Protein AF-A0A7R9Y590-F1 (afdb_monomer)

Organism: NCBI:txid156133

Secondary structure (DSSP, 8-state):
------------------------S---SS---------SSSSSS---------------------------------------------------------SSTTHHHHHHHHHHHSS---------------------------------------PPP----PPPPPPP-HHHHHHHHHHHHHHHHHHHHHHHHHHHHHHHHHHHHHHHHHHHHHHHHHHHHHHHHHHHHHHHHHHHHHHHHHHHHHHHHHHHHHHSS-SSHHHHHHHHHHHHHHHHHS---HHHHHHHHHHHHHHHHHHHHHHHHHHHHHHHHHHHTTHHHHHHHHHHHHHHHHHHHHHHHHHHHHHHHHHHHHHHHHHHHHHHHHHHHHHHHHHHHHHHHHHHHHHHHHHHHHHHHHHHHHHHHHHHHHHTT-HHHHHHHHHHHHHHHHHHHHH-HHHHHHHHHHHHHHHHHHHHHHHGGGSHHHHHHHHSGGG---------------------SSHHHHHHHHHHHHHHHHHHHHHHHHHHHHHHHHHHHHHHHHHHHHHHHHHHHHHHHHHHHHHHHHHHHHHHHHHHHHHHHHHHHHHHHHHHHHHHHHHHHHHHHHHHHHHHHHHHHHHGGGSSSS---

Radius of gyration: 59.56 Å; Cα contacts (8 Å, |Δi|>4): 165; chains: 1; bounding box: 168×122×194 Å

pLDDT: mean 74.75, std 24.8, range [26.98, 98.56]

Structure (mmCIF, N/CA/C/O backbone):
data_AF-A0A7R9Y590-F1
#
_entry.id   AF-A0A7R9Y590-F1
#
loop_
_atom_site.group_PDB
_atom_site.id
_atom_site.type_symbol
_atom_site.label_atom_id
_atom_site.label_alt_id
_atom_site.label_comp_id
_atom_site.label_asym_id
_atom_site.label_entity_id
_atom_site.label_seq_id
_atom_site.pdbx_PDB_ins_code
_atom_site.Cartn_x
_atom_site.Cartn_y
_atom_site.Cartn_z
_atom_site.occupancy
_atom_site.B_iso_or_equiv
_atom_site.auth_seq_id
_atom_site.auth_comp_id
_atom_site.auth_asym_id
_atom_site.auth_atom_id
_atom_site.pdbx_PDB_model_num
ATOM 1 N N . ALA A 1 1 ? 10.092 67.087 5.628 1.00 35.97 1 ALA A N 1
ATOM 2 C CA . ALA A 1 1 ? 11.105 67.427 6.642 1.00 35.97 1 ALA A CA 1
ATOM 3 C C . ALA A 1 1 ? 12.071 66.251 6.761 1.00 35.97 1 ALA A C 1
ATOM 5 O O . ALA A 1 1 ? 11.589 65.166 7.042 1.00 35.97 1 ALA A O 1
ATOM 6 N N . ALA A 1 2 ? 13.351 66.506 6.438 1.00 35.81 2 ALA A N 1
ATOM 7 C CA . ALA A 1 2 ? 14.594 65.743 6.692 1.00 35.81 2 ALA A CA 1
ATOM 8 C C . ALA A 1 2 ? 14.596 64.218 6.399 1.00 35.81 2 ALA A C 1
ATOM 10 O O . ALA A 1 2 ? 13.899 63.465 7.061 1.00 35.81 2 ALA A O 1
ATOM 11 N N . SER A 1 3 ? 15.234 63.722 5.322 1.00 36.94 3 SER A N 1
ATOM 12 C CA . SER A 1 3 ? 16.697 63.485 5.135 1.00 36.94 3 SER A CA 1
ATOM 13 C C . SER A 1 3 ? 17.234 62.417 6.114 1.00 36.94 3 SER A C 1
ATOM 15 O O . SER A 1 3 ? 16.885 62.441 7.282 1.00 36.94 3 SER A O 1
ATOM 17 N N . THR A 1 4 ? 18.072 61.427 5.784 1.00 42.88 4 THR A N 1
ATOM 18 C CA . THR A 1 4 ? 19.247 61.355 4.886 1.00 42.88 4 THR A CA 1
ATOM 19 C C . THR A 1 4 ? 19.694 59.871 4.912 1.00 42.88 4 THR A C 1
ATOM 21 O O . THR A 1 4 ? 19.682 59.265 5.976 1.00 42.88 4 THR A O 1
ATOM 24 N N . SER A 1 5 ? 19.870 59.176 3.781 1.00 41.78 5 SER A N 1
ATOM 25 C CA . SER A 1 5 ? 21.172 58.833 3.163 1.00 41.78 5 SER A CA 1
ATOM 26 C C . SER A 1 5 ? 22.268 58.331 4.126 1.00 41.78 5 SER A C 1
ATOM 28 O O . SER A 1 5 ? 22.753 59.129 4.922 1.00 41.78 5 SER A O 1
ATOM 30 N N . ALA A 1 6 ? 22.747 57.090 3.939 1.00 37.56 6 ALA A N 1
ATOM 31 C CA . ALA A 1 6 ? 24.173 56.776 3.721 1.00 37.56 6 ALA A CA 1
ATOM 32 C C . ALA A 1 6 ? 24.422 55.253 3.630 1.00 37.56 6 ALA A C 1
ATOM 34 O O . ALA A 1 6 ? 24.143 54.504 4.562 1.00 37.56 6 ALA A O 1
ATOM 35 N N . ALA A 1 7 ? 25.007 54.819 2.512 1.00 39.75 7 ALA A N 1
ATOM 36 C CA . ALA A 1 7 ? 25.819 53.605 2.436 1.00 39.75 7 ALA A CA 1
ATOM 37 C C . ALA A 1 7 ? 27.176 53.837 3.134 1.00 39.75 7 ALA A C 1
ATOM 39 O O . ALA A 1 7 ? 27.579 54.990 3.316 1.00 39.75 7 ALA A O 1
ATOM 40 N N . PRO A 1 8 ? 27.940 52.768 3.414 1.00 55.78 8 PRO A N 1
ATOM 41 C CA . PRO A 1 8 ? 29.300 52.790 2.888 1.00 55.78 8 PRO A CA 1
ATOM 42 C C . PRO A 1 8 ? 29.790 51.458 2.313 1.00 55.78 8 PRO A C 1
ATOM 44 O O . PRO A 1 8 ? 29.304 50.365 2.590 1.00 55.78 8 PRO A O 1
ATOM 47 N N . HIS A 1 9 ? 30.809 51.641 1.486 1.00 40.59 9 HIS A N 1
ATOM 48 C CA . HIS A 1 9 ? 31.605 50.687 0.740 1.00 40.59 9 HIS A CA 1
ATOM 49 C C . HIS A 1 9 ? 32.889 50.348 1.538 1.00 40.59 9 HIS A C 1
ATOM 51 O O . HIS A 1 9 ? 33.346 51.160 2.339 1.00 40.59 9 HIS A O 1
ATOM 57 N N . VAL A 1 10 ? 33.528 49.226 1.177 1.00 37.12 10 VAL A N 1
ATOM 58 C CA . VAL A 1 10 ? 34.944 48.837 1.412 1.00 37.12 10 VAL A CA 1
ATOM 59 C C . VAL A 1 10 ? 35.288 48.144 2.739 1.00 37.12 10 VAL A C 1
ATOM 61 O O . VAL A 1 10 ? 35.099 48.678 3.824 1.00 37.12 10 VAL A O 1
ATOM 64 N N . GLY A 1 11 ? 35.929 46.973 2.625 1.00 31.86 11 GLY A N 1
ATOM 65 C CA . GLY A 1 11 ? 36.670 46.361 3.730 1.00 31.86 11 GLY A CA 1
ATOM 66 C C . GLY A 1 11 ? 37.102 44.918 3.480 1.00 31.86 11 GLY A C 1
ATOM 67 O O . GLY A 1 11 ? 36.632 44.012 4.158 1.00 31.86 11 GLY A O 1
ATOM 68 N N . GLY A 1 12 ? 37.994 44.687 2.512 1.00 36.75 12 GLY A N 1
ATOM 69 C CA . GLY A 1 12 ? 38.719 43.421 2.419 1.00 36.75 12 GLY A CA 1
ATOM 70 C C . GLY A 1 12 ? 39.711 43.287 3.577 1.00 36.75 12 GLY A C 1
ATOM 71 O O . GLY A 1 12 ? 40.537 44.171 3.785 1.00 36.75 12 GLY A O 1
ATOM 72 N N . ALA A 1 13 ? 39.653 42.174 4.307 1.00 36.69 13 ALA A N 1
ATOM 73 C CA . ALA A 1 13 ? 40.696 41.774 5.245 1.00 36.69 13 ALA A CA 1
ATOM 74 C C . ALA A 1 13 ? 40.830 40.246 5.263 1.00 36.69 13 ALA A C 1
ATOM 76 O O . ALA A 1 13 ? 40.031 39.512 5.841 1.00 36.69 13 ALA A O 1
ATOM 77 N N . SER A 1 14 ? 41.889 39.788 4.602 1.00 36.12 14 SER A N 1
ATOM 78 C CA . SER A 1 14 ? 42.470 38.458 4.738 1.00 36.12 14 SER A CA 1
ATOM 79 C C . SER A 1 14 ? 42.918 38.230 6.184 1.00 36.12 14 SER A C 1
ATOM 81 O O . SER A 1 14 ? 43.762 38.967 6.690 1.00 36.12 14 SER A O 1
ATOM 83 N N . THR A 1 15 ? 42.443 37.155 6.813 1.00 40.59 15 THR A N 1
ATOM 84 C CA . THR A 1 15 ? 43.104 36.548 7.975 1.00 40.59 15 THR A CA 1
ATOM 85 C C . THR A 1 15 ? 43.272 35.046 7.748 1.00 40.59 15 THR A C 1
ATOM 87 O O . THR A 1 15 ? 42.422 34.219 8.063 1.00 40.59 15 THR A O 1
ATOM 90 N N . ARG A 1 16 ? 44.430 34.684 7.181 1.00 38.12 16 ARG A N 1
ATOM 91 C CA . ARG A 1 16 ? 45.062 33.385 7.435 1.00 38.12 16 ARG A CA 1
ATOM 92 C C . ARG A 1 16 ? 45.521 33.365 8.891 1.00 38.12 16 ARG A C 1
ATOM 94 O O . ARG A 1 16 ? 46.248 34.261 9.308 1.00 38.12 16 ARG A O 1
ATOM 101 N N . GLY A 1 17 ? 45.201 32.296 9.613 1.00 35.00 17 GLY A N 1
ATOM 102 C CA . GLY A 1 17 ? 46.006 31.872 10.757 1.00 35.00 17 GLY A CA 1
ATOM 103 C C . GLY A 1 17 ? 45.215 31.391 11.967 1.00 35.00 17 GLY A C 1
ATOM 104 O O . GLY A 1 17 ? 44.448 32.136 12.559 1.00 35.00 17 GLY A O 1
ATOM 105 N N . ARG A 1 18 ? 45.555 30.169 12.395 1.00 39.91 18 ARG A N 1
ATOM 106 C CA . ARG A 1 18 ? 45.221 29.506 13.670 1.00 39.91 18 ARG A CA 1
ATOM 107 C C . ARG A 1 18 ? 43.836 28.864 13.772 1.00 39.91 18 ARG A C 1
ATOM 109 O O . ARG A 1 18 ? 42.891 29.444 14.295 1.00 39.91 18 ARG A O 1
ATOM 116 N N . ARG A 1 19 ? 43.807 27.562 13.468 1.00 36.28 19 ARG A N 1
ATOM 117 C CA . ARG A 1 19 ? 43.338 26.537 14.420 1.00 36.28 19 ARG A CA 1
ATOM 118 C C . ARG A 1 19 ? 43.808 25.144 13.988 1.00 36.28 19 ARG A C 1
ATOM 120 O O . ARG A 1 19 ? 43.102 24.399 13.324 1.00 36.28 19 ARG A O 1
ATOM 127 N N . GLY A 1 20 ? 45.039 24.821 14.379 1.00 36.34 20 GLY A N 1
ATOM 128 C CA . GLY A 1 20 ? 45.450 23.443 14.622 1.00 36.34 20 GLY A CA 1
ATOM 129 C C . GLY A 1 20 ? 45.054 23.033 16.044 1.00 36.34 20 GLY A C 1
ATOM 130 O O . GLY A 1 20 ? 44.949 23.885 16.925 1.00 36.34 20 GLY A O 1
ATOM 131 N N . ALA A 1 21 ? 44.869 21.726 16.230 1.00 40.12 21 ALA A N 1
ATOM 132 C CA . ALA A 1 21 ? 44.641 21.018 17.490 1.00 40.12 21 ALA A CA 1
ATOM 133 C C . ALA A 1 21 ? 43.265 21.209 18.157 1.00 40.12 21 ALA A C 1
ATOM 135 O O . ALA A 1 21 ? 43.083 22.075 19.009 1.00 40.12 21 ALA A O 1
ATOM 136 N N . ARG A 1 22 ? 42.321 20.314 17.822 1.00 39.38 22 ARG A N 1
ATOM 137 C CA . ARG A 1 22 ? 41.319 19.726 18.743 1.00 39.38 22 ARG A CA 1
ATOM 138 C C . ARG A 1 22 ? 40.586 18.561 18.057 1.00 39.38 22 ARG A C 1
ATOM 140 O O . ARG A 1 22 ? 39.390 18.595 17.810 1.00 39.38 22 ARG A O 1
ATOM 147 N N . THR A 1 23 ? 41.333 17.503 17.771 1.00 43.38 23 THR A N 1
ATOM 148 C CA . THR A 1 23 ? 40.812 16.166 17.445 1.00 43.38 23 THR A CA 1
ATOM 149 C C . THR A 1 23 ? 41.547 15.176 18.331 1.00 43.38 23 THR A C 1
ATOM 151 O O . THR A 1 23 ? 42.614 14.698 17.962 1.00 43.38 23 THR A O 1
ATOM 154 N N . ARG A 1 24 ? 41.026 14.975 19.546 1.00 44.00 24 ARG A N 1
ATOM 155 C CA . ARG A 1 24 ? 41.275 13.853 20.474 1.00 44.00 24 ARG A CA 1
ATOM 156 C C . ARG A 1 24 ? 40.574 14.192 21.791 1.00 44.00 24 ARG A C 1
ATOM 158 O O . ARG A 1 24 ? 41.128 14.926 22.596 1.00 44.00 24 ARG A O 1
ATOM 165 N N . ALA A 1 25 ? 39.331 13.730 21.924 1.00 42.31 25 ALA A N 1
ATOM 166 C CA . ALA A 1 25 ? 38.598 13.447 23.170 1.00 42.31 25 ALA A CA 1
ATOM 167 C C . ALA A 1 25 ? 37.088 13.561 22.908 1.00 42.31 25 ALA A C 1
ATOM 169 O O . ALA A 1 25 ? 36.491 14.598 23.184 1.00 42.31 25 ALA A O 1
ATOM 170 N N . ARG A 1 26 ? 36.498 12.508 22.322 1.00 37.84 26 ARG A N 1
ATOM 171 C CA . ARG A 1 26 ? 35.088 12.078 22.466 1.00 37.84 26 ARG A CA 1
ATOM 172 C C . ARG A 1 26 ? 34.804 10.930 21.487 1.00 37.84 26 ARG A C 1
ATOM 174 O O . ARG A 1 26 ? 34.158 11.113 20.469 1.00 37.84 26 ARG A O 1
ATOM 181 N N . CYS A 1 27 ? 35.357 9.759 21.794 1.00 32.72 27 CYS A N 1
ATOM 182 C CA . CYS A 1 27 ? 34.932 8.444 21.284 1.00 32.72 27 CYS A CA 1
ATOM 183 C C . CYS A 1 27 ? 35.320 7.368 22.315 1.00 32.72 27 CYS A C 1
ATOM 185 O O . CYS A 1 27 ? 35.990 6.391 22.013 1.00 32.72 27 CYS A O 1
ATOM 187 N N . ALA A 1 28 ? 34.947 7.605 23.572 1.00 40.28 28 ALA A N 1
ATOM 188 C CA . ALA A 1 28 ? 35.091 6.648 24.664 1.00 40.28 28 ALA A CA 1
ATOM 189 C C . ALA A 1 28 ? 33.890 6.812 25.604 1.00 40.28 28 ALA A C 1
ATOM 191 O O . ALA A 1 28 ? 34.004 7.446 26.645 1.00 40.28 28 ALA A O 1
ATOM 192 N N . ALA A 1 29 ? 32.721 6.354 25.147 1.00 37.78 29 ALA A N 1
ATOM 193 C CA . ALA A 1 29 ? 31.547 6.009 25.960 1.00 37.78 29 ALA A CA 1
ATOM 194 C C . ALA A 1 29 ? 30.404 5.573 25.025 1.00 37.78 29 ALA A C 1
ATOM 196 O O . ALA A 1 29 ? 29.548 6.392 24.714 1.00 37.78 29 ALA A O 1
ATOM 197 N N . LEU A 1 30 ? 30.454 4.330 24.522 1.00 33.78 30 LEU A N 1
ATOM 198 C CA . LEU A 1 30 ? 29.307 3.483 24.113 1.00 33.78 30 LEU A CA 1
ATOM 199 C C . LEU A 1 30 ? 29.791 2.245 23.330 1.00 33.78 30 LEU A C 1
ATOM 201 O O . LEU A 1 30 ? 29.395 2.003 22.198 1.00 33.78 30 LEU A O 1
ATOM 205 N N . VAL A 1 31 ? 30.666 1.445 23.945 1.00 35.91 31 VAL A N 1
ATOM 206 C CA . VAL A 1 31 ? 30.865 0.030 23.580 1.00 35.91 31 VAL A CA 1
ATOM 207 C C . VAL A 1 31 ? 31.016 -0.737 24.889 1.00 35.91 31 VAL A C 1
ATOM 209 O O . VAL A 1 31 ? 32.122 -0.962 25.363 1.00 35.91 31 VAL A O 1
ATOM 212 N N . LEU A 1 32 ? 29.887 -1.020 25.538 1.00 37.78 32 LEU A N 1
ATOM 213 C CA . LEU A 1 32 ? 29.776 -1.937 26.678 1.00 37.78 32 LEU A CA 1
ATOM 214 C C . LEU A 1 32 ? 28.287 -2.192 26.950 1.00 37.78 32 LEU A C 1
ATOM 216 O O . LEU A 1 32 ? 27.698 -1.560 27.817 1.00 37.78 32 LEU A O 1
ATOM 220 N N . ALA A 1 33 ? 27.675 -3.058 26.136 1.00 36.66 33 ALA A N 1
ATOM 221 C CA . ALA A 1 33 ? 26.481 -3.849 26.469 1.00 36.66 33 ALA A CA 1
ATOM 222 C C . ALA A 1 33 ? 26.056 -4.691 25.251 1.00 36.66 33 ALA A C 1
ATOM 224 O O . ALA A 1 33 ? 25.060 -4.392 24.603 1.00 36.66 33 ALA A O 1
ATOM 225 N N . ALA A 1 34 ? 26.826 -5.727 24.910 1.00 35.19 34 ALA A N 1
ATOM 226 C CA . ALA A 1 34 ? 26.353 -6.811 24.041 1.00 35.19 34 ALA A CA 1
ATOM 227 C C . ALA A 1 34 ? 27.278 -8.032 24.163 1.00 35.19 34 ALA A C 1
ATOM 229 O O . ALA A 1 34 ? 28.024 -8.369 23.249 1.00 35.19 34 ALA A O 1
ATOM 230 N N . THR A 1 35 ? 27.235 -8.701 25.313 1.00 34.38 35 THR A N 1
ATOM 231 C CA . THR A 1 35 ? 27.754 -10.066 25.469 1.00 34.38 35 THR A CA 1
ATOM 232 C C . THR A 1 35 ? 26.671 -10.911 26.132 1.00 34.38 35 THR A C 1
ATOM 234 O O . THR A 1 35 ? 26.455 -10.771 27.327 1.00 34.38 35 THR A O 1
ATOM 237 N N . ALA A 1 36 ? 25.980 -11.691 25.289 1.00 36.44 36 ALA A N 1
ATOM 238 C CA . ALA A 1 36 ? 25.330 -13.005 25.460 1.00 36.44 36 ALA A CA 1
ATOM 239 C C . ALA A 1 36 ? 24.637 -13.380 26.805 1.00 36.44 36 ALA A C 1
ATOM 241 O O . ALA A 1 36 ? 25.134 -13.092 27.888 1.00 36.44 36 ALA A O 1
ATOM 242 N N . PRO A 1 37 ? 23.545 -14.173 26.742 1.00 41.94 37 PRO A N 1
ATOM 243 C CA . PRO A 1 37 ? 23.782 -15.605 26.566 1.00 41.94 37 PRO A CA 1
ATOM 244 C C . PRO A 1 37 ? 22.882 -16.270 25.516 1.00 41.94 37 PRO A C 1
ATOM 246 O O . PRO A 1 37 ? 21.682 -16.456 25.701 1.00 41.94 37 PRO A O 1
ATOM 249 N N . ALA A 1 38 ? 23.526 -16.758 24.456 1.00 38.47 38 ALA A N 1
ATOM 250 C CA . ALA A 1 38 ? 23.124 -17.974 23.766 1.00 38.47 38 ALA A CA 1
ATOM 251 C C . ALA A 1 38 ? 23.668 -19.164 24.577 1.00 38.47 38 ALA A C 1
ATOM 253 O O . ALA A 1 38 ? 24.787 -19.617 24.358 1.00 38.47 38 ALA A O 1
ATOM 254 N N . ALA A 1 39 ? 22.908 -19.620 25.574 1.00 36.72 39 ALA A N 1
ATOM 255 C CA . ALA A 1 39 ? 23.257 -20.783 26.396 1.00 36.72 39 ALA A CA 1
ATOM 256 C C . ALA A 1 39 ? 22.000 -21.499 26.928 1.00 36.72 39 ALA A C 1
ATOM 258 O O . ALA A 1 39 ? 21.878 -21.754 28.120 1.00 36.72 39 ALA A O 1
ATOM 259 N N . ALA A 1 40 ? 21.042 -21.809 26.045 1.00 35.47 40 ALA A N 1
ATOM 260 C CA . ALA A 1 40 ? 19.835 -22.570 26.407 1.00 35.47 40 ALA A CA 1
ATOM 261 C C . ALA A 1 40 ? 19.439 -23.674 25.402 1.00 35.47 40 ALA A C 1
ATOM 263 O O . ALA A 1 40 ? 18.412 -24.318 25.578 1.00 35.47 40 ALA A O 1
ATOM 264 N N . ALA A 1 41 ? 20.252 -23.957 24.376 1.00 34.50 41 ALA A N 1
ATOM 265 C CA . ALA A 1 41 ? 19.927 -24.964 23.352 1.00 34.50 41 ALA A CA 1
ATOM 266 C C . ALA A 1 41 ? 20.746 -26.272 23.444 1.00 34.50 41 ALA A C 1
ATOM 268 O O . ALA A 1 41 ? 20.578 -27.162 22.615 1.00 34.50 41 ALA A O 1
ATOM 269 N N . ALA A 1 42 ? 21.611 -26.430 24.453 1.00 35.22 42 ALA A N 1
ATOM 270 C CA . ALA A 1 42 ? 22.506 -27.590 24.578 1.00 35.22 42 ALA A CA 1
ATOM 271 C C . ALA A 1 42 ? 22.125 -28.594 25.692 1.00 35.22 42 ALA A C 1
ATOM 273 O O . ALA A 1 42 ? 22.852 -29.559 25.910 1.00 35.22 42 ALA A O 1
ATOM 274 N N . ALA A 1 43 ? 20.985 -28.417 26.375 1.00 35.66 43 ALA A N 1
ATOM 275 C CA . ALA A 1 43 ? 20.609 -29.226 27.546 1.00 35.66 43 ALA A CA 1
ATOM 276 C C . ALA A 1 43 ? 19.493 -30.274 27.318 1.00 35.66 43 ALA A C 1
ATOM 278 O O . ALA A 1 43 ? 19.106 -30.948 28.264 1.00 35.66 43 ALA A O 1
ATOM 279 N N . MET A 1 44 ? 19.001 -30.482 26.087 1.00 36.59 44 MET A N 1
ATOM 280 C CA . MET A 1 44 ? 17.972 -31.505 25.783 1.00 36.59 44 MET A CA 1
ATOM 281 C C . MET A 1 44 ? 18.459 -32.656 24.879 1.00 36.59 44 MET A C 1
ATOM 283 O O . MET A 1 44 ? 17.673 -33.286 24.178 1.00 36.59 44 MET A O 1
ATOM 287 N N . ARG A 1 45 ? 19.760 -32.981 24.891 1.00 39.91 45 ARG A N 1
ATOM 288 C CA . ARG A 1 45 ? 20.303 -34.180 24.209 1.00 39.91 45 ARG A CA 1
ATOM 289 C C . ARG A 1 45 ? 21.118 -35.092 25.128 1.00 39.91 45 ARG A C 1
ATOM 291 O O . ARG A 1 45 ? 22.175 -35.581 24.741 1.00 39.91 45 ARG A O 1
ATOM 298 N N . ARG A 1 46 ? 20.627 -35.334 26.345 1.00 39.88 46 ARG A N 1
ATOM 299 C CA . ARG A 1 46 ? 21.067 -36.450 27.201 1.00 39.88 46 ARG A CA 1
ATOM 300 C C . ARG A 1 46 ? 19.897 -36.990 28.022 1.00 39.88 46 ARG A C 1
ATOM 302 O O . ARG A 1 46 ? 19.781 -36.720 29.207 1.00 39.88 46 ARG A O 1
ATOM 309 N N . ALA A 1 47 ? 19.053 -37.772 27.368 1.00 35.09 47 ALA A N 1
ATOM 310 C CA . ALA A 1 47 ? 18.324 -38.860 28.002 1.00 35.09 47 ALA A CA 1
ATOM 311 C C . ALA A 1 47 ? 18.198 -39.948 26.937 1.00 35.09 47 ALA A C 1
ATOM 313 O O . ALA A 1 47 ? 17.375 -39.861 26.030 1.00 35.09 47 ALA A O 1
ATOM 314 N N . GLY A 1 48 ? 19.128 -40.899 26.977 1.00 33.88 48 GLY A N 1
ATOM 315 C CA . GLY A 1 48 ? 18.983 -42.137 26.236 1.00 33.88 48 GLY A CA 1
ATOM 316 C C . GLY A 1 48 ? 17.910 -42.989 26.902 1.00 33.88 48 GLY A C 1
ATOM 317 O O . GLY A 1 48 ? 17.901 -43.128 28.123 1.00 33.88 48 GLY A O 1
ATOM 318 N N . ALA A 1 49 ? 17.040 -43.564 26.087 1.00 32.94 49 ALA A N 1
ATOM 319 C CA . ALA A 1 49 ? 16.428 -44.848 26.361 1.00 32.94 49 ALA A CA 1
ATOM 320 C C . ALA A 1 49 ? 16.301 -45.561 25.012 1.00 32.94 49 ALA A C 1
ATOM 322 O O . ALA A 1 49 ? 15.564 -45.127 24.127 1.00 32.94 49 ALA A O 1
ATOM 323 N N . ASP A 1 50 ? 17.109 -46.607 24.859 1.00 38.41 50 ASP A N 1
ATOM 324 C CA . ASP A 1 50 ? 16.904 -47.686 23.902 1.00 38.41 50 ASP A CA 1
ATOM 325 C C . ASP A 1 50 ? 15.460 -48.201 23.969 1.00 38.41 50 ASP A C 1
ATOM 327 O O . ASP A 1 50 ? 14.879 -48.229 25.052 1.00 38.41 50 ASP A O 1
ATOM 331 N N . VAL A 1 51 ? 14.918 -48.669 22.836 1.00 35.34 51 VAL A N 1
ATOM 332 C CA . VAL A 1 51 ? 14.292 -50.001 22.695 1.00 35.34 51 VAL A CA 1
ATOM 333 C C . VAL A 1 51 ? 13.808 -50.217 21.247 1.00 35.34 51 VAL A C 1
ATOM 335 O O . VAL A 1 51 ? 12.997 -49.484 20.696 1.00 35.34 51 VAL A O 1
ATOM 338 N N . SER A 1 52 ? 14.373 -51.281 20.673 1.00 32.91 52 SER A N 1
ATOM 339 C CA . SER A 1 52 ? 13.886 -52.212 19.644 1.00 32.91 52 SER A CA 1
ATOM 340 C C . SER A 1 52 ? 13.378 -51.743 18.271 1.00 32.91 52 SER A C 1
ATOM 342 O O . SER A 1 52 ? 12.298 -51.187 18.098 1.00 32.91 52 SER A O 1
ATOM 344 N N . LYS A 1 53 ? 14.112 -52.244 17.270 1.00 40.38 53 LYS A N 1
ATOM 345 C CA . LYS A 1 53 ? 13.626 -52.743 15.977 1.00 40.38 53 LYS A CA 1
ATOM 346 C C . LYS A 1 53 ? 12.375 -53.625 16.120 1.00 40.38 53 LYS A C 1
ATOM 348 O O . LYS A 1 53 ? 12.362 -54.532 16.945 1.00 40.38 53 LYS A O 1
ATOM 353 N N . GLY A 1 54 ? 11.431 -53.469 15.199 1.00 31.16 54 GLY A N 1
ATOM 354 C CA . GLY A 1 54 ? 10.369 -54.442 14.937 1.00 31.16 54 GLY A CA 1
ATOM 355 C C . GLY A 1 54 ? 9.251 -53.792 14.138 1.00 31.16 54 GLY A C 1
ATOM 356 O O . GLY A 1 54 ? 8.624 -52.863 14.626 1.00 31.16 54 GLY A O 1
ATOM 357 N N . GLY A 1 55 ? 9.069 -54.212 12.884 1.00 33.12 55 GLY A N 1
ATOM 358 C CA . GLY A 1 55 ? 8.056 -53.649 11.992 1.00 33.12 55 GLY A CA 1
ATOM 359 C C . GLY A 1 55 ? 6.624 -53.968 12.412 1.00 33.12 55 GLY A C 1
ATOM 360 O O . GLY A 1 55 ? 6.410 -54.674 13.388 1.00 33.12 55 GLY A O 1
ATOM 361 N N . TRP A 1 56 ? 5.665 -53.507 11.610 1.00 26.98 56 TRP A N 1
ATOM 362 C CA . TRP A 1 56 ? 4.565 -54.322 11.091 1.00 26.98 56 TRP A CA 1
ATOM 363 C C . TRP A 1 56 ? 3.716 -53.530 10.096 1.00 26.98 56 TRP A C 1
ATOM 365 O O . TRP A 1 56 ? 3.616 -52.306 10.141 1.00 26.98 56 TRP A O 1
ATOM 375 N N . CYS A 1 57 ? 3.152 -54.295 9.168 1.00 32.12 57 CYS A N 1
ATOM 376 C CA . CYS A 1 57 ? 2.091 -53.906 8.262 1.00 32.12 57 CYS A CA 1
ATOM 377 C C . CYS A 1 57 ? 0.753 -53.719 9.000 1.00 32.12 57 CYS A C 1
ATOM 379 O O . CYS A 1 57 ? 0.516 -54.363 10.018 1.00 32.12 57 CYS A O 1
ATOM 381 N N . ALA A 1 58 ? -0.138 -53.008 8.302 1.00 32.34 58 ALA A N 1
ATOM 382 C CA . ALA A 1 58 ? -1.580 -53.250 8.193 1.00 32.34 58 ALA A CA 1
ATOM 383 C C . ALA A 1 58 ? -2.545 -52.606 9.217 1.00 32.34 58 ALA A C 1
ATOM 385 O O . ALA A 1 58 ? -2.356 -52.717 10.421 1.00 32.34 58 ALA A O 1
ATOM 386 N N . VAL A 1 59 ? -3.658 -52.098 8.635 1.00 30.89 59 VAL A N 1
ATOM 387 C CA . VAL A 1 59 ? -5.048 -52.028 9.165 1.00 30.89 59 VAL A CA 1
ATOM 388 C C . VAL A 1 59 ? -5.298 -50.892 10.180 1.00 30.89 59 VAL A C 1
ATOM 390 O O . VAL A 1 59 ? -4.490 -50.687 11.068 1.00 30.89 59 VAL A O 1
ATOM 393 N N . VAL A 1 60 ? -6.364 -50.080 10.171 1.00 29.67 60 VAL A N 1
ATOM 394 C CA . VAL A 1 60 ? -7.617 -49.905 9.405 1.00 29.67 60 VAL A CA 1
ATOM 395 C C . VAL A 1 60 ? -8.217 -48.556 9.858 1.00 29.67 60 VAL A C 1
ATOM 397 O O . VAL A 1 60 ? -7.854 -48.060 10.919 1.00 29.67 60 VAL A O 1
ATOM 400 N N . ASP A 1 61 ? -9.091 -48.003 9.018 1.00 29.81 61 ASP A N 1
ATOM 401 C CA . ASP A 1 61 ? -10.205 -47.057 9.217 1.00 29.81 61 ASP A CA 1
ATOM 402 C C . ASP A 1 61 ? -10.418 -46.232 10.506 1.00 29.81 61 ASP A C 1
ATOM 404 O O . ASP A 1 61 ? -10.175 -46.642 11.636 1.00 29.81 61 ASP A O 1
ATOM 408 N N . ALA A 1 62 ? -11.128 -45.123 10.243 1.00 29.92 62 ALA A N 1
ATOM 409 C CA . ALA A 1 62 ? -12.010 -44.343 11.114 1.00 29.92 62 ALA A CA 1
ATOM 410 C C . ALA A 1 62 ? -11.411 -43.079 11.750 1.00 29.92 62 ALA A C 1
ATOM 412 O O . ALA A 1 62 ? -10.787 -43.125 12.801 1.00 29.92 62 ALA A O 1
ATOM 413 N N . PHE A 1 63 ? -11.715 -41.923 11.146 1.00 27.30 63 PHE A N 1
ATOM 414 C CA . PHE A 1 63 ? -12.518 -40.890 11.818 1.00 27.30 63 PHE A CA 1
ATOM 415 C C . PHE A 1 63 ? -12.977 -39.831 10.800 1.00 27.30 63 PHE A C 1
ATOM 417 O O . PHE A 1 63 ? -12.297 -38.848 10.512 1.00 27.30 63 PHE A O 1
ATOM 424 N N . THR A 1 64 ? -14.144 -40.064 10.211 1.00 38.94 64 THR A N 1
ATOM 425 C CA . THR A 1 64 ? -15.050 -38.996 9.782 1.00 38.94 64 THR A CA 1
ATOM 426 C C . THR A 1 64 ? -15.793 -38.513 11.018 1.00 38.94 64 THR A C 1
ATOM 428 O O . THR A 1 64 ? -16.355 -39.355 11.712 1.00 38.94 64 THR A O 1
ATOM 431 N N . ASP A 1 65 ? -15.864 -37.202 11.250 1.00 32.25 65 ASP A N 1
ATOM 432 C CA . ASP A 1 65 ? -17.010 -36.643 11.967 1.00 32.25 65 ASP A CA 1
ATOM 433 C C . ASP A 1 65 ? -17.424 -35.265 11.398 1.00 32.25 65 ASP A C 1
ATOM 435 O O . ASP A 1 65 ? -16.557 -34.490 10.972 1.00 32.25 65 ASP A O 1
ATOM 439 N N . PRO A 1 66 ? -18.740 -34.988 11.320 1.00 41.91 66 PRO A N 1
ATOM 440 C CA . PRO A 1 66 ? -19.374 -33.943 10.529 1.00 41.91 66 PRO A CA 1
ATOM 441 C C . PRO A 1 66 ? -19.898 -32.792 11.400 1.00 41.91 66 PRO A C 1
ATOM 443 O O . PRO A 1 66 ? -20.368 -32.997 12.511 1.00 41.91 66 PRO A O 1
ATOM 446 N N . GLN A 1 67 ? -19.931 -31.577 10.860 1.00 32.91 67 GLN A N 1
ATOM 447 C CA . GLN A 1 67 ? -20.725 -30.467 11.408 1.00 32.91 67 GLN A CA 1
ATOM 448 C C . GLN A 1 67 ? -21.008 -29.481 10.265 1.00 32.91 67 GLN A C 1
ATOM 450 O O . GLN A 1 67 ? -20.221 -28.559 10.038 1.00 32.91 67 GLN A O 1
ATOM 455 N N . ARG A 1 68 ? -22.091 -29.687 9.496 1.00 33.09 68 ARG A N 1
ATOM 456 C CA . ARG A 1 68 ? -22.659 -28.620 8.650 1.00 33.09 68 ARG A CA 1
ATOM 457 C C . ARG A 1 68 ? -24.116 -28.861 8.232 1.00 33.09 68 ARG A C 1
ATOM 459 O O . ARG A 1 68 ? -24.386 -29.071 7.059 1.00 33.09 68 ARG A O 1
ATOM 466 N N . GLU A 1 69 ? -25.024 -28.746 9.191 1.00 32.97 69 GLU A N 1
ATOM 467 C CA . GLU A 1 69 ? -26.444 -28.372 9.036 1.00 32.97 69 GLU A CA 1
ATOM 468 C C . GLU A 1 69 ? -26.717 -27.469 10.269 1.00 32.97 69 GLU A C 1
ATOM 470 O O . GLU A 1 69 ? -26.122 -27.705 11.318 1.00 32.97 69 GLU A O 1
ATOM 475 N N . ASP A 1 70 ? -27.340 -26.293 10.218 1.00 33.34 70 ASP A N 1
ATOM 476 C CA . ASP A 1 70 ? -28.639 -25.938 9.659 1.00 33.34 70 ASP A CA 1
ATOM 477 C C . ASP A 1 70 ? -28.682 -24.446 9.278 1.00 33.34 70 ASP A C 1
ATOM 479 O O . ASP A 1 70 ? -28.178 -23.608 10.017 1.00 33.34 70 ASP A O 1
ATOM 483 N N . GLU A 1 71 ? -29.348 -24.105 8.174 1.00 36.56 71 GLU A N 1
ATOM 484 C CA . GLU A 1 71 ? -30.246 -22.940 8.113 1.00 36.56 71 GLU A CA 1
ATOM 485 C C . GLU A 1 71 ? -31.176 -23.113 6.904 1.00 36.56 71 GLU A C 1
ATOM 487 O O . GLU A 1 71 ? -30.848 -22.844 5.747 1.00 36.56 71 GLU A O 1
ATOM 492 N N . ARG A 1 72 ? -32.345 -23.670 7.218 1.00 33.09 72 ARG A N 1
ATOM 493 C CA . ARG A 1 72 ? -33.482 -23.952 6.347 1.00 33.09 72 ARG A CA 1
ATOM 494 C C . ARG A 1 72 ? -34.402 -22.731 6.371 1.00 33.09 72 ARG A C 1
ATOM 496 O O . ARG A 1 72 ? -34.951 -22.414 7.420 1.00 33.09 72 ARG A O 1
ATOM 503 N N . TRP A 1 73 ? -34.581 -22.068 5.232 1.00 42.12 73 TRP A N 1
ATOM 504 C CA . TRP A 1 73 ? -35.680 -21.123 5.026 1.00 42.12 73 TRP A CA 1
ATOM 505 C C . TRP A 1 73 ? -36.745 -21.791 4.159 1.00 42.12 73 TRP A C 1
ATOM 507 O O . TRP A 1 73 ? -36.508 -22.099 2.991 1.00 42.12 73 TRP A O 1
ATOM 517 N N . ASP A 1 74 ? -37.902 -22.031 4.771 1.00 35.31 74 ASP A N 1
ATOM 518 C CA . ASP A 1 74 ? -39.147 -22.398 4.108 1.00 35.31 74 ASP A CA 1
ATOM 519 C C . ASP A 1 74 ? -39.705 -21.188 3.343 1.00 35.31 74 ASP A C 1
ATOM 521 O O . ASP A 1 74 ? -39.966 -20.140 3.932 1.00 35.31 74 ASP A O 1
ATOM 525 N N . LEU A 1 75 ? -39.965 -21.359 2.046 1.00 40.44 75 LEU A N 1
ATOM 526 C CA . LEU A 1 75 ? -41.013 -20.631 1.333 1.00 40.44 75 LEU A CA 1
ATOM 527 C C . LEU A 1 75 ? -4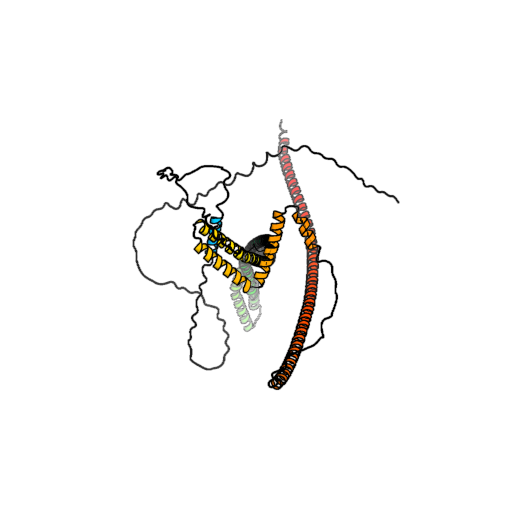1.751 -21.621 0.427 1.00 40.44 75 LEU A C 1
ATOM 529 O O . LEU A 1 75 ? -41.194 -22.151 -0.532 1.00 40.44 75 LEU A O 1
ATOM 533 N N . HIS A 1 76 ? -43.005 -21.887 0.789 1.00 37.34 76 HIS A N 1
ATOM 534 C CA . HIS A 1 76 ? -44.013 -22.493 -0.073 1.00 37.34 76 HIS A CA 1
ATOM 535 C C . HIS A 1 76 ? -44.410 -21.529 -1.194 1.00 37.34 76 HIS A C 1
ATOM 537 O O . HIS A 1 76 ? -44.493 -20.318 -0.985 1.00 37.34 76 HIS A O 1
ATOM 543 N N . GLY A 1 77 ? -44.707 -22.101 -2.355 1.00 33.28 77 GLY A N 1
ATOM 544 C CA . GLY A 1 77 ? -45.279 -21.420 -3.507 1.00 33.28 77 GLY A CA 1
ATOM 545 C C . GLY A 1 77 ? -45.376 -22.394 -4.672 1.00 33.28 77 GLY A C 1
ATOM 546 O O . GLY A 1 77 ? -44.412 -22.561 -5.413 1.00 33.28 77 GLY A O 1
ATOM 547 N N . ASP A 1 78 ? -46.519 -23.069 -4.742 1.00 37.62 78 ASP A N 1
ATOM 548 C CA . ASP A 1 78 ? -46.974 -23.967 -5.802 1.00 37.62 78 ASP A CA 1
ATOM 549 C C . ASP A 1 78 ? -46.877 -23.325 -7.202 1.00 37.62 78 ASP A C 1
ATOM 551 O O . ASP A 1 78 ? -47.114 -22.128 -7.347 1.00 37.62 78 ASP A O 1
ATOM 555 N N . ASP A 1 79 ? -46.488 -24.087 -8.232 1.00 33.22 79 ASP A N 1
ATOM 556 C CA . ASP A 1 79 ? -47.427 -24.642 -9.226 1.00 33.22 79 ASP A CA 1
ATOM 557 C C . ASP A 1 79 ? -46.730 -25.208 -10.490 1.00 33.22 79 ASP A C 1
ATOM 559 O O . ASP A 1 79 ? -45.742 -24.681 -10.997 1.00 33.22 79 ASP A O 1
ATOM 563 N N . GLU A 1 80 ? -47.337 -26.287 -10.992 1.00 39.88 80 GLU A N 1
ATOM 564 C CA . GLU A 1 80 ? -47.421 -26.727 -12.398 1.00 39.88 80 GLU A CA 1
ATOM 565 C C . GLU A 1 80 ? -46.214 -27.347 -13.164 1.00 39.88 80 GLU A C 1
ATOM 567 O O . GLU A 1 80 ? -45.453 -26.721 -13.892 1.00 39.88 80 GLU A O 1
ATOM 572 N N . SER A 1 81 ? -46.194 -28.689 -13.119 1.00 38.25 81 SER A N 1
ATOM 573 C CA . SER A 1 81 ? -46.365 -29.622 -14.262 1.00 38.25 81 SER A CA 1
ATOM 574 C C . SER A 1 81 ? -45.456 -29.607 -15.524 1.00 38.25 81 SER A C 1
ATOM 576 O O . SER A 1 81 ? -45.663 -28.835 -16.453 1.00 38.25 81 SER A O 1
ATOM 578 N N . LEU A 1 82 ? -44.695 -30.722 -15.638 1.00 39.22 82 LEU A N 1
ATOM 579 C CA . LEU A 1 82 ? -44.373 -31.559 -16.832 1.00 39.22 82 LEU A CA 1
ATOM 580 C C . LEU A 1 82 ? -43.267 -31.101 -17.833 1.00 39.22 82 LEU A C 1
ATOM 582 O O . LEU A 1 82 ? -42.992 -29.918 -17.969 1.00 39.22 82 LEU A O 1
ATOM 586 N N . PRO A 1 83 ? -42.699 -32.015 -18.664 1.00 54.91 83 PRO A N 1
ATOM 587 C CA . PRO A 1 83 ? -42.066 -33.288 -18.302 1.00 54.91 83 PRO A CA 1
ATOM 588 C C . PRO A 1 83 ? -40.702 -33.543 -19.006 1.00 54.91 83 PRO A C 1
ATOM 590 O O . PRO A 1 83 ? -40.394 -33.013 -20.069 1.00 54.91 83 PRO A O 1
ATOM 593 N N . VAL A 1 84 ? -39.927 -34.445 -18.393 1.00 40.94 84 VAL A N 1
ATOM 594 C CA . VAL A 1 84 ? -39.029 -35.476 -18.963 1.00 40.94 84 VAL A CA 1
ATOM 595 C C . VAL A 1 84 ? -38.528 -35.286 -20.407 1.00 40.94 84 VAL A C 1
ATOM 597 O O . VAL A 1 84 ? -39.261 -35.506 -21.373 1.00 40.94 84 VAL A O 1
ATOM 600 N N . ARG A 1 85 ? -37.209 -35.091 -20.551 1.00 36.97 85 ARG A N 1
ATOM 601 C CA . ARG A 1 85 ? -36.458 -35.612 -21.703 1.00 36.97 85 ARG A CA 1
ATOM 602 C C . ARG A 1 85 ? -35.008 -35.946 -21.348 1.00 36.97 85 ARG A C 1
ATOM 604 O O . ARG A 1 85 ? -34.214 -35.076 -21.003 1.00 36.97 85 ARG A O 1
ATOM 611 N N . ASP A 1 86 ? -34.710 -37.235 -21.464 1.00 37.66 86 ASP A N 1
ATOM 612 C CA . ASP A 1 86 ? -33.379 -37.828 -21.523 1.00 37.66 86 ASP A CA 1
ATOM 613 C C . ASP A 1 86 ? -32.546 -37.263 -22.679 1.00 37.66 86 ASP A C 1
ATOM 615 O O . ASP A 1 86 ? -33.051 -37.128 -23.794 1.00 37.66 86 ASP A O 1
ATOM 619 N N . ALA A 1 87 ? -31.259 -37.013 -22.412 1.00 34.69 87 ALA A N 1
ATOM 620 C CA . ALA A 1 87 ? -30.098 -37.457 -23.201 1.00 34.69 87 ALA A CA 1
ATOM 621 C C . ALA A 1 87 ? -28.886 -36.538 -22.965 1.00 34.69 87 ALA A C 1
ATOM 623 O O . ALA A 1 87 ? -28.983 -35.320 -23.070 1.00 34.69 87 ALA A O 1
ATOM 624 N N . GLY A 1 88 ? -27.710 -37.140 -22.749 1.00 33.72 88 GLY A N 1
ATOM 625 C CA . GLY A 1 88 ? -26.432 -36.484 -23.054 1.00 33.72 88 GLY A CA 1
ATOM 626 C C . GLY A 1 88 ? -25.501 -36.203 -21.876 1.00 33.72 88 GLY A C 1
ATOM 627 O O . GLY A 1 88 ? -25.133 -35.059 -21.633 1.00 33.72 88 GLY A O 1
ATOM 628 N N . ARG A 1 89 ? -25.022 -37.254 -21.195 1.00 34.28 89 ARG A N 1
ATOM 629 C CA . ARG A 1 89 ? -23.750 -37.184 -20.454 1.00 34.28 89 ARG A CA 1
ATOM 630 C C . ARG A 1 89 ? -22.604 -36.971 -21.448 1.00 34.28 89 ARG A C 1
ATOM 632 O O . ARG A 1 89 ? -22.177 -37.916 -22.101 1.00 34.28 89 ARG A O 1
ATOM 639 N N . ALA A 1 90 ? -22.067 -35.760 -21.489 1.00 34.97 90 ALA A N 1
ATOM 640 C CA . ALA A 1 90 ? -20.703 -35.486 -21.921 1.00 34.97 90 ALA A CA 1
ATOM 641 C C . ALA A 1 90 ? -19.993 -34.792 -20.752 1.00 34.97 90 ALA A C 1
ATOM 643 O O . ALA A 1 90 ? -20.346 -33.678 -20.373 1.00 34.97 90 ALA A O 1
ATOM 644 N N . GLN A 1 91 ? -19.048 -35.491 -20.122 1.00 35.53 91 GLN A N 1
ATOM 645 C CA . GLN A 1 91 ? -18.196 -34.922 -19.081 1.00 35.53 91 GLN A CA 1
ATOM 646 C C . GLN A 1 91 ? -17.144 -34.010 -19.730 1.00 35.53 91 GLN A C 1
ATOM 648 O O . GLN A 1 91 ? -16.416 -34.485 -20.603 1.00 35.53 91 GLN A O 1
ATOM 653 N N . PRO A 1 92 ? -16.984 -32.747 -19.304 1.00 37.44 92 PRO A N 1
ATOM 654 C CA . PRO A 1 92 ? -15.753 -32.021 -19.553 1.00 37.44 92 PRO A CA 1
ATOM 655 C C . PRO A 1 92 ? -14.703 -32.418 -18.508 1.00 37.44 92 PRO A C 1
ATOM 657 O O . PRO A 1 92 ? -14.918 -32.328 -17.299 1.00 37.44 92 PRO A O 1
ATOM 660 N N . VAL A 1 93 ? -13.548 -32.854 -19.006 1.00 34.50 93 VAL A N 1
ATOM 661 C CA . VAL A 1 93 ? -12.311 -33.048 -18.247 1.00 34.50 93 VAL A CA 1
ATOM 662 C C . VAL A 1 93 ? -11.897 -31.698 -17.658 1.00 34.50 93 VAL A C 1
ATOM 664 O O . VAL A 1 93 ? -11.382 -30.831 -18.360 1.00 34.50 93 VAL A O 1
ATOM 667 N N . VAL A 1 94 ? -12.139 -31.505 -16.361 1.00 32.44 94 VAL A N 1
ATOM 668 C CA . VAL A 1 94 ? -11.616 -30.359 -15.613 1.00 32.44 94 VAL A CA 1
ATOM 669 C C . VAL A 1 94 ? -10.169 -30.671 -15.243 1.00 32.44 94 VAL A C 1
ATOM 671 O O . VAL A 1 94 ? -9.896 -31.443 -14.324 1.00 32.44 94 VAL A O 1
ATOM 674 N N . PHE A 1 95 ? -9.234 -30.069 -15.976 1.00 27.70 95 PHE A N 1
ATOM 675 C CA . PHE A 1 95 ? -7.832 -29.983 -15.578 1.00 27.70 95 PHE A CA 1
ATOM 676 C C . PHE A 1 95 ? -7.741 -29.169 -14.278 1.00 27.70 95 PHE A C 1
ATOM 678 O O . PHE A 1 95 ? -7.892 -27.946 -14.270 1.00 27.70 95 PHE A O 1
ATOM 685 N N . ARG A 1 96 ? -7.509 -29.860 -13.159 1.00 30.80 96 ARG A N 1
ATOM 686 C CA . ARG A 1 96 ? -7.086 -29.257 -11.892 1.00 30.80 96 ARG A CA 1
ATOM 687 C C . ARG A 1 96 ? -5.652 -28.749 -12.069 1.00 30.80 96 ARG A C 1
ATOM 689 O O . ARG A 1 96 ? -4.707 -29.530 -12.038 1.00 30.80 96 ARG A O 1
ATOM 696 N N . ASN A 1 97 ? -5.498 -27.445 -12.282 1.00 30.88 97 ASN A N 1
ATOM 697 C CA . ASN A 1 97 ? -4.216 -26.764 -12.127 1.00 30.88 97 ASN A CA 1
ATOM 698 C C . ASN A 1 97 ? -3.990 -26.515 -10.630 1.00 30.88 97 ASN A C 1
ATOM 700 O O . ASN A 1 97 ? -4.494 -25.542 -10.067 1.00 30.88 97 ASN A O 1
ATOM 704 N N . ASP A 1 98 ? -3.247 -27.414 -9.989 1.00 30.02 98 ASP A N 1
ATOM 705 C CA . ASP A 1 98 ? -2.712 -27.208 -8.647 1.00 30.02 98 ASP A CA 1
ATOM 706 C C . ASP A 1 98 ? -1.629 -26.120 -8.689 1.00 30.02 98 ASP A C 1
ATOM 708 O O . ASP A 1 98 ? -0.450 -26.371 -8.928 1.00 30.02 98 ASP A O 1
ATOM 712 N N . VAL A 1 99 ? -2.034 -24.876 -8.429 1.00 39.62 99 VAL A N 1
ATOM 713 C CA . VAL A 1 99 ? -1.121 -23.802 -8.030 1.00 39.62 99 VAL A CA 1
ATOM 714 C C . VAL A 1 99 ? -0.891 -23.935 -6.526 1.00 39.62 99 VAL A C 1
ATOM 716 O O . VAL A 1 99 ? -1.577 -23.329 -5.704 1.00 39.62 99 VAL A O 1
ATOM 719 N N . ARG A 1 100 ? 0.095 -24.751 -6.153 1.00 38.47 100 ARG A N 1
ATOM 720 C CA . ARG A 1 100 ? 0.727 -24.710 -4.831 1.00 38.47 100 ARG A CA 1
ATOM 721 C C . ARG A 1 100 ? 2.242 -24.687 -4.998 1.00 38.47 100 ARG A C 1
ATOM 723 O O . ARG A 1 100 ? 2.800 -25.402 -5.817 1.00 38.47 100 ARG A O 1
ATOM 730 N N . CYS A 1 101 ? 2.877 -23.890 -4.141 1.00 36.91 101 CYS A N 1
ATOM 731 C CA . CYS A 1 101 ? 4.322 -23.710 -3.976 1.00 36.91 101 CYS A CA 1
ATOM 732 C C . CYS A 1 101 ? 5.008 -22.648 -4.866 1.00 36.91 101 CYS A C 1
ATOM 734 O O . CYS A 1 101 ? 5.927 -22.926 -5.627 1.00 36.91 101 CYS A O 1
ATOM 736 N N . GLY A 1 102 ? 4.610 -21.383 -4.685 1.00 36.09 102 GLY A N 1
ATOM 737 C CA . GLY A 1 102 ? 5.326 -20.197 -5.180 1.00 36.09 102 GLY A CA 1
ATOM 738 C C . GLY A 1 102 ? 6.208 -19.494 -4.134 1.00 36.09 102 GLY A C 1
ATOM 739 O O . GLY A 1 102 ? 6.445 -18.301 -4.272 1.00 36.09 102 GLY A O 1
ATOM 740 N N . CYS A 1 103 ? 6.673 -20.186 -3.084 1.00 41.69 103 CYS A N 1
ATOM 741 C CA . CYS A 1 103 ? 7.482 -19.572 -2.012 1.00 41.69 103 CYS A CA 1
ATOM 742 C C . CYS A 1 103 ? 8.959 -20.002 -1.971 1.00 41.69 103 CYS A C 1
ATOM 744 O O . CYS A 1 103 ? 9.721 -19.410 -1.219 1.00 41.69 103 CYS A O 1
ATOM 746 N N . VAL A 1 104 ? 9.397 -20.982 -2.771 1.00 44.47 104 VAL A N 1
ATOM 747 C CA . VAL A 1 104 ? 10.777 -21.516 -2.675 1.00 44.47 104 VAL A CA 1
ATOM 748 C C . VAL A 1 104 ? 11.720 -20.942 -3.750 1.00 44.47 104 VAL A C 1
ATOM 750 O O . VAL A 1 104 ? 12.938 -20.968 -3.601 1.00 44.47 104 VAL A O 1
ATOM 753 N N . LEU A 1 105 ? 11.183 -20.340 -4.817 1.00 44.59 105 LEU A N 1
ATOM 754 C CA . LEU A 1 105 ? 11.977 -19.830 -5.949 1.00 44.59 105 LEU A CA 1
ATOM 755 C C . LEU A 1 105 ? 12.491 -18.390 -5.779 1.00 44.59 105 LEU A C 1
ATOM 757 O O . LEU A 1 105 ? 13.427 -17.996 -6.471 1.00 44.59 105 LEU A O 1
ATOM 761 N N . THR A 1 106 ? 11.936 -17.609 -4.851 1.00 49.19 106 THR A N 1
ATOM 762 C CA . THR A 1 106 ? 12.434 -16.257 -4.543 1.00 49.19 106 THR A CA 1
ATOM 763 C C . THR A 1 106 ? 13.625 -16.286 -3.585 1.00 49.19 106 THR A C 1
ATOM 765 O O . THR A 1 106 ? 14.582 -15.550 -3.804 1.00 49.19 106 THR A O 1
ATOM 768 N N . GLN A 1 107 ? 13.651 -17.213 -2.623 1.00 47.22 107 GLN A N 1
ATOM 769 C CA . GLN A 1 107 ? 14.780 -17.377 -1.694 1.00 47.22 107 GLN A CA 1
ATOM 770 C C . GLN A 1 107 ? 16.042 -17.946 -2.361 1.00 47.22 107 GLN A C 1
ATOM 772 O O . GLN A 1 107 ? 17.153 -17.533 -2.040 1.00 47.22 107 GLN A O 1
ATOM 777 N N . LEU A 1 108 ? 15.896 -18.816 -3.366 1.00 47.91 108 LEU A N 1
ATOM 778 C CA . LEU A 1 108 ? 17.036 -19.333 -4.136 1.00 47.91 108 LEU A CA 1
ATOM 779 C C . LEU A 1 108 ? 17.682 -18.275 -5.046 1.00 47.91 108 LEU A C 1
ATOM 781 O O . LEU A 1 108 ? 18.858 -18.392 -5.384 1.00 47.91 108 LEU A O 1
ATOM 785 N N . ARG A 1 109 ? 16.949 -17.218 -5.418 1.00 50.53 109 ARG A N 1
ATOM 786 C CA . ARG A 1 109 ? 17.470 -16.139 -6.270 1.00 50.53 109 ARG A CA 1
ATOM 787 C C . ARG A 1 109 ? 18.255 -15.087 -5.478 1.00 50.53 109 ARG A C 1
ATOM 789 O O . ARG A 1 109 ? 19.194 -14.519 -6.027 1.00 50.53 109 ARG A O 1
ATOM 796 N N . GLU A 1 110 ? 17.920 -14.876 -4.206 1.00 51.00 110 GLU A N 1
ATOM 797 C CA . GLU A 1 110 ? 18.683 -14.000 -3.303 1.00 51.00 110 GLU A CA 1
ATOM 798 C C . GLU A 1 110 ? 19.988 -14.671 -2.835 1.00 51.00 110 GLU A C 1
ATOM 800 O O . GLU A 1 110 ? 21.043 -14.044 -2.893 1.00 51.00 110 GLU A O 1
ATOM 805 N N . CYS A 1 111 ? 19.988 -15.980 -2.545 1.00 50.56 111 CYS A N 1
ATOM 806 C CA . CYS A 1 111 ? 21.220 -16.689 -2.163 1.00 50.56 111 CYS A CA 1
ATOM 807 C C . CYS A 1 111 ? 22.271 -16.795 -3.289 1.00 50.56 111 CYS A C 1
ATOM 809 O O . CYS A 1 111 ? 23.467 -16.853 -3.006 1.00 50.56 111 CYS A O 1
ATOM 811 N N . ILE A 1 112 ? 21.861 -16.815 -4.564 1.00 57.75 112 ILE A N 1
ATOM 812 C CA . ILE A 1 112 ? 22.800 -16.886 -5.701 1.00 57.75 112 ILE A CA 1
ATOM 813 C C . ILE A 1 112 ? 23.446 -15.519 -5.990 1.00 57.75 112 ILE A C 1
ATOM 815 O O . ILE A 1 112 ? 24.585 -15.468 -6.455 1.00 57.75 112 ILE A O 1
ATOM 819 N N . LEU A 1 113 ? 22.766 -14.409 -5.681 1.00 50.75 113 LEU A N 1
ATOM 820 C CA . LEU A 1 113 ? 23.323 -13.065 -5.869 1.00 50.75 113 LEU A CA 1
ATOM 821 C C . LEU A 1 113 ? 24.283 -12.666 -4.737 1.00 50.75 113 LEU A C 1
ATOM 823 O O . LEU A 1 113 ? 25.304 -12.041 -5.022 1.00 50.75 113 LEU A O 1
ATOM 827 N N . ASP A 1 114 ? 24.054 -13.128 -3.506 1.00 48.12 114 ASP A N 1
ATOM 828 C CA . ASP A 1 114 ? 25.000 -12.918 -2.399 1.00 48.12 114 ASP A CA 1
ATOM 829 C C . ASP A 1 114 ? 26.280 -13.766 -2.539 1.00 48.12 114 ASP A C 1
ATOM 831 O O . ASP A 1 114 ? 27.371 -13.321 -2.177 1.00 48.12 114 ASP A O 1
ATOM 835 N N . ALA A 1 115 ? 26.198 -14.952 -3.157 1.00 45.31 115 ALA A N 1
ATOM 836 C CA . ALA A 1 115 ? 27.369 -15.796 -3.421 1.00 45.31 115 ALA A CA 1
ATOM 837 C C . ALA A 1 115 ? 28.291 -15.250 -4.533 1.00 45.31 115 ALA A C 1
ATOM 839 O O . ALA A 1 115 ? 29.473 -15.596 -4.578 1.00 45.31 115 ALA A O 1
ATOM 840 N N . LEU A 1 116 ? 27.781 -14.381 -5.414 1.00 48.66 116 LEU A N 1
ATOM 841 C CA . LEU A 1 116 ? 28.556 -13.762 -6.498 1.00 48.66 116 LEU A CA 1
ATOM 842 C C . LEU A 1 116 ? 29.069 -12.351 -6.151 1.00 48.66 116 LEU A C 1
ATOM 844 O O . LEU A 1 116 ? 29.953 -11.848 -6.841 1.00 48.66 116 LEU A O 1
ATOM 848 N N . GLY A 1 117 ? 28.579 -11.737 -5.068 1.00 40.75 117 GLY A N 1
ATOM 849 C CA . GLY A 1 117 ? 29.020 -10.420 -4.586 1.00 40.75 117 GLY A CA 1
ATOM 850 C C . GLY A 1 117 ? 30.229 -10.433 -3.638 1.00 40.75 117 GLY A C 1
ATOM 851 O O . GLY A 1 117 ? 30.801 -9.382 -3.367 1.00 40.75 117 GLY A O 1
ATOM 852 N N . ALA A 1 118 ? 30.657 -11.603 -3.150 1.00 41.34 118 ALA A N 1
ATOM 853 C CA . ALA A 1 118 ? 31.709 -11.738 -2.133 1.00 41.34 118 ALA A CA 1
ATOM 854 C C . ALA A 1 118 ? 33.101 -12.121 -2.686 1.00 41.34 118 ALA A C 1
ATOM 856 O O . ALA A 1 118 ? 33.908 -12.741 -1.991 1.00 41.34 118 ALA A O 1
ATOM 857 N N . ARG A 1 119 ? 33.418 -11.758 -3.935 1.00 45.62 119 ARG A N 1
ATOM 858 C CA . ARG A 1 119 ? 34.788 -11.832 -4.475 1.00 45.62 119 ARG A CA 1
ATOM 859 C C . ARG A 1 119 ? 35.141 -10.551 -5.215 1.00 45.62 119 ARG A C 1
ATOM 861 O O . ARG A 1 119 ? 34.952 -10.457 -6.421 1.00 45.62 119 ARG A O 1
ATOM 868 N N . GLY A 1 120 ? 35.706 -9.586 -4.496 1.00 40.12 120 GLY A N 1
ATOM 869 C CA . GLY A 1 120 ? 36.395 -8.481 -5.154 1.00 40.12 120 GLY A CA 1
ATOM 870 C C . GLY A 1 120 ? 36.574 -7.232 -4.310 1.00 40.12 120 GLY A C 1
ATOM 871 O O . GLY A 1 120 ? 35.993 -6.215 -4.647 1.00 40.12 120 GLY A O 1
ATOM 872 N N . SER A 1 121 ? 37.400 -7.288 -3.262 1.00 42.47 121 SER A N 1
ATOM 873 C CA . SER A 1 121 ? 38.278 -6.161 -2.900 1.00 42.47 121 SER A CA 1
ATOM 874 C C . SER A 1 121 ? 39.204 -6.547 -1.744 1.00 42.47 121 SER A C 1
ATOM 876 O O . SER A 1 121 ? 38.862 -6.384 -0.573 1.00 42.47 121 SER A O 1
ATOM 878 N N . ALA A 1 122 ? 40.391 -7.048 -2.066 1.00 34.94 122 ALA A N 1
ATOM 879 C CA . ALA A 1 122 ? 41.545 -6.971 -1.179 1.00 34.94 122 ALA A CA 1
ATOM 880 C C . ALA A 1 122 ? 42.820 -7.124 -2.014 1.00 34.94 122 ALA A C 1
ATOM 882 O O . ALA A 1 122 ? 42.966 -8.125 -2.709 1.00 34.94 122 ALA A O 1
ATOM 883 N N . GLY A 1 123 ? 43.736 -6.164 -1.892 1.00 31.95 123 GLY A N 1
ATOM 884 C CA . GLY A 1 123 ? 45.162 -6.420 -2.094 1.00 31.95 123 GLY A CA 1
ATOM 885 C C . GLY A 1 123 ? 45.826 -5.652 -3.226 1.00 31.95 123 GLY A C 1
ATOM 886 O O . GLY A 1 123 ? 45.740 -6.044 -4.380 1.00 31.95 123 GLY A O 1
ATOM 887 N N . ALA A 1 124 ? 46.506 -4.582 -2.827 1.00 36.78 124 ALA A N 1
ATOM 888 C CA . ALA A 1 124 ? 47.495 -3.803 -3.554 1.00 36.78 124 ALA A CA 1
ATOM 889 C C . ALA A 1 124 ? 48.762 -4.595 -3.959 1.00 36.78 124 ALA A C 1
ATOM 891 O O . ALA A 1 124 ? 49.081 -5.607 -3.341 1.00 36.78 124 ALA A O 1
ATOM 892 N N . ASP A 1 125 ? 49.459 -4.040 -4.957 1.00 37.22 125 ASP A N 1
ATOM 893 C CA . ASP A 1 125 ? 50.914 -3.962 -5.170 1.00 37.22 125 ASP A CA 1
ATOM 894 C C . ASP A 1 125 ? 51.799 -5.200 -4.920 1.00 37.22 125 ASP A C 1
ATOM 896 O O . ASP A 1 125 ? 52.099 -5.550 -3.780 1.00 37.22 125 ASP A O 1
ATOM 900 N N . ALA A 1 126 ? 52.350 -5.755 -6.008 1.00 34.72 126 ALA A N 1
ATOM 901 C CA . ALA A 1 126 ? 53.708 -6.309 -6.050 1.00 34.72 126 ALA A CA 1
ATOM 902 C C . ALA A 1 126 ? 54.175 -6.486 -7.508 1.00 34.72 126 ALA A C 1
ATOM 904 O O . ALA A 1 126 ? 53.737 -7.401 -8.207 1.00 34.72 126 ALA A O 1
ATOM 905 N N . ASP A 1 127 ? 55.090 -5.618 -7.943 1.00 41.53 127 ASP A N 1
ATOM 906 C CA . ASP A 1 127 ? 56.029 -5.902 -9.026 1.00 41.53 127 ASP A CA 1
ATOM 907 C C . ASP A 1 127 ? 56.872 -7.131 -8.646 1.00 41.53 127 ASP A C 1
ATOM 909 O O . ASP A 1 127 ? 57.582 -7.122 -7.638 1.00 41.53 127 ASP A O 1
ATOM 913 N N . ALA A 1 128 ? 56.791 -8.195 -9.445 1.00 37.19 128 ALA A N 1
ATOM 914 C CA . ALA A 1 128 ? 57.693 -9.338 -9.372 1.00 37.19 128 ALA A CA 1
ATOM 915 C C . ALA A 1 128 ? 57.942 -9.885 -10.783 1.00 37.19 128 ALA A C 1
ATOM 917 O O . ALA A 1 128 ? 57.131 -10.600 -11.369 1.00 37.19 128 ALA A O 1
ATOM 918 N N . ASP A 1 129 ? 59.095 -9.476 -11.295 1.00 40.72 129 ASP A N 1
ATOM 919 C CA . ASP A 1 129 ? 59.830 -10.003 -12.435 1.00 40.72 129 ASP A CA 1
ATOM 920 C C . ASP A 1 129 ? 60.456 -11.368 -12.068 1.00 40.72 129 ASP A C 1
ATOM 922 O O . ASP A 1 129 ? 61.232 -11.451 -11.116 1.00 40.72 129 ASP A O 1
ATOM 926 N N . ALA A 1 130 ? 60.042 -12.433 -12.767 1.00 37.88 130 ALA A N 1
ATOM 927 C CA . ALA A 1 130 ? 60.661 -13.766 -12.921 1.00 37.88 130 ALA A CA 1
ATOM 928 C C . ALA A 1 130 ? 59.645 -14.642 -13.699 1.00 37.88 130 ALA A C 1
ATOM 930 O O . ALA A 1 130 ? 58.480 -14.702 -13.323 1.00 37.88 130 ALA A O 1
ATOM 931 N N . GLY A 1 131 ? 59.926 -15.330 -14.807 1.00 35.25 131 GLY A N 1
ATOM 932 C CA . GLY A 1 131 ? 61.159 -15.993 -15.216 1.00 35.25 131 GLY A CA 1
ATOM 933 C C . GLY A 1 131 ? 60.982 -17.515 -15.100 1.00 35.25 131 GLY A C 1
ATOM 934 O O . GLY A 1 131 ? 61.237 -18.066 -14.036 1.00 35.25 131 GLY A O 1
ATOM 935 N N . ALA A 1 132 ? 60.518 -18.172 -16.171 1.00 35.53 132 ALA A N 1
ATOM 936 C CA . ALA A 1 132 ? 60.690 -19.607 -16.463 1.00 35.53 132 ALA A CA 1
ATOM 937 C C . ALA A 1 132 ? 60.328 -19.819 -17.953 1.00 35.53 132 ALA A C 1
ATOM 939 O O . ALA A 1 132 ? 59.164 -19.691 -18.324 1.00 35.53 132 ALA A O 1
ATOM 940 N N . ASP A 1 133 ? 61.277 -19.823 -18.891 1.00 36.38 133 ASP A N 1
ATOM 941 C CA . ASP A 1 133 ? 62.171 -20.941 -19.247 1.00 36.38 133 ASP A CA 1
ATOM 942 C C . ASP A 1 133 ? 61.422 -22.261 -19.482 1.00 36.38 133 ASP A C 1
ATOM 944 O O . ASP A 1 133 ? 61.122 -22.995 -18.545 1.00 36.38 133 ASP A O 1
ATOM 948 N N . GLU A 1 134 ? 61.222 -22.603 -20.758 1.00 40.72 134 GLU A N 1
ATOM 949 C CA . GLU A 1 134 ? 61.387 -23.989 -21.187 1.00 40.72 134 GLU A CA 1
ATOM 950 C C . GLU A 1 134 ? 62.247 -24.037 -22.457 1.00 40.72 134 GLU A C 1
ATOM 952 O O . GLU A 1 134 ? 61.904 -23.534 -23.529 1.00 40.72 134 GLU A O 1
ATOM 957 N N . LYS A 1 135 ? 63.435 -24.596 -22.234 1.00 39.00 135 LYS A N 1
ATOM 958 C CA . LYS A 1 135 ? 64.535 -24.900 -23.143 1.00 39.00 135 LYS A CA 1
ATOM 959 C C . LYS A 1 135 ? 64.256 -26.206 -23.890 1.00 39.00 135 LYS A C 1
ATOM 961 O O . LYS A 1 135 ? 63.856 -27.190 -23.279 1.00 39.00 135 LYS A O 1
ATOM 966 N N . GLY A 1 136 ? 64.649 -26.243 -25.157 1.00 34.09 136 GLY A N 1
ATOM 967 C CA . GLY A 1 136 ? 64.976 -27.451 -25.924 1.00 34.09 136 GLY A CA 1
ATOM 968 C C . GLY A 1 136 ? 65.679 -26.996 -27.206 1.00 34.09 136 GLY A C 1
ATOM 969 O O . GLY A 1 136 ? 65.013 -26.482 -28.096 1.00 34.09 136 GLY A O 1
ATOM 970 N N . ALA A 1 137 ? 66.998 -26.789 -27.184 1.00 38.06 137 ALA A N 1
ATOM 971 C CA . ALA A 1 137 ? 68.069 -27.790 -27.308 1.00 38.06 137 ALA A CA 1
ATOM 972 C C . ALA A 1 137 ? 68.224 -28.301 -28.754 1.00 38.06 137 ALA A C 1
ATOM 974 O O . ALA A 1 137 ? 67.499 -29.185 -29.194 1.00 38.06 137 ALA A O 1
ATOM 975 N N . ASP A 1 138 ? 69.143 -27.624 -29.450 1.00 35.69 138 ASP A N 1
ATOM 976 C CA . ASP A 1 138 ? 70.270 -28.160 -30.221 1.00 35.69 138 ASP A CA 1
ATOM 977 C C . ASP A 1 138 ? 70.036 -29.323 -31.197 1.00 35.69 138 ASP A C 1
ATOM 979 O O . ASP A 1 138 ? 69.828 -30.457 -30.792 1.00 35.69 138 ASP A O 1
ATOM 983 N N . ASP A 1 139 ? 70.272 -29.044 -32.482 1.00 38.59 139 ASP A N 1
ATOM 984 C CA . ASP A 1 139 ? 71.257 -29.819 -33.240 1.00 38.59 139 ASP A CA 1
ATOM 985 C C . ASP A 1 139 ? 71.932 -28.920 -34.284 1.00 38.59 139 ASP A C 1
ATOM 987 O O . ASP A 1 139 ? 71.308 -28.348 -35.182 1.00 38.59 139 ASP A O 1
ATOM 991 N N . ALA A 1 140 ? 73.239 -28.761 -34.098 1.00 45.75 140 ALA A N 1
ATOM 992 C CA . ALA A 1 140 ? 74.161 -28.134 -35.020 1.00 45.75 140 ALA A CA 1
ATOM 993 C C . ALA A 1 140 ? 74.919 -29.247 -35.743 1.00 45.75 140 ALA A C 1
ATOM 995 O O . ALA A 1 140 ? 75.575 -30.051 -35.087 1.00 45.75 140 ALA A O 1
ATOM 996 N N . GLU A 1 141 ? 74.922 -29.250 -37.077 1.00 38.34 141 GLU A N 1
ATOM 997 C CA . GLU A 1 141 ? 75.906 -30.031 -37.821 1.00 38.34 141 GLU A CA 1
ATOM 998 C C . GLU A 1 141 ? 76.388 -29.304 -39.087 1.00 38.34 141 GLU A C 1
ATOM 1000 O O . GLU A 1 141 ? 75.625 -28.961 -39.984 1.00 38.34 141 GLU A O 1
ATOM 1005 N N . ALA A 1 142 ? 77.704 -29.080 -39.078 1.00 37.38 142 ALA A N 1
ATOM 1006 C CA . ALA A 1 142 ? 78.652 -29.030 -40.188 1.00 37.38 142 ALA A CA 1
ATOM 1007 C C . ALA A 1 142 ? 78.503 -27.993 -41.323 1.00 37.38 142 ALA A C 1
ATOM 1009 O O . ALA A 1 142 ? 77.735 -28.115 -42.273 1.00 37.38 142 ALA A O 1
ATOM 1010 N N . VAL A 1 143 ? 79.454 -27.054 -41.294 1.00 53.31 143 VAL A N 1
ATOM 1011 C CA . VAL A 1 143 ? 80.044 -26.361 -42.453 1.00 53.31 143 VAL A CA 1
ATOM 1012 C C . VAL A 1 143 ? 80.572 -27.396 -43.467 1.00 53.31 143 VAL A C 1
ATOM 1014 O O . VAL A 1 143 ? 81.163 -28.396 -43.055 1.00 53.31 143 VAL A O 1
ATOM 1017 N N . PRO A 1 144 ? 80.498 -27.117 -44.781 1.00 46.88 144 PRO A N 1
ATOM 1018 C CA . PRO A 1 144 ? 81.767 -27.041 -45.492 1.00 46.88 144 PRO A CA 1
ATOM 1019 C C . PRO A 1 144 ? 81.889 -25.811 -46.397 1.00 46.88 144 PRO A C 1
ATOM 1021 O O . PRO A 1 144 ? 80.957 -25.309 -47.018 1.00 46.88 144 PRO A O 1
ATOM 1024 N N . SER A 1 145 ? 83.130 -25.358 -46.426 1.00 47.66 145 SER A N 1
ATOM 1025 C CA . SER A 1 145 ? 83.750 -24.374 -47.293 1.00 47.66 145 SER A CA 1
ATOM 1026 C C . SER A 1 145 ? 83.453 -24.537 -48.791 1.00 47.66 145 SER A C 1
ATOM 1028 O O . SER A 1 145 ? 83.462 -25.644 -49.320 1.00 47.66 145 SER A O 1
ATOM 1030 N N . SER A 1 146 ? 83.309 -23.371 -49.430 1.00 52.88 146 SER A N 1
ATOM 1031 C CA . SER A 1 146 ? 83.479 -23.002 -50.849 1.00 52.88 146 SER A CA 1
ATOM 1032 C C . SER A 1 146 ? 84.174 -24.015 -51.779 1.00 52.88 146 SER A C 1
ATOM 1034 O O . SER A 1 146 ? 85.210 -24.578 -51.415 1.00 52.88 146 SER A O 1
ATOM 1036 N N . PRO A 1 147 ? 83.733 -24.082 -53.051 1.00 45.06 147 PRO A N 1
ATOM 1037 C CA . PRO A 1 147 ? 84.679 -23.692 -54.094 1.00 45.06 147 PRO A CA 1
ATOM 1038 C C . PRO A 1 147 ? 84.108 -22.687 -55.103 1.00 45.06 147 PRO A C 1
ATOM 1040 O O . PRO A 1 147 ? 82.995 -22.806 -55.613 1.00 45.06 147 PRO A O 1
ATOM 1043 N N . SER A 1 148 ? 84.960 -21.721 -55.432 1.00 51.59 148 SER A N 1
ATOM 1044 C CA . SER A 1 148 ? 84.933 -20.927 -56.655 1.00 51.59 148 SER A CA 1
ATOM 1045 C C . SER A 1 148 ? 84.990 -21.808 -57.908 1.00 51.59 148 SER A C 1
ATOM 1047 O O . SER A 1 148 ? 85.859 -22.673 -57.994 1.00 51.59 148 SER A O 1
ATOM 1049 N N . SER A 1 149 ? 84.132 -21.541 -58.890 1.00 42.09 149 SER A N 1
ATOM 1050 C CA . SER A 1 149 ? 84.393 -21.685 -60.340 1.00 42.09 149 SER A CA 1
ATOM 1051 C C . SER A 1 149 ? 83.172 -21.108 -61.070 1.00 42.09 149 SER A C 1
ATOM 1053 O O . SER A 1 149 ? 82.037 -21.422 -60.731 1.00 42.09 149 SER A O 1
ATOM 1055 N N . ASP A 1 150 ? 83.359 -19.974 -61.734 1.00 36.72 150 ASP A N 1
ATOM 1056 C CA . ASP A 1 150 ? 83.544 -19.837 -63.187 1.00 36.72 150 ASP A CA 1
ATOM 1057 C C . ASP A 1 150 ? 82.223 -19.738 -63.965 1.00 36.72 150 ASP A C 1
ATOM 1059 O O . ASP A 1 150 ? 81.434 -20.674 -64.070 1.00 36.72 150 ASP A O 1
ATOM 1063 N N . ASP A 1 151 ? 82.032 -18.537 -64.511 1.00 47.91 151 ASP A N 1
ATOM 1064 C CA . ASP A 1 151 ? 81.375 -18.227 -65.777 1.00 47.91 151 ASP A CA 1
ATOM 1065 C C . ASP A 1 151 ? 80.148 -19.056 -66.177 1.00 47.91 151 ASP A C 1
ATOM 1067 O O . ASP A 1 151 ? 80.182 -19.955 -67.018 1.00 47.91 151 ASP A O 1
ATOM 1071 N N . THR A 1 152 ? 78.987 -18.603 -65.705 1.00 42.84 152 THR A N 1
ATOM 1072 C CA . THR A 1 152 ? 77.735 -18.739 -66.456 1.00 42.84 152 THR A CA 1
ATOM 1073 C C . THR A 1 152 ? 76.962 -17.422 -66.427 1.00 42.84 152 THR A C 1
ATOM 1075 O O . THR A 1 152 ? 76.176 -17.147 -65.530 1.00 42.84 152 THR A O 1
ATOM 1078 N N . LYS A 1 153 ? 77.253 -16.580 -67.427 1.00 43.00 153 LYS A N 1
ATOM 1079 C CA . LYS A 1 153 ? 76.322 -15.678 -68.129 1.00 43.00 153 LYS A CA 1
ATOM 1080 C C . LYS A 1 153 ? 75.048 -15.295 -67.358 1.00 43.00 153 LYS A C 1
ATOM 1082 O O . LYS A 1 153 ? 74.025 -15.966 -67.461 1.00 43.00 153 LYS A O 1
ATOM 1087 N N . ASP A 1 154 ? 75.129 -14.161 -66.667 1.00 49.28 154 ASP A N 1
ATOM 1088 C CA . ASP A 1 154 ? 74.193 -13.032 -66.777 1.00 49.28 154 ASP A CA 1
ATOM 1089 C C . ASP A 1 154 ? 72.752 -13.391 -67.202 1.00 49.28 154 ASP A C 1
ATOM 1091 O O . ASP A 1 154 ? 72.260 -12.996 -68.256 1.00 49.28 154 ASP A O 1
ATOM 1095 N N . SER A 1 155 ? 72.075 -14.193 -66.382 1.00 50.88 155 SER A N 1
ATOM 1096 C CA . SER A 1 155 ? 70.617 -14.279 -66.357 1.00 50.88 155 SER A CA 1
ATOM 1097 C C . SER A 1 155 ? 70.195 -13.683 -65.031 1.00 50.88 155 SER A C 1
ATOM 1099 O O . SER A 1 155 ? 70.028 -14.389 -64.038 1.00 50.88 155 SER A O 1
ATOM 1101 N N . SER A 1 156 ? 70.123 -12.349 -65.001 1.00 58.19 156 SER A N 1
ATOM 1102 C CA . SER A 1 156 ? 69.456 -11.615 -63.928 1.00 58.19 156 SER A CA 1
ATOM 1103 C C . SER A 1 156 ? 68.140 -12.344 -63.628 1.00 58.19 156 SER A C 1
ATOM 1105 O O . SER A 1 156 ? 67.371 -12.543 -64.572 1.00 58.19 156 SER A O 1
ATOM 1107 N N . PRO A 1 157 ? 67.906 -12.844 -62.396 1.00 60.12 157 PRO A N 1
ATOM 1108 C CA . PRO A 1 157 ? 66.709 -13.619 -62.106 1.00 60.12 157 PRO A CA 1
ATOM 1109 C C . PRO A 1 157 ? 65.509 -12.778 -62.519 1.00 60.12 157 PRO A C 1
ATOM 1111 O O . PRO A 1 157 ? 65.381 -11.639 -62.059 1.00 60.12 157 PRO A O 1
ATOM 1114 N N . ASP A 1 158 ? 64.688 -13.319 -63.427 1.00 64.06 158 ASP A N 1
ATOM 1115 C CA . ASP A 1 158 ? 63.510 -12.623 -63.934 1.00 64.06 158 ASP A CA 1
ATOM 1116 C C . ASP A 1 158 ? 62.768 -12.009 -62.742 1.00 64.06 158 ASP A C 1
ATOM 1118 O O . ASP A 1 158 ? 62.516 -12.708 -61.749 1.00 64.06 158 ASP A O 1
ATOM 1122 N N . PRO A 1 159 ? 62.476 -10.694 -62.776 1.00 72.12 159 PRO A N 1
ATOM 1123 C CA . PRO A 1 159 ? 61.931 -9.999 -61.624 1.00 72.12 159 PRO A CA 1
ATOM 1124 C C . PRO A 1 159 ? 60.687 -10.749 -61.140 1.00 72.12 159 PRO A C 1
ATOM 1126 O O . PRO A 1 159 ? 59.837 -11.098 -61.969 1.00 72.12 159 PRO A O 1
ATOM 1129 N N . PRO A 1 160 ? 60.559 -11.010 -59.822 1.00 72.12 160 PRO A N 1
ATOM 1130 C CA . PRO A 1 160 ? 59.492 -11.848 -59.304 1.00 72.12 160 PRO A CA 1
ATOM 1131 C C . PRO A 1 160 ? 58.144 -11.334 -59.821 1.00 72.12 160 PRO A C 1
ATOM 1133 O O . PRO A 1 160 ? 57.920 -10.115 -59.856 1.00 72.12 160 PRO A O 1
ATOM 1136 N N . PRO A 1 161 ? 57.246 -12.238 -60.253 1.00 76.50 161 PRO A N 1
ATOM 1137 C CA . PRO A 1 161 ? 56.015 -11.857 -60.924 1.00 76.50 161 PRO A CA 1
ATOM 1138 C C . PRO A 1 161 ? 55.235 -10.877 -60.047 1.00 76.50 161 PRO A C 1
ATOM 1140 O O . PRO A 1 161 ? 54.922 -11.166 -58.891 1.00 76.50 161 PRO A O 1
ATOM 1143 N N . LYS A 1 162 ? 54.931 -9.697 -60.596 1.00 86.19 162 LYS A N 1
ATOM 1144 C CA . LYS A 1 162 ? 54.207 -8.640 -59.881 1.00 86.19 162 LYS A CA 1
ATOM 1145 C C . LYS A 1 162 ? 52.763 -9.089 -59.662 1.00 86.19 162 LYS A C 1
ATOM 1147 O O . LYS A 1 162 ? 51.999 -9.227 -60.615 1.00 86.19 162 LYS A O 1
ATOM 1152 N N . ILE A 1 163 ? 52.386 -9.326 -58.406 1.00 89.88 163 ILE A N 1
ATOM 1153 C CA . ILE A 1 163 ? 51.023 -9.727 -58.041 1.00 89.88 163 ILE A CA 1
ATOM 1154 C C . ILE A 1 163 ? 50.245 -8.496 -57.580 1.00 89.88 163 ILE A C 1
ATOM 1156 O O . ILE A 1 163 ? 50.566 -7.885 -56.560 1.00 89.88 163 ILE A O 1
ATOM 1160 N N . TYR A 1 164 ? 49.204 -8.147 -58.333 1.00 90.06 164 TYR A N 1
ATOM 1161 C CA . TYR A 1 164 ? 48.343 -7.003 -58.048 1.00 90.06 164 TYR A CA 1
ATOM 1162 C C . TYR A 1 164 ? 47.083 -7.448 -57.307 1.00 90.06 164 TYR A C 1
ATOM 1164 O O . TYR A 1 164 ? 46.374 -8.357 -57.738 1.00 90.06 164 TYR A O 1
ATOM 1172 N N . THR A 1 165 ? 46.793 -6.785 -56.191 1.00 92.00 165 THR A N 1
ATOM 1173 C CA . THR A 1 165 ? 45.586 -7.021 -55.389 1.00 92.00 165 THR A CA 1
ATOM 1174 C C . THR A 1 165 ? 44.886 -5.697 -55.152 1.00 92.00 165 THR A C 1
ATOM 1176 O O . THR A 1 165 ? 45.519 -4.712 -54.759 1.00 92.00 165 THR A O 1
ATOM 1179 N N . VAL A 1 166 ? 43.580 -5.657 -55.405 1.00 90.50 166 VAL A N 1
ATOM 1180 C CA . VAL A 1 166 ? 42.775 -4.465 -55.147 1.00 90.50 166 VAL A CA 1
ATOM 1181 C C . VAL A 1 166 ? 42.653 -4.285 -53.636 1.00 90.50 166 VAL A C 1
ATOM 1183 O O . VAL A 1 166 ? 42.124 -5.134 -52.925 1.00 90.50 166 VAL A O 1
ATOM 1186 N N . ARG A 1 167 ? 43.148 -3.157 -53.120 1.00 88.88 167 ARG A N 1
ATOM 1187 C CA . ARG A 1 167 ? 42.969 -2.792 -51.711 1.00 88.88 167 ARG A CA 1
ATOM 1188 C C . ARG A 1 167 ? 41.717 -1.944 -51.561 1.00 88.88 167 ARG A C 1
ATOM 1190 O O . ARG A 1 167 ? 41.634 -0.853 -52.118 1.00 88.88 167 ARG A O 1
ATOM 1197 N N . ILE A 1 168 ? 40.772 -2.418 -50.757 1.00 90.69 168 ILE A N 1
ATOM 1198 C CA . ILE A 1 168 ? 39.595 -1.633 -50.383 1.00 90.69 168 ILE A CA 1
ATOM 1199 C C . ILE A 1 168 ? 40.015 -0.593 -49.326 1.00 90.69 168 ILE A C 1
ATOM 1201 O O . ILE A 1 168 ? 40.624 -0.967 -48.315 1.00 90.69 168 ILE A O 1
ATOM 1205 N N . PRO A 1 169 ? 39.775 0.715 -49.551 1.00 89.62 169 PRO A N 1
ATOM 1206 C CA . PRO A 1 169 ? 40.019 1.741 -48.542 1.00 89.62 169 PRO A CA 1
ATOM 1207 C C . PRO A 1 169 ? 39.098 1.533 -47.335 1.00 89.62 169 PRO A C 1
ATOM 1209 O O . PRO A 1 169 ? 38.034 0.923 -47.442 1.00 89.62 169 PRO A O 1
ATOM 1212 N N . ARG A 1 170 ? 39.528 2.002 -46.160 1.00 91.00 170 ARG A N 1
ATOM 1213 C CA . ARG A 1 170 ? 38.679 1.935 -44.969 1.00 91.00 170 ARG A CA 1
ATOM 1214 C C . ARG A 1 170 ? 37.487 2.873 -45.191 1.00 91.00 170 ARG A C 1
ATOM 1216 O O . ARG A 1 170 ? 37.737 4.013 -45.573 1.00 91.00 170 ARG A O 1
ATOM 1223 N N . PRO A 1 171 ? 36.239 2.420 -44.987 1.00 90.25 171 PRO A N 1
ATOM 1224 C CA . PRO A 1 171 ? 35.090 3.303 -45.114 1.00 90.25 171 PRO A CA 1
ATOM 1225 C C . PRO A 1 171 ? 35.177 4.416 -44.071 1.00 90.25 171 PRO A C 1
ATOM 1227 O O . PRO A 1 171 ? 35.565 4.154 -42.925 1.00 90.25 171 PRO A O 1
ATOM 1230 N N . ASP A 1 172 ? 34.795 5.635 -44.448 1.00 89.56 172 ASP A N 1
ATOM 1231 C CA . ASP A 1 172 ? 34.641 6.697 -43.462 1.00 89.56 172 ASP A CA 1
ATOM 1232 C C . ASP A 1 172 ? 33.500 6.336 -42.495 1.00 89.56 172 ASP A C 1
ATOM 1234 O O . ASP A 1 172 ? 32.351 6.093 -42.878 1.00 89.56 172 ASP A O 1
ATOM 1238 N N . THR A 1 173 ? 33.856 6.198 -41.220 1.00 92.75 173 THR A N 1
ATOM 1239 C CA . THR A 1 173 ? 32.920 5.897 -40.130 1.00 92.75 173 THR A CA 1
ATOM 1240 C C . THR A 1 173 ? 32.900 7.014 -39.095 1.00 92.75 173 THR A C 1
ATOM 1242 O O . THR A 1 173 ? 32.330 6.804 -38.027 1.00 92.75 173 THR A O 1
ATOM 1245 N N . SER A 1 174 ? 33.493 8.177 -39.388 1.00 92.94 174 SER A N 1
ATOM 1246 C CA . SER A 1 174 ? 33.506 9.345 -38.499 1.00 92.94 174 SER A CA 1
ATOM 1247 C C . SER A 1 174 ? 32.085 9.757 -38.090 1.00 92.94 174 SER A C 1
ATOM 1249 O O . SER A 1 174 ? 31.791 9.830 -36.897 1.00 92.94 174 SER A O 1
ATOM 1251 N N . ASP A 1 175 ? 31.164 9.851 -39.051 1.00 93.88 175 ASP A N 1
ATOM 1252 C CA . ASP A 1 175 ? 29.745 10.154 -38.812 1.00 93.88 175 ASP A CA 1
ATOM 1253 C C . ASP A 1 175 ? 29.026 9.105 -37.955 1.00 93.88 175 ASP A C 1
ATOM 1255 O O . ASP A 1 175 ? 28.161 9.418 -37.140 1.00 93.88 175 ASP A O 1
ATOM 1259 N N . LEU A 1 176 ? 29.350 7.821 -38.135 1.00 94.88 176 LEU A N 1
ATOM 1260 C CA . LEU A 1 176 ? 28.771 6.757 -37.310 1.00 94.88 176 LEU A CA 1
ATOM 1261 C C . LEU A 1 176 ? 29.375 6.761 -35.906 1.00 94.88 176 LEU A C 1
ATOM 1263 O O . LEU A 1 176 ? 28.689 6.434 -34.945 1.00 94.88 176 LEU A O 1
ATOM 1267 N N . GLN A 1 177 ? 30.648 7.130 -35.771 1.00 96.38 177 GLN A N 1
ATOM 1268 C CA . GLN A 1 177 ? 31.321 7.248 -34.482 1.00 96.38 177 GLN A CA 1
ATOM 1269 C C . GLN A 1 177 ? 30.775 8.419 -33.667 1.00 96.38 177 GLN A C 1
ATOM 1271 O O . GLN A 1 177 ? 30.511 8.237 -32.480 1.00 96.38 177 GLN A O 1
ATOM 1276 N N . SER A 1 178 ? 30.540 9.577 -34.290 1.00 96.69 178 SER A N 1
ATOM 1277 C CA . SER A 1 178 ? 29.903 10.716 -33.621 1.00 96.69 178 SER A CA 1
ATOM 1278 C C . SER A 1 178 ? 28.473 10.374 -33.190 1.00 96.69 178 SER A C 1
ATOM 1280 O O . SER A 1 178 ? 28.120 10.599 -32.034 1.00 96.69 178 SER A O 1
ATOM 1282 N N . LYS A 1 179 ? 27.683 9.714 -34.052 1.00 97.38 179 LYS A N 1
ATOM 1283 C CA . LYS A 1 179 ? 26.348 9.195 -33.695 1.00 97.38 179 LYS A CA 1
ATOM 1284 C C . LYS A 1 179 ? 26.388 8.194 -32.540 1.00 97.38 179 LYS A C 1
ATOM 1286 O O . LYS A 1 179 ? 25.576 8.299 -31.628 1.00 97.38 179 LYS A O 1
ATOM 1291 N N . ILE A 1 180 ? 27.328 7.246 -32.546 1.00 98.12 180 ILE A N 1
ATOM 1292 C CA . ILE A 1 180 ? 27.494 6.280 -31.448 1.00 98.12 180 ILE A CA 1
ATOM 1293 C C . ILE A 1 180 ? 27.832 7.008 -30.144 1.00 98.12 180 ILE A C 1
ATOM 1295 O O . ILE A 1 180 ? 27.195 6.725 -29.139 1.00 98.12 180 ILE A O 1
ATOM 1299 N N . SER A 1 181 ? 28.756 7.971 -30.163 1.00 98.25 181 SER A N 1
ATOM 1300 C CA . SER A 1 181 ? 29.121 8.764 -28.979 1.00 98.25 181 SER A CA 1
ATOM 1301 C C . SER A 1 181 ? 27.925 9.545 -28.408 1.00 98.25 181 SER A C 1
ATOM 1303 O O . SER A 1 181 ? 27.683 9.543 -27.200 1.00 98.25 181 SER A O 1
ATOM 1305 N N . LEU A 1 182 ? 27.108 10.149 -29.279 1.00 98.06 182 LEU A N 1
ATOM 1306 C CA . LEU A 1 182 ? 25.869 10.827 -28.880 1.00 98.06 182 LEU A CA 1
ATOM 1307 C C . LEU A 1 182 ? 24.827 9.859 -28.293 1.00 98.06 182 LEU A C 1
ATOM 1309 O O . LEU A 1 182 ? 24.159 10.186 -27.315 1.00 98.06 182 LEU A O 1
ATOM 1313 N N . LEU A 1 183 ? 24.685 8.657 -28.854 1.00 98.00 183 LEU A N 1
ATOM 1314 C CA . LEU A 1 183 ? 23.774 7.641 -28.317 1.00 98.00 183 LEU A CA 1
ATOM 1315 C C . LEU A 1 183 ? 24.281 7.055 -26.992 1.00 98.00 183 LEU A C 1
ATOM 1317 O O . LEU A 1 183 ? 23.480 6.774 -26.106 1.00 98.00 183 LEU A O 1
ATOM 1321 N N . GLU A 1 184 ? 25.595 6.907 -26.818 1.00 98.25 184 GLU A N 1
ATOM 1322 C CA . GLU A 1 184 ? 26.203 6.466 -25.557 1.00 98.25 184 GLU A CA 1
ATOM 1323 C C . GLU A 1 184 ? 25.959 7.477 -24.434 1.00 98.25 184 GLU A C 1
ATOM 1325 O O . GLU A 1 184 ? 25.566 7.078 -23.337 1.00 98.25 184 GLU A O 1
ATOM 1330 N N . SER A 1 185 ? 26.094 8.779 -24.711 1.00 98.31 185 SER A N 1
ATOM 1331 C CA . SER A 1 185 ? 25.767 9.817 -23.726 1.00 98.31 185 SER A CA 1
ATOM 1332 C C . SER A 1 185 ? 24.268 9.863 -23.403 1.00 98.31 185 SER A C 1
ATOM 1334 O O . SER A 1 185 ? 23.902 9.988 -22.233 1.00 98.31 185 SER A O 1
ATOM 1336 N N . ARG A 1 186 ? 23.385 9.659 -24.396 1.00 97.94 186 ARG A N 1
ATOM 1337 C CA . ARG A 1 186 ? 21.933 9.507 -24.172 1.00 97.94 186 ARG A CA 1
ATOM 1338 C C . ARG A 1 186 ? 21.623 8.310 -23.270 1.00 97.94 186 ARG A C 1
ATOM 1340 O O . ARG A 1 186 ? 20.854 8.454 -22.322 1.00 97.94 186 ARG A O 1
ATOM 1347 N N . VAL A 1 187 ? 22.217 7.145 -23.537 1.00 98.56 187 VAL A N 1
ATOM 1348 C CA . VAL A 1 187 ? 22.037 5.932 -22.722 1.00 98.56 187 VAL A CA 1
ATOM 1349 C C . VAL A 1 187 ? 22.525 6.153 -21.293 1.00 98.56 187 VAL A C 1
ATOM 1351 O O . VAL A 1 187 ? 21.814 5.783 -20.357 1.00 98.56 187 VAL A O 1
ATOM 1354 N N . ALA A 1 188 ? 23.684 6.790 -21.107 1.00 98.44 188 ALA A N 1
ATOM 1355 C CA . ALA A 1 188 ? 24.198 7.132 -19.782 1.00 98.44 188 ALA A CA 1
ATOM 1356 C C . ALA A 1 188 ? 23.211 8.034 -19.021 1.00 98.44 188 ALA A C 1
ATOM 1358 O O . ALA A 1 188 ? 22.781 7.684 -17.923 1.00 98.44 188 ALA A O 1
ATOM 1359 N N . GLY A 1 189 ? 22.738 9.114 -19.654 1.00 98.25 189 GLY A N 1
ATOM 1360 C CA . GLY A 1 189 ? 21.767 10.029 -19.048 1.00 98.25 189 GLY A CA 1
ATOM 1361 C C . GLY A 1 189 ? 20.415 9.378 -18.726 1.00 98.25 189 GLY A C 1
ATOM 1362 O O . GLY A 1 189 ? 19.806 9.672 -17.698 1.00 98.25 189 GLY A O 1
ATOM 1363 N N . VAL A 1 190 ? 19.914 8.460 -19.561 1.00 98.19 190 VAL A N 1
ATOM 1364 C CA . VAL A 1 190 ? 18.675 7.715 -19.253 1.00 98.19 190 VAL A CA 1
ATOM 1365 C C . VAL A 1 190 ? 18.907 6.700 -18.130 1.00 98.19 190 VAL A C 1
ATOM 1367 O O . VAL A 1 190 ? 18.024 6.520 -17.295 1.00 98.19 190 VAL A O 1
ATOM 1370 N N . THR A 1 191 ? 20.085 6.077 -18.068 1.00 98.31 191 THR A N 1
ATOM 1371 C CA . THR A 1 191 ? 20.449 5.131 -16.999 1.00 98.31 191 THR A CA 1
ATOM 1372 C C . THR A 1 191 ? 20.480 5.828 -15.640 1.00 98.31 191 THR A C 1
ATOM 1374 O O . THR A 1 191 ? 19.849 5.349 -14.700 1.00 98.31 191 THR A O 1
ATOM 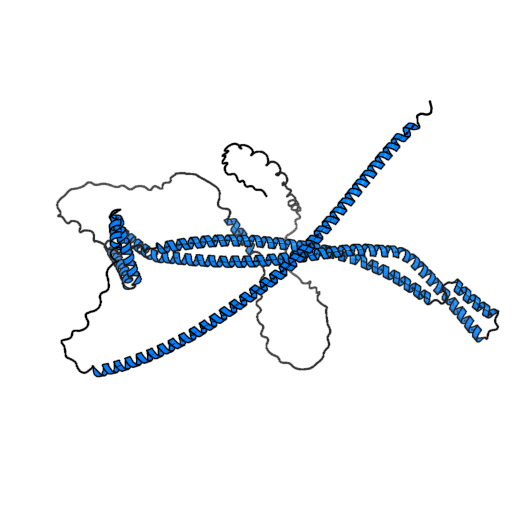1377 N N . GLU A 1 192 ? 21.104 7.005 -15.551 1.00 98.50 192 GLU A N 1
ATOM 1378 C CA . GLU A 1 192 ? 21.105 7.819 -14.329 1.00 98.50 192 GLU A CA 1
ATOM 1379 C C . GLU A 1 192 ? 19.680 8.191 -13.890 1.00 98.50 192 GLU A C 1
ATOM 1381 O O . GLU A 1 192 ? 19.316 8.022 -12.724 1.00 98.50 192 GLU A O 1
ATOM 1386 N N . ARG A 1 193 ? 18.826 8.625 -14.831 1.00 98.06 193 ARG A N 1
ATOM 1387 C CA . ARG A 1 193 ? 17.403 8.892 -14.549 1.00 98.06 193 ARG A CA 1
ATOM 1388 C C . ARG A 1 193 ? 16.675 7.637 -14.056 1.00 98.06 193 ARG A C 1
ATOM 1390 O O . ARG A 1 193 ? 15.903 7.718 -13.101 1.00 98.06 193 ARG A O 1
ATOM 1397 N N . ALA A 1 194 ? 16.933 6.478 -14.661 1.00 98.25 194 ALA A N 1
ATOM 1398 C CA . ALA A 1 194 ? 16.343 5.206 -14.250 1.00 98.25 194 ALA A CA 1
ATOM 1399 C C . ALA A 1 194 ? 16.747 4.822 -12.819 1.00 98.25 194 ALA A C 1
ATOM 1401 O O . ALA A 1 194 ? 15.912 4.334 -12.053 1.00 98.25 194 ALA A O 1
ATOM 1402 N N . ASP A 1 195 ? 18.000 5.069 -12.438 1.00 98.00 195 ASP A N 1
ATOM 1403 C CA . ASP A 1 195 ? 18.503 4.806 -11.090 1.00 98.00 195 ASP A CA 1
ATOM 1404 C C . ASP A 1 195 ? 17.865 5.736 -10.050 1.00 98.00 195 ASP A C 1
ATOM 1406 O O . ASP A 1 195 ? 17.435 5.269 -8.990 1.00 98.00 195 ASP A O 1
ATOM 1410 N N . VAL A 1 196 ? 17.710 7.026 -10.371 1.00 98.31 196 VAL A N 1
ATOM 1411 C CA . VAL A 1 196 ? 16.990 7.988 -9.519 1.00 98.31 196 VAL A CA 1
ATOM 1412 C C . VAL A 1 196 ? 15.543 7.543 -9.302 1.00 98.31 196 VAL A C 1
ATOM 1414 O O . VAL A 1 196 ? 15.105 7.423 -8.156 1.00 98.31 196 VAL A O 1
ATOM 1417 N N . VAL A 1 197 ? 14.812 7.217 -10.373 1.00 98.19 197 VAL A N 1
ATOM 1418 C CA . VAL A 1 197 ? 13.414 6.761 -10.277 1.00 98.19 197 VAL A CA 1
ATOM 1419 C C . VAL A 1 197 ? 13.306 5.442 -9.507 1.00 98.19 197 VAL A C 1
ATOM 1421 O O . VAL A 1 197 ? 12.404 5.273 -8.686 1.00 98.19 197 VAL A O 1
ATOM 1424 N N . ARG A 1 198 ? 14.257 4.514 -9.684 1.00 98.19 198 ARG A N 1
ATOM 1425 C CA . ARG A 1 198 ? 14.309 3.263 -8.911 1.00 98.19 198 ARG A CA 1
ATOM 1426 C C . ARG A 1 198 ? 14.487 3.528 -7.415 1.00 98.19 198 ARG A C 1
ATOM 1428 O O . ARG A 1 198 ? 13.857 2.849 -6.604 1.00 98.19 198 ARG A O 1
ATOM 1435 N N . ASN A 1 199 ? 15.324 4.493 -7.043 1.00 98.19 199 ASN A N 1
ATOM 1436 C CA . ASN A 1 199 ? 15.534 4.863 -5.645 1.00 98.19 199 ASN A CA 1
ATOM 1437 C C . ASN A 1 199 ? 14.296 5.539 -5.042 1.00 98.19 199 ASN A C 1
ATOM 1439 O O . ASN A 1 199 ? 13.902 5.177 -3.935 1.00 98.19 199 ASN A O 1
ATOM 1443 N N . ILE A 1 200 ? 13.628 6.428 -5.784 1.00 97.69 200 ILE A N 1
ATOM 1444 C CA . ILE A 1 200 ? 12.351 7.031 -5.366 1.00 97.69 200 ILE A CA 1
ATOM 1445 C C . ILE A 1 200 ? 11.297 5.941 -5.122 1.00 97.69 200 ILE A C 1
ATOM 1447 O O . ILE A 1 200 ? 10.670 5.919 -4.062 1.00 97.69 200 ILE A O 1
ATOM 1451 N N . ALA A 1 201 ? 11.162 4.984 -6.045 1.00 98.19 201 ALA A N 1
ATOM 1452 C CA . ALA A 1 201 ? 10.232 3.867 -5.898 1.00 98.19 201 ALA A CA 1
ATOM 1453 C C . ALA A 1 201 ? 10.530 3.029 -4.645 1.00 98.19 201 ALA A C 1
ATOM 1455 O O . ALA A 1 201 ? 9.613 2.654 -3.918 1.00 98.19 201 ALA A O 1
ATOM 1456 N N . ARG A 1 202 ? 11.811 2.764 -4.348 1.00 98.25 202 ARG A N 1
ATOM 1457 C CA . ARG A 1 202 ? 12.219 2.049 -3.125 1.00 98.25 202 ARG A CA 1
ATOM 1458 C C . ARG A 1 202 ? 11.807 2.800 -1.861 1.00 98.25 202 ARG A C 1
ATOM 1460 O O . ARG A 1 202 ? 11.242 2.182 -0.965 1.00 98.25 202 ARG A O 1
ATOM 1467 N N . VAL A 1 203 ? 12.046 4.110 -1.800 1.00 98.38 203 VAL A N 1
ATOM 1468 C CA . VAL A 1 203 ? 11.659 4.940 -0.647 1.00 98.38 203 VAL A CA 1
ATOM 1469 C C . VAL A 1 203 ? 10.141 4.923 -0.449 1.00 98.38 203 VAL A C 1
ATOM 1471 O O . VAL A 1 203 ? 9.678 4.687 0.666 1.00 98.38 203 VAL A O 1
ATOM 1474 N N . LYS A 1 204 ? 9.360 5.076 -1.526 1.00 98.12 204 LYS A N 1
ATOM 1475 C CA . LYS A 1 204 ? 7.889 5.009 -1.476 1.00 98.12 204 LYS A CA 1
ATOM 1476 C C . LYS A 1 204 ? 7.373 3.632 -1.029 1.00 98.12 204 LYS A C 1
ATOM 1478 O O . LYS A 1 204 ? 6.436 3.548 -0.242 1.00 98.12 204 LYS A O 1
ATOM 1483 N N . ILE A 1 205 ? 8.013 2.540 -1.459 1.00 98.12 205 ILE A N 1
ATOM 1484 C CA . ILE A 1 205 ? 7.668 1.180 -1.003 1.00 98.12 205 ILE A CA 1
ATOM 1485 C C . ILE A 1 205 ? 7.910 1.023 0.504 1.00 98.12 205 ILE A C 1
ATOM 1487 O O . ILE A 1 205 ? 7.068 0.450 1.194 1.00 98.12 205 ILE A O 1
ATOM 1491 N N . VAL A 1 206 ? 9.022 1.548 1.026 1.00 98.38 206 VAL A N 1
ATOM 1492 C CA . VAL A 1 206 ? 9.292 1.536 2.473 1.00 98.38 206 VAL A CA 1
ATOM 1493 C C . VAL A 1 206 ? 8.250 2.371 3.224 1.00 98.38 206 VAL A C 1
ATOM 1495 O O . VAL A 1 206 ? 7.723 1.903 4.229 1.00 98.38 206 VAL A O 1
ATOM 1498 N N . ALA A 1 207 ? 7.871 3.545 2.709 1.00 97.94 207 ALA A N 1
ATOM 1499 C CA . ALA A 1 207 ? 6.818 4.377 3.302 1.00 97.94 207 ALA A CA 1
ATOM 1500 C C . ALA A 1 207 ? 5.453 3.657 3.357 1.00 97.94 207 ALA A C 1
ATOM 1502 O O . ALA A 1 207 ? 4.745 3.703 4.367 1.00 97.94 207 ALA A O 1
ATOM 1503 N N . LYS A 1 208 ? 5.104 2.906 2.306 1.00 98.38 208 LYS A N 1
ATOM 1504 C CA . LYS A 1 208 ? 3.927 2.026 2.303 1.00 98.38 208 LYS A CA 1
ATOM 1505 C C . LYS A 1 208 ? 4.019 0.939 3.378 1.00 98.38 208 LYS A C 1
ATOM 1507 O O . LYS A 1 208 ? 3.025 0.671 4.049 1.00 98.38 208 LYS A O 1
ATOM 1512 N N . GLN A 1 209 ? 5.181 0.308 3.551 1.00 98.25 209 GLN A N 1
ATOM 1513 C CA . GLN A 1 209 ? 5.377 -0.718 4.583 1.00 98.25 209 GLN A CA 1
ATOM 1514 C C . GLN A 1 209 ? 5.229 -0.137 5.995 1.00 98.25 209 GLN A C 1
ATOM 1516 O O . GLN A 1 209 ? 4.582 -0.756 6.838 1.00 98.25 209 GLN A O 1
ATOM 1521 N N . THR A 1 210 ? 5.745 1.070 6.244 1.00 98.12 210 THR A N 1
ATOM 1522 C CA . THR A 1 210 ? 5.556 1.750 7.534 1.00 98.12 210 THR A CA 1
ATOM 1523 C C . THR A 1 210 ? 4.090 2.116 7.778 1.00 98.12 210 THR A C 1
ATOM 1525 O O . THR A 1 210 ? 3.569 1.879 8.865 1.00 98.12 210 THR A O 1
ATOM 1528 N N . ALA A 1 211 ? 3.372 2.589 6.752 1.00 97.88 211 ALA A N 1
ATOM 1529 C CA . ALA A 1 211 ? 1.935 2.846 6.863 1.00 97.88 211 ALA A CA 1
ATOM 1530 C C . ALA A 1 211 ? 1.139 1.552 7.132 1.00 97.88 211 ALA A C 1
ATOM 1532 O O . ALA A 1 211 ? 0.182 1.550 7.904 1.00 97.88 211 ALA A O 1
ATOM 1533 N N . GLN A 1 212 ? 1.553 0.422 6.548 1.00 98.31 212 GLN A N 1
ATOM 1534 C CA . GLN A 1 212 ? 0.962 -0.892 6.826 1.00 98.31 212 GLN A CA 1
ATOM 1535 C C . GLN A 1 212 ? 1.147 -1.324 8.283 1.00 98.31 212 GLN A C 1
ATOM 1537 O O . GLN A 1 212 ? 0.180 -1.789 8.891 1.00 98.31 212 GLN A O 1
ATOM 1542 N N . SER A 1 213 ? 2.343 -1.147 8.856 1.00 98.38 213 SER A N 1
ATOM 1543 C CA . SER A 1 213 ? 2.565 -1.432 10.278 1.00 98.38 213 SER A CA 1
ATOM 1544 C C . SER A 1 213 ? 1.766 -0.500 11.192 1.00 98.38 213 SER A C 1
ATOM 1546 O O . SER A 1 213 ? 1.237 -0.937 12.212 1.00 98.38 213 SER A O 1
ATOM 1548 N N . ASP A 1 214 ? 1.595 0.768 10.816 1.00 97.88 214 ASP A N 1
ATOM 1549 C CA . ASP A 1 214 ? 0.791 1.709 11.603 1.00 97.88 214 ASP A CA 1
ATOM 1550 C C . ASP A 1 214 ? -0.695 1.322 11.604 1.00 97.88 214 ASP A C 1
ATOM 1552 O O . ASP A 1 214 ? -1.362 1.386 12.642 1.00 97.88 214 ASP A O 1
ATOM 1556 N N . VAL A 1 215 ? -1.214 0.850 10.465 1.00 98.56 215 VAL A N 1
ATOM 1557 C CA . VAL A 1 215 ? -2.581 0.320 10.362 1.00 98.56 215 VAL A CA 1
ATOM 1558 C C . VAL A 1 215 ? -2.755 -0.944 11.205 1.00 98.56 215 VAL A C 1
ATOM 1560 O O . VAL A 1 215 ? -3.794 -1.086 11.857 1.00 98.56 215 VAL A O 1
ATOM 1563 N N . SER A 1 216 ? -1.776 -1.858 11.238 1.00 98.44 216 SER A N 1
ATOM 1564 C CA . SER A 1 216 ? -1.877 -3.057 12.082 1.00 98.44 216 SER A CA 1
ATOM 1565 C C . SER A 1 216 ? -1.902 -2.700 13.568 1.00 98.44 216 SER A C 1
ATOM 1567 O O . SER A 1 216 ? -2.785 -3.177 14.279 1.00 98.44 216 SER A O 1
ATOM 1569 N N . VAL A 1 217 ? -1.034 -1.786 14.013 1.00 98.44 217 VAL A N 1
ATOM 1570 C CA . VAL A 1 217 ? -1.012 -1.302 15.405 1.00 98.44 217 VAL A CA 1
ATOM 1571 C C . VAL A 1 217 ? -2.321 -0.592 15.770 1.00 98.44 217 VAL A C 1
ATOM 1573 O O . VAL A 1 217 ? -2.884 -0.824 16.840 1.00 98.44 217 VAL A O 1
ATOM 1576 N N . ALA A 1 218 ? -2.855 0.257 14.886 1.00 98.25 218 ALA A N 1
ATOM 1577 C CA . ALA A 1 218 ? -4.135 0.926 15.122 1.00 98.25 218 ALA A CA 1
ATOM 1578 C C . ALA A 1 218 ? -5.304 -0.073 15.210 1.00 98.25 218 ALA A C 1
ATOM 1580 O O . ALA A 1 218 ? -6.202 0.090 16.039 1.00 98.25 218 ALA A O 1
ATOM 1581 N N . ARG A 1 219 ? -5.276 -1.131 14.390 1.00 98.56 219 ARG A N 1
ATOM 1582 C CA . ARG A 1 219 ? -6.277 -2.205 14.405 1.00 98.56 219 ARG A CA 1
ATOM 1583 C C . ARG A 1 219 ? -6.231 -3.024 15.693 1.00 98.56 219 ARG A C 1
ATOM 1585 O O . ARG A 1 219 ? -7.288 -3.392 16.199 1.00 98.56 219 ARG A O 1
ATOM 1592 N N . GLU A 1 220 ? -5.042 -3.328 16.202 1.00 98.56 220 GLU A N 1
ATOM 1593 C CA . GLU A 1 220 ? -4.861 -4.050 17.468 1.00 98.56 220 GLU A CA 1
ATOM 1594 C C . GLU A 1 220 ? -5.435 -3.255 18.642 1.00 98.56 220 GLU A C 1
ATOM 1596 O O . GLU A 1 220 ? -6.299 -3.769 19.347 1.00 98.56 220 GLU A O 1
ATOM 1601 N N . ARG A 1 221 ? -5.105 -1.963 18.752 1.00 98.12 221 ARG A N 1
ATOM 1602 C CA . ARG A 1 221 ? -5.668 -1.076 19.790 1.00 98.12 221 ARG A CA 1
ATOM 1603 C C . ARG A 1 221 ? -7.194 -0.975 19.730 1.00 98.12 221 ARG A C 1
ATOM 1605 O O . ARG A 1 221 ? -7.873 -0.948 20.757 1.00 98.12 221 ARG A O 1
ATOM 1612 N N . LEU A 1 222 ? -7.759 -0.922 18.522 1.00 98.38 222 LEU A N 1
ATOM 1613 C CA . LEU A 1 222 ? -9.212 -0.919 18.351 1.00 98.38 222 LEU A CA 1
ATOM 1614 C C . LEU A 1 222 ? -9.836 -2.240 18.830 1.00 98.38 222 LEU A C 1
ATOM 1616 O O . LEU A 1 222 ? -10.875 -2.220 19.481 1.00 98.38 222 LEU A O 1
ATOM 1620 N N . ARG A 1 223 ? -9.202 -3.383 18.550 1.00 98.56 223 ARG A N 1
ATOM 1621 C CA . ARG A 1 223 ? -9.675 -4.694 19.023 1.00 98.56 223 ARG A CA 1
ATOM 1622 C C . ARG A 1 223 ? -9.591 -4.830 20.540 1.00 98.56 223 ARG A C 1
ATOM 1624 O O . ARG A 1 223 ? -10.526 -5.353 21.135 1.00 98.56 223 ARG A O 1
ATOM 1631 N N . GLU A 1 224 ? -8.503 -4.365 21.149 1.00 98.44 224 GLU A N 1
ATOM 1632 C CA . GLU A 1 224 ? -8.312 -4.377 22.605 1.00 98.44 224 GLU A CA 1
ATOM 1633 C C . GLU A 1 224 ? -9.417 -3.580 23.303 1.00 98.44 224 GLU A C 1
ATOM 1635 O O . GLU A 1 224 ? -10.136 -4.119 24.142 1.00 98.44 224 GLU A O 1
ATOM 1640 N N . THR A 1 225 ? -9.648 -2.337 22.872 1.00 98.25 225 THR A N 1
ATOM 1641 C CA . THR A 1 225 ? -10.709 -1.497 23.453 1.00 98.25 225 THR A CA 1
ATOM 1642 C C . THR A 1 225 ? -12.113 -2.053 23.213 1.00 98.25 225 THR A C 1
ATOM 1644 O O . THR A 1 225 ? -12.955 -1.996 24.107 1.00 98.25 225 THR A O 1
ATOM 1647 N N . GLN A 1 226 ? -12.377 -2.675 22.061 1.00 98.44 226 GLN A N 1
ATOM 1648 C CA . GLN A 1 226 ? -13.643 -3.379 21.823 1.00 98.44 226 GLN A CA 1
ATOM 1649 C C . GLN A 1 226 ? -13.829 -4.580 22.756 1.00 98.44 226 GLN A C 1
ATOM 1651 O O . GLN A 1 226 ? -14.921 -4.777 23.291 1.00 98.44 226 GLN A O 1
ATOM 1656 N N . ALA A 1 227 ? -12.777 -5.370 22.984 1.00 98.56 227 ALA A N 1
ATOM 1657 C CA . ALA A 1 227 ? -12.822 -6.492 23.915 1.00 98.56 227 ALA A CA 1
ATOM 1658 C C . ALA A 1 227 ? -13.102 -6.020 25.352 1.00 98.56 227 ALA A C 1
ATOM 1660 O O . ALA A 1 227 ? -13.926 -6.622 26.040 1.00 98.56 227 ALA A O 1
ATOM 1661 N N . GLU A 1 228 ? -12.499 -4.909 25.783 1.00 98.31 228 GLU A N 1
ATOM 1662 C CA . GLU A 1 228 ? -12.765 -4.296 27.091 1.00 98.31 228 GLU A CA 1
ATOM 1663 C C . GLU A 1 228 ? -14.213 -3.802 27.223 1.00 98.31 228 GLU A C 1
ATOM 1665 O O . GLU A 1 228 ?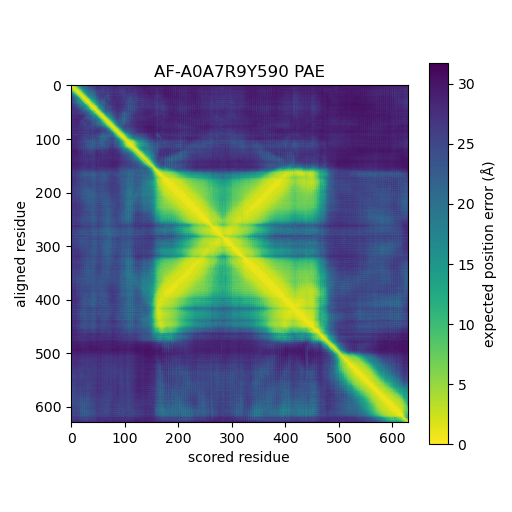 -14.871 -4.071 28.234 1.00 98.31 228 GLU A O 1
ATOM 1670 N N . VAL A 1 229 ? -14.749 -3.136 26.192 1.00 98.50 229 VAL A N 1
ATOM 1671 C CA . VAL A 1 229 ? -16.159 -2.710 26.152 1.00 98.50 229 VAL A CA 1
ATOM 1672 C C . VAL A 1 229 ? -17.090 -3.918 26.279 1.00 98.50 229 VAL A C 1
ATOM 1674 O O . VAL A 1 229 ? -18.030 -3.889 27.078 1.00 98.50 229 VAL A O 1
ATOM 1677 N N . HIS A 1 230 ? -16.829 -4.993 25.532 1.00 98.38 230 HIS A N 1
ATOM 1678 C CA . HIS A 1 230 ? -17.628 -6.216 25.600 1.00 98.38 230 HIS A CA 1
ATOM 1679 C C . HIS A 1 230 ? -17.542 -6.892 26.971 1.00 98.38 230 HIS A C 1
ATOM 1681 O O . HIS A 1 230 ? -18.582 -7.213 27.546 1.00 98.38 230 HIS A O 1
ATOM 1687 N N . ALA A 1 231 ? -16.344 -7.005 27.548 1.00 98.38 231 ALA A N 1
ATOM 1688 C CA . ALA A 1 231 ? -16.155 -7.564 28.883 1.00 98.38 231 ALA A CA 1
ATOM 1689 C C . ALA A 1 231 ? -16.946 -6.784 29.949 1.00 98.38 231 ALA A C 1
ATOM 1691 O O . ALA A 1 231 ? -17.618 -7.378 30.792 1.00 98.38 231 ALA A O 1
ATOM 1692 N N . LYS A 1 232 ? -16.946 -5.444 29.891 1.00 98.00 232 LYS A N 1
ATOM 1693 C CA . LYS A 1 232 ? -17.737 -4.608 30.813 1.00 98.00 232 LYS A CA 1
ATOM 1694 C C . LYS A 1 232 ? -19.241 -4.762 30.593 1.00 98.00 232 LYS A C 1
ATOM 1696 O O . LYS A 1 232 ? -19.994 -4.823 31.567 1.00 98.00 232 LYS A O 1
ATOM 1701 N N . LEU A 1 233 ? -19.696 -4.867 29.343 1.00 98.19 233 LEU A N 1
ATOM 1702 C CA . LEU A 1 233 ? -21.102 -5.155 29.042 1.00 98.19 233 LEU A CA 1
ATOM 1703 C C . LEU A 1 233 ? -21.545 -6.494 29.633 1.00 98.19 233 LEU A C 1
ATOM 1705 O O . LEU A 1 233 ? -22.641 -6.569 30.191 1.00 98.19 233 LEU A O 1
ATOM 1709 N N . ASP A 1 234 ? -20.706 -7.522 29.548 1.00 98.50 234 ASP A N 1
ATOM 1710 C CA . ASP A 1 234 ? -21.011 -8.850 30.079 1.00 98.50 234 ASP A CA 1
ATOM 1711 C C . ASP A 1 234 ? -21.079 -8.873 31.610 1.00 98.50 234 ASP A C 1
ATOM 1713 O O . ASP A 1 234 ? -21.897 -9.607 32.158 1.00 98.50 234 ASP A O 1
ATOM 1717 N N . VAL A 1 235 ? -20.340 -7.999 32.302 1.00 98.06 235 VAL A N 1
ATOM 1718 C CA . VAL A 1 235 ? -20.480 -7.790 33.757 1.00 98.06 235 VAL A CA 1
ATOM 1719 C C . VAL A 1 235 ? -21.763 -7.020 34.107 1.00 98.06 235 VAL A C 1
ATOM 1721 O O . VAL A 1 235 ? -22.441 -7.340 35.082 1.00 98.06 235 VAL A O 1
ATOM 1724 N N . ILE A 1 236 ? -22.147 -6.015 33.314 1.00 98.00 236 ILE A N 1
ATOM 1725 C CA . ILE A 1 236 ? -23.334 -5.183 33.588 1.00 98.00 236 ILE A CA 1
ATOM 1726 C C . ILE A 1 236 ? -24.648 -5.953 33.357 1.00 98.00 236 ILE A C 1
ATOM 1728 O O . ILE A 1 236 ? -25.621 -5.745 34.089 1.00 98.00 236 ILE A O 1
ATOM 1732 N N . LYS A 1 237 ? -24.709 -6.830 32.346 1.00 98.12 237 LYS A N 1
ATOM 1733 C CA . LYS A 1 237 ? -25.909 -7.618 31.993 1.00 98.12 237 LYS A CA 1
ATOM 1734 C C . LYS A 1 237 ? -26.518 -8.397 33.179 1.00 98.12 237 LYS A C 1
ATOM 1736 O O . LYS A 1 237 ? -27.705 -8.180 33.444 1.00 98.12 237 LYS A O 1
ATOM 1741 N N . PRO A 1 238 ? -25.782 -9.253 33.918 1.00 98.19 238 PRO A N 1
ATOM 1742 C CA . PRO A 1 238 ? -26.342 -10.009 35.037 1.00 98.19 238 PRO A CA 1
ATOM 1743 C C . PRO A 1 238 ? -26.761 -9.106 36.202 1.00 98.19 238 PRO A C 1
ATOM 1745 O O . PRO A 1 238 ? -27.801 -9.351 36.804 1.00 98.19 238 PRO A O 1
ATOM 1748 N N . LEU A 1 239 ? -26.035 -8.015 36.473 1.00 97.19 239 LEU A N 1
ATOM 1749 C CA . LEU A 1 239 ? -26.419 -7.051 37.512 1.00 97.19 239 LEU A CA 1
ATOM 1750 C C . LEU A 1 239 ? -27.753 -6.367 37.181 1.00 97.19 239 LEU A C 1
ATOM 1752 O O . LEU A 1 239 ? -28.617 -6.215 38.044 1.00 97.19 239 LEU A O 1
ATOM 1756 N N . ARG A 1 240 ? -27.970 -6.004 35.909 1.00 97.19 240 ARG A N 1
ATOM 1757 C CA . ARG A 1 240 ? -29.268 -5.483 35.447 1.00 97.19 240 ARG A CA 1
ATOM 1758 C C . ARG A 1 240 ? -30.375 -6.531 35.560 1.00 97.19 240 ARG A C 1
ATOM 1760 O O . ARG A 1 240 ? -31.489 -6.177 35.938 1.00 97.19 240 ARG A O 1
ATOM 1767 N N . ALA A 1 241 ? -30.085 -7.799 35.264 1.00 97.50 241 ALA A N 1
ATOM 1768 C CA . ALA A 1 241 ? -31.046 -8.889 35.430 1.00 97.50 241 ALA A CA 1
ATOM 1769 C C . ALA A 1 241 ? -31.442 -9.079 36.906 1.00 97.50 241 ALA A C 1
ATOM 1771 O O . ALA A 1 241 ? -32.632 -9.157 37.203 1.00 97.50 241 ALA A O 1
ATOM 1772 N N . GLN A 1 242 ? -30.478 -9.047 37.832 1.00 95.44 242 GLN A N 1
ATOM 1773 C CA . GLN A 1 242 ? -30.727 -9.095 39.280 1.00 95.44 242 GLN A CA 1
ATOM 1774 C C . GLN A 1 242 ? -31.564 -7.901 39.757 1.00 95.44 242 GLN A C 1
ATOM 1776 O O . GLN A 1 242 ? -32.563 -8.073 40.454 1.00 95.44 242 GLN A O 1
ATOM 1781 N N . LEU A 1 243 ? -31.218 -6.685 39.323 1.00 95.62 243 LEU A N 1
ATOM 1782 C CA . LEU A 1 243 ? -31.988 -5.480 39.638 1.00 95.62 243 LEU A CA 1
ATOM 1783 C C . LEU A 1 243 ? -33.443 -5.589 39.152 1.00 95.62 243 LEU A C 1
ATOM 1785 O O . LEU A 1 243 ? -34.376 -5.222 39.870 1.00 95.62 243 LEU A O 1
ATOM 1789 N N . ASN A 1 244 ? -33.643 -6.095 37.934 1.00 95.81 244 ASN A N 1
ATOM 1790 C CA . ASN A 1 244 ? -34.971 -6.303 37.367 1.00 95.81 244 ASN A CA 1
ATOM 1791 C C . ASN A 1 244 ? -35.744 -7.399 38.111 1.00 95.81 244 ASN A C 1
ATOM 1793 O O . ASN A 1 244 ? -36.935 -7.215 38.351 1.00 95.81 244 ASN A O 1
ATOM 1797 N N . ALA A 1 245 ? -35.082 -8.475 38.547 1.00 95.12 245 ALA A N 1
ATOM 1798 C CA . ALA A 1 245 ? -35.693 -9.517 39.370 1.00 95.12 245 ALA A CA 1
ATOM 1799 C C . ALA A 1 245 ? -36.187 -8.960 40.717 1.00 95.12 245 ALA A C 1
ATOM 1801 O O . ALA A 1 245 ? -37.334 -9.197 41.087 1.00 95.12 245 ALA A O 1
ATOM 1802 N N . HIS A 1 246 ? -35.391 -8.128 41.401 1.00 93.31 246 HIS A N 1
ATOM 1803 C CA . HIS A 1 246 ? -35.832 -7.449 42.627 1.00 93.31 246 HIS A CA 1
ATOM 1804 C C . HIS A 1 246 ? -37.029 -6.518 42.389 1.00 93.31 246 HIS A C 1
ATOM 1806 O O . HIS A 1 246 ? -37.951 -6.460 43.203 1.00 93.31 246 HIS A O 1
ATOM 1812 N N . ARG A 1 247 ? -37.042 -5.788 41.265 1.00 93.38 247 ARG A N 1
ATOM 1813 C CA . ARG A 1 247 ? -38.178 -4.931 40.885 1.00 93.38 247 ARG A CA 1
ATOM 1814 C C . ARG A 1 247 ? -39.432 -5.744 40.582 1.00 93.38 247 ARG A C 1
ATOM 1816 O O . ARG A 1 247 ? -40.520 -5.285 40.917 1.00 93.38 247 ARG A O 1
ATOM 1823 N N . GLN A 1 248 ? -39.286 -6.917 39.971 1.00 94.62 248 GLN A N 1
ATOM 1824 C CA . GLN A 1 248 ? -40.404 -7.810 39.691 1.00 94.62 248 GLN A CA 1
ATOM 1825 C C . GLN A 1 248 ? -40.968 -8.402 40.985 1.00 94.62 248 GLN A C 1
ATOM 1827 O O . GLN A 1 248 ? -42.149 -8.226 41.239 1.00 94.62 248 GLN A O 1
ATOM 1832 N N . GLN A 1 249 ? -40.120 -8.927 41.875 1.00 93.00 249 GLN A N 1
ATOM 1833 C CA . GLN A 1 249 ? -40.541 -9.413 43.198 1.00 93.00 249 GLN A CA 1
ATOM 1834 C C . GLN A 1 249 ? -41.284 -8.336 44.009 1.00 93.00 249 GLN A C 1
ATOM 1836 O O . GLN A 1 249 ? -42.302 -8.615 44.639 1.00 93.00 249 GLN A O 1
ATOM 1841 N N . GLN A 1 250 ? -40.821 -7.079 43.964 1.00 92.94 250 GLN A N 1
ATOM 1842 C CA . GLN A 1 250 ? -41.528 -5.954 44.590 1.00 92.94 250 GLN A CA 1
ATOM 1843 C C . GLN A 1 250 ? -42.914 -5.695 43.982 1.00 92.94 250 GLN A C 1
ATOM 1845 O O . GLN A 1 250 ? -43.831 -5.309 44.709 1.00 92.94 250 GLN A O 1
ATOM 1850 N N . ARG A 1 251 ? 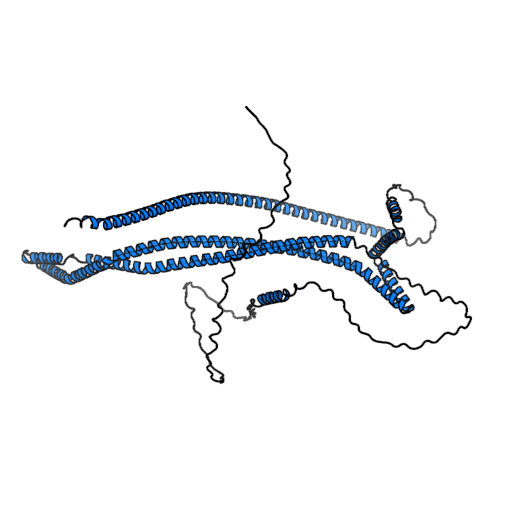-43.064 -5.848 42.661 1.00 94.06 251 ARG A N 1
ATOM 1851 C CA . ARG A 1 251 ? -44.358 -5.706 41.978 1.00 94.06 251 ARG A CA 1
ATOM 1852 C C . ARG A 1 251 ? -45.279 -6.858 42.342 1.00 94.06 251 ARG A C 1
ATOM 1854 O O . ARG A 1 251 ? -46.375 -6.586 42.805 1.00 94.06 251 ARG A O 1
ATOM 1861 N N . ASP A 1 252 ? -44.790 -8.091 42.276 1.00 93.69 252 ASP A N 1
ATOM 1862 C CA . ASP A 1 252 ? -45.566 -9.293 42.583 1.00 93.69 252 ASP A CA 1
ATOM 1863 C C . ASP A 1 252 ? -46.117 -9.254 44.022 1.00 93.69 252 ASP A C 1
ATOM 1865 O O . ASP A 1 252 ? -47.305 -9.480 44.239 1.00 93.69 252 ASP A O 1
ATOM 1869 N N . VAL A 1 253 ? -45.302 -8.863 45.014 1.00 93.31 253 VAL A N 1
ATOM 1870 C CA . VAL A 1 253 ? -45.764 -8.706 46.410 1.00 93.31 253 VAL A CA 1
ATOM 1871 C C . VAL A 1 253 ? -46.748 -7.543 46.571 1.00 93.31 253 VAL A C 1
ATOM 1873 O O . VAL A 1 253 ? -47.693 -7.621 47.363 1.00 93.31 253 VAL A O 1
ATOM 1876 N N . ARG A 1 254 ? -46.558 -6.444 45.832 1.00 92.00 254 ARG A N 1
ATOM 1877 C CA . ARG A 1 254 ? -47.499 -5.315 45.843 1.00 92.00 254 ARG A CA 1
ATOM 1878 C C . ARG A 1 254 ? -48.840 -5.705 45.218 1.00 92.00 254 ARG A C 1
ATOM 1880 O O . ARG A 1 254 ? -49.870 -5.298 45.749 1.00 92.00 254 ARG A O 1
ATOM 1887 N N . ASP A 1 255 ? -48.823 -6.452 44.124 1.00 92.94 255 ASP A N 1
ATOM 1888 C CA . ASP A 1 255 ? -50.015 -6.872 43.391 1.00 92.94 255 ASP A CA 1
ATOM 1889 C C . ASP A 1 255 ? -50.781 -7.941 44.182 1.00 92.94 255 ASP A C 1
ATOM 1891 O O . ASP A 1 255 ? -51.975 -7.764 44.415 1.00 92.94 255 ASP A O 1
ATOM 1895 N N . ALA A 1 256 ? -50.087 -8.918 44.781 1.00 90.56 256 ALA A N 1
ATOM 1896 C CA . ALA A 1 256 ? -50.677 -9.842 45.756 1.00 90.56 256 ALA A CA 1
ATOM 1897 C C . ALA A 1 256 ? -51.319 -9.098 46.945 1.00 90.56 256 ALA A C 1
ATOM 1899 O O . ALA A 1 256 ? -52.394 -9.460 47.420 1.00 90.56 256 ALA A O 1
ATOM 1900 N N . GLY A 1 257 ? -50.695 -8.003 47.394 1.00 88.31 257 GLY A N 1
ATOM 1901 C CA . GLY A 1 257 ? -51.235 -7.115 48.426 1.00 88.31 257 GLY A CA 1
ATOM 1902 C C . GLY A 1 257 ? -52.495 -6.345 48.013 1.00 88.31 257 GLY A C 1
ATOM 1903 O O . GLY A 1 257 ? -53.300 -5.999 48.874 1.00 88.31 257 GLY A O 1
ATOM 1904 N N . ARG A 1 258 ? -52.685 -6.062 46.716 1.00 88.75 258 ARG A N 1
ATOM 1905 C CA . ARG A 1 258 ? -53.897 -5.401 46.192 1.00 88.75 258 ARG A CA 1
ATOM 1906 C C . ARG A 1 258 ? -55.091 -6.349 46.115 1.00 88.75 258 ARG A C 1
ATOM 1908 O O . ARG A 1 258 ? -56.221 -5.883 46.215 1.00 88.75 258 ARG A O 1
ATOM 1915 N N . GLU A 1 259 ? -54.848 -7.643 45.934 1.00 87.81 259 GLU A N 1
ATOM 1916 C CA . GLU A 1 259 ? -55.892 -8.674 45.863 1.00 87.81 259 GLU A CA 1
ATOM 1917 C C . GLU A 1 259 ? -56.470 -9.035 47.248 1.00 87.81 259 GLU A C 1
ATOM 1919 O O . GLU A 1 259 ? -57.573 -9.579 47.354 1.00 87.81 259 GLU A O 1
ATOM 1924 N N . LEU A 1 260 ? -55.756 -8.703 48.329 1.00 88.62 260 LEU A N 1
ATOM 1925 C CA . LEU A 1 260 ? -56.191 -8.929 49.707 1.00 88.62 260 LEU A CA 1
ATOM 1926 C C . LEU A 1 260 ? -57.210 -7.857 50.165 1.00 88.62 260 LEU A C 1
ATOM 1928 O O . LEU A 1 260 ? -56.98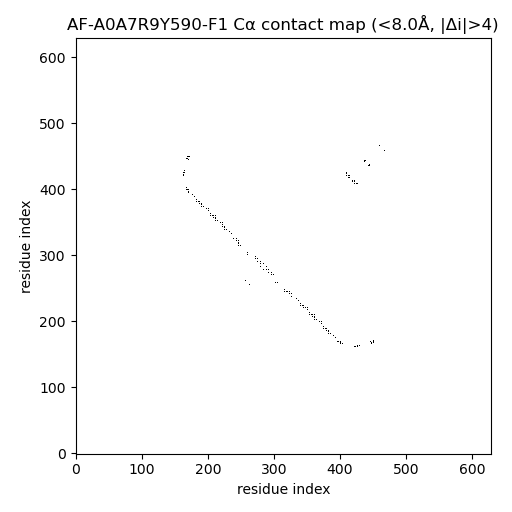3 -6.662 49.988 1.00 88.62 260 LEU A O 1
ATOM 1932 N N . PRO A 1 261 ? -58.335 -8.240 50.808 1.00 83.38 261 PRO A N 1
ATOM 1933 C CA . PRO A 1 261 ? -59.407 -7.307 51.193 1.00 83.38 261 PRO A CA 1
ATOM 1934 C C . PRO A 1 261 ? -59.092 -6.431 52.423 1.00 83.38 261 PRO A C 1
ATOM 1936 O O . PRO A 1 261 ? -59.862 -5.521 52.743 1.00 83.38 261 PRO A O 1
ATOM 1939 N N . CYS A 1 262 ? -58.018 -6.738 53.152 1.00 86.56 262 CYS A N 1
ATOM 1940 C CA . CYS A 1 262 ? -57.554 -6.052 54.364 1.00 86.56 262 CYS A CA 1
ATOM 1941 C C . CYS A 1 262 ? -56.022 -5.984 54.299 1.00 86.56 262 CYS A C 1
ATOM 1943 O O . CYS A 1 262 ? -55.418 -6.909 53.760 1.00 86.56 262 CYS A O 1
ATOM 1945 N N . ARG A 1 263 ? -55.389 -4.925 54.818 1.00 83.56 263 ARG A N 1
ATOM 1946 C CA . ARG A 1 263 ? -53.922 -4.764 54.759 1.00 83.56 263 ARG A CA 1
ATOM 1947 C C . ARG A 1 263 ? -53.199 -5.359 55.956 1.00 83.56 263 ARG A C 1
ATOM 1949 O O . ARG A 1 263 ? -52.050 -5.769 55.819 1.00 83.56 263 ARG A O 1
ATOM 1956 N N . THR A 1 264 ? -53.845 -5.398 57.115 1.00 88.62 264 THR A N 1
ATOM 1957 C CA . THR A 1 264 ? -53.257 -5.915 58.356 1.00 88.62 264 THR A CA 1
ATOM 1958 C C . THR A 1 264 ? -54.138 -7.002 58.966 1.00 88.62 264 THR A C 1
ATOM 1960 O O . THR A 1 264 ? -55.329 -7.104 58.655 1.00 88.62 264 THR A O 1
ATOM 1963 N N . LYS A 1 265 ? -53.545 -7.833 59.836 1.00 88.94 265 LYS A N 1
ATOM 1964 C CA . LYS A 1 265 ? -54.297 -8.823 60.625 1.00 88.94 265 LYS A CA 1
ATOM 1965 C C . LYS A 1 265 ? -55.349 -8.119 61.498 1.00 88.94 265 LYS A C 1
ATOM 1967 O O . LYS A 1 265 ? -56.507 -8.507 61.455 1.00 88.94 265 LYS A O 1
ATOM 1972 N N . GLU A 1 266 ? -54.979 -7.000 62.121 1.00 90.56 266 GLU A N 1
ATOM 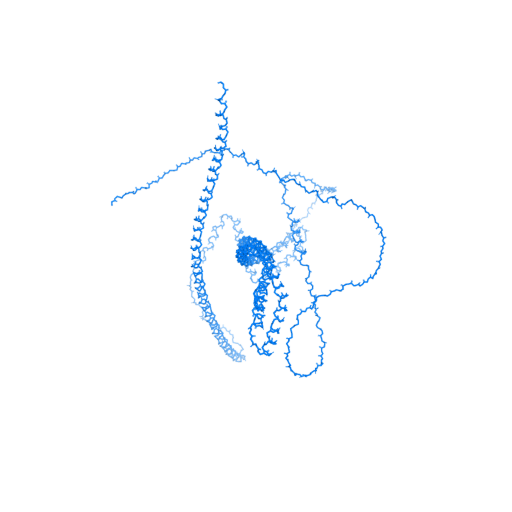1973 C CA . GLU A 1 266 ? -55.849 -6.172 62.972 1.00 90.56 266 GLU A CA 1
ATOM 1974 C C . GLU A 1 266 ? -57.069 -5.602 62.229 1.00 90.56 266 GLU A C 1
ATOM 1976 O O . GLU A 1 266 ? -58.179 -5.613 62.752 1.00 90.56 266 GLU A O 1
ATOM 1981 N N . GLU A 1 267 ? -56.904 -5.139 60.984 1.00 90.81 267 GLU A N 1
ATOM 1982 C CA . GLU A 1 267 ? -58.032 -4.681 60.158 1.00 90.81 267 GLU A CA 1
ATOM 1983 C C . GLU A 1 267 ? -58.997 -5.825 59.821 1.00 90.81 267 GLU A C 1
ATOM 1985 O O . GLU A 1 267 ? -60.205 -5.616 59.681 1.00 90.81 267 GLU A O 1
ATOM 1990 N N . LEU A 1 268 ? -58.466 -7.039 59.650 1.00 92.31 268 LEU A N 1
ATOM 1991 C CA . LEU A 1 268 ? -59.268 -8.225 59.385 1.00 92.31 268 LEU A CA 1
ATOM 1992 C C . LEU A 1 268 ? -59.984 -8.698 60.662 1.00 92.31 268 LEU A C 1
ATOM 1994 O O . LEU A 1 268 ? -61.174 -9.002 60.586 1.00 92.31 268 LEU A O 1
ATOM 1998 N N . ASP A 1 269 ? -59.311 -8.655 61.816 1.00 92.94 269 ASP A N 1
ATOM 1999 C CA . ASP A 1 269 ? -59.888 -8.897 63.145 1.00 92.94 269 ASP A CA 1
ATOM 2000 C C . ASP A 1 269 ? -61.025 -7.907 63.445 1.00 92.94 269 ASP A C 1
ATOM 2002 O O . ASP A 1 269 ? -62.119 -8.323 63.813 1.00 92.94 269 ASP A O 1
ATOM 2006 N N . ALA A 1 270 ? -60.825 -6.608 63.202 1.00 93.62 270 ALA A N 1
ATOM 2007 C CA . ALA A 1 270 ? -61.841 -5.573 63.411 1.00 93.62 270 ALA A CA 1
ATOM 2008 C C . ALA A 1 270 ? -63.059 -5.739 62.481 1.00 93.62 270 ALA A C 1
ATOM 2010 O O . ALA A 1 270 ? -64.204 -5.529 62.891 1.00 93.62 270 ALA A O 1
ATOM 2011 N N . LYS A 1 271 ? -62.849 -6.169 61.228 1.00 93.25 271 LYS A N 1
ATOM 2012 C CA . LYS A 1 271 ? -63.960 -6.507 60.319 1.00 93.25 271 LYS A CA 1
ATOM 2013 C C . LYS A 1 271 ? -64.716 -7.748 60.777 1.00 93.25 271 LYS A C 1
ATOM 2015 O O . LYS A 1 271 ? -65.934 -7.779 60.668 1.00 93.25 271 LYS A O 1
ATOM 2020 N N . ILE A 1 272 ? -64.021 -8.763 61.282 1.00 93.38 272 ILE A N 1
ATOM 2021 C CA . ILE A 1 272 ? -64.679 -9.946 61.842 1.00 93.38 272 ILE A CA 1
ATOM 2022 C C . ILE A 1 272 ? -65.470 -9.555 63.094 1.00 93.38 272 ILE A C 1
ATOM 2024 O O . ILE A 1 272 ? -66.649 -9.882 63.162 1.00 93.38 272 ILE A O 1
ATOM 2028 N N . ALA A 1 273 ? -64.874 -8.785 64.006 1.00 94.62 273 ALA A N 1
ATOM 2029 C CA . ALA A 1 273 ? -65.521 -8.313 65.226 1.00 94.62 273 ALA A CA 1
ATOM 2030 C C . ALA A 1 273 ? -66.768 -7.465 64.936 1.00 94.62 273 ALA A C 1
ATOM 2032 O O . ALA A 1 273 ? -67.813 -7.720 65.515 1.00 94.62 273 ALA A O 1
ATOM 2033 N N . SER A 1 274 ? -66.706 -6.525 63.986 1.00 94.25 274 SER A N 1
ATOM 2034 C CA . SER A 1 274 ? -67.882 -5.721 63.600 1.00 94.25 274 SER A CA 1
ATOM 2035 C C . SER A 1 274 ? -68.993 -6.546 62.937 1.00 94.25 274 SER A C 1
ATOM 2037 O O . SER A 1 274 ? -70.171 -6.248 63.112 1.00 94.25 274 SER A O 1
ATOM 2039 N N . LEU A 1 275 ? -68.659 -7.607 62.193 1.00 94.25 275 LEU A N 1
ATOM 2040 C CA . LEU A 1 275 ? -69.655 -8.543 61.657 1.00 94.25 275 LEU A CA 1
ATOM 2041 C C . LEU A 1 275 ? -70.254 -9.446 62.748 1.00 94.25 275 LEU A C 1
ATOM 2043 O O . LEU A 1 275 ? -71.445 -9.741 62.698 1.00 94.25 275 LEU A O 1
ATOM 2047 N N . GLU A 1 276 ? -69.450 -9.874 63.724 1.00 93.19 276 GLU A N 1
ATOM 2048 C CA . GLU A 1 276 ? -69.902 -10.649 64.888 1.00 93.19 276 GLU A CA 1
ATOM 2049 C C . GLU A 1 276 ? -70.786 -9.789 65.815 1.00 93.19 276 GLU A C 1
ATOM 2051 O O . GLU A 1 276 ? -71.829 -10.255 66.269 1.00 93.19 276 GLU A O 1
ATOM 2056 N N . GLU A 1 277 ? -70.452 -8.511 66.008 1.00 94.56 277 GLU A N 1
ATOM 2057 C CA . GLU A 1 277 ? -71.255 -7.537 66.761 1.00 94.56 277 GLU A CA 1
ATOM 2058 C C . GLU A 1 277 ? -72.634 -7.316 66.117 1.00 94.56 277 GLU A C 1
ATOM 2060 O O . GLU A 1 277 ? -73.652 -7.351 66.810 1.00 94.56 277 GLU A O 1
ATOM 2065 N N . ARG A 1 278 ? -72.698 -7.191 64.781 1.00 92.75 278 ARG A N 1
ATOM 2066 C CA . ARG A 1 278 ? -73.974 -7.089 64.048 1.00 92.75 278 ARG A CA 1
ATOM 2067 C C . ARG A 1 278 ? -74.869 -8.310 64.243 1.00 92.75 278 ARG A C 1
ATOM 2069 O O . ARG A 1 278 ? -76.067 -8.146 64.429 1.00 92.75 278 ARG A O 1
ATOM 2076 N N . ILE A 1 279 ? -74.306 -9.521 64.251 1.00 92.25 279 ILE A N 1
ATOM 2077 C CA . ILE A 1 279 ? -75.078 -10.746 64.530 1.00 92.25 279 ILE A CA 1
ATOM 2078 C C . ILE A 1 279 ? -75.653 -10.726 65.956 1.00 92.25 279 ILE A C 1
ATOM 2080 O O . ILE A 1 279 ? -76.777 -11.169 66.171 1.00 92.25 279 ILE A O 1
ATOM 2084 N N . MET A 1 280 ? -74.887 -10.231 66.932 1.00 90.94 280 MET A N 1
ATOM 2085 C CA . MET A 1 280 ? -75.261 -10.284 68.349 1.00 90.94 280 MET A CA 1
ATOM 2086 C C . MET A 1 280 ? -76.273 -9.209 68.768 1.00 90.94 280 MET A C 1
ATOM 2088 O O . MET A 1 280 ? -77.036 -9.435 69.709 1.00 90.94 280 MET A O 1
ATOM 2092 N N . HIS A 1 281 ? -76.269 -8.044 68.115 1.00 90.19 281 HIS A N 1
ATOM 2093 C CA . HIS A 1 281 ? -77.024 -6.870 68.570 1.00 90.19 281 HIS A CA 1
ATOM 2094 C C . HIS A 1 281 ? -78.112 -6.389 67.600 1.00 90.19 281 HIS A C 1
ATOM 2096 O O . HIS A 1 281 ? -79.021 -5.676 68.030 1.00 90.19 281 HIS A O 1
ATOM 2102 N N . GLU A 1 282 ? -78.069 -6.782 66.324 1.00 89.31 282 GLU A N 1
ATOM 2103 C CA . GLU A 1 282 ? -79.082 -6.415 65.328 1.00 89.31 282 GLU A CA 1
ATOM 2104 C C . GLU A 1 282 ? -80.063 -7.580 65.093 1.00 89.31 282 GLU A C 1
ATOM 2106 O O . GLU A 1 282 ? -79.678 -8.746 65.038 1.00 89.31 282 GLU A O 1
ATOM 2111 N N . SER A 1 283 ? -81.357 -7.282 64.929 1.00 84.94 283 SER A N 1
ATOM 2112 C CA . SER A 1 283 ? -82.362 -8.291 64.556 1.00 84.94 283 SER A CA 1
ATOM 2113 C C . SER A 1 283 ? -82.367 -8.485 63.037 1.00 84.94 283 SER A C 1
ATOM 2115 O O . SER A 1 283 ? -83.029 -7.757 62.303 1.00 84.94 283 SER A O 1
ATOM 2117 N N . LEU A 1 284 ? -81.578 -9.449 62.566 1.00 86.62 284 LEU A N 1
ATOM 2118 C CA . LEU A 1 284 ? -81.351 -9.709 61.141 1.00 86.62 284 LEU A CA 1
ATOM 2119 C C . LEU A 1 284 ? -82.295 -10.779 60.580 1.00 86.62 284 LEU A C 1
ATOM 2121 O O . LEU A 1 284 ? -82.745 -11.683 61.289 1.00 86.62 284 LEU A O 1
ATOM 2125 N N . ALA A 1 285 ? -82.561 -10.719 59.273 1.00 90.56 285 ALA A N 1
ATOM 2126 C CA . ALA A 1 285 ? -83.253 -11.804 58.587 1.00 90.56 285 ALA A CA 1
ATOM 2127 C C . ALA A 1 285 ? -82.327 -13.026 58.436 1.00 90.56 285 ALA A C 1
ATOM 2129 O O . ALA A 1 285 ? -81.128 -12.902 58.185 1.00 90.56 285 ALA A O 1
ATOM 2130 N N . LEU A 1 286 ? -82.894 -14.235 58.500 1.00 88.44 286 LEU A N 1
ATOM 2131 C CA . LEU A 1 286 ? -82.136 -15.496 58.474 1.00 88.44 286 LEU A CA 1
ATOM 2132 C C . LEU A 1 286 ? -81.277 -15.687 57.199 1.00 88.44 286 LEU A C 1
ATOM 2134 O O . LEU A 1 286 ? -80.343 -16.491 57.183 1.00 88.44 286 LEU A O 1
ATOM 2138 N N . SER A 1 287 ? -81.595 -14.988 56.104 1.00 90.19 287 SER A N 1
ATOM 2139 C CA . SER A 1 287 ? -80.775 -14.936 54.885 1.00 90.19 287 SER A CA 1
ATOM 2140 C C . SER A 1 287 ? -79.511 -14.093 55.065 1.00 90.19 287 SER A C 1
ATOM 2142 O O . SER A 1 287 ? -78.428 -14.548 54.703 1.00 90.19 287 SER A O 1
ATOM 2144 N N . GLU A 1 288 ? -79.639 -12.911 55.667 1.00 91.88 288 GLU A N 1
ATOM 2145 C CA . GLU A 1 288 ? -78.541 -11.967 55.910 1.00 91.88 288 GLU A CA 1
ATOM 2146 C C . GLU A 1 288 ? -77.558 -12.538 56.933 1.00 91.88 288 GLU A C 1
ATOM 2148 O O . GLU A 1 288 ? -76.348 -12.512 56.725 1.00 91.88 288 GLU A O 1
ATOM 2153 N N . GLU A 1 289 ? -78.071 -13.167 57.992 1.00 90.38 289 GLU A N 1
ATOM 2154 C CA . GLU A 1 289 ? -77.250 -13.847 58.995 1.00 90.38 289 GLU A CA 1
ATOM 2155 C C . GLU A 1 289 ? -76.380 -14.949 58.358 1.00 90.38 289 GLU A C 1
ATOM 2157 O O . GLU A 1 289 ? -75.171 -15.036 58.593 1.00 90.38 289 GLU A O 1
ATOM 2162 N N . LYS A 1 290 ? -76.957 -15.758 57.455 1.00 92.62 290 LYS A N 1
ATOM 2163 C CA . LYS A 1 290 ? -76.211 -16.783 56.704 1.00 92.62 290 LYS A CA 1
ATOM 2164 C C . LYS A 1 290 ? -75.150 -16.179 55.784 1.00 92.62 290 LYS A C 1
ATOM 2166 O O . LYS A 1 290 ? -74.096 -16.795 55.605 1.00 92.62 290 LYS A O 1
ATOM 2171 N N . GLU A 1 291 ? -75.411 -15.023 55.179 1.00 92.88 291 GLU A N 1
ATOM 2172 C CA . GLU A 1 291 ? -74.438 -14.304 54.349 1.00 92.88 291 GLU A CA 1
ATOM 2173 C C . GLU A 1 291 ? -73.280 -13.748 55.182 1.00 92.88 291 GLU A C 1
ATOM 2175 O O . GLU A 1 291 ? -72.121 -13.946 54.808 1.00 92.88 291 GLU A O 1
ATOM 2180 N N . ILE A 1 292 ? -73.559 -13.168 56.352 1.00 92.94 292 ILE A N 1
ATOM 2181 C CA . ILE A 1 292 ? -72.527 -12.678 57.276 1.00 92.94 292 ILE A CA 1
ATOM 2182 C C . ILE A 1 292 ? -71.666 -13.839 57.787 1.00 92.94 292 ILE A C 1
ATOM 2184 O O . ILE A 1 292 ? -70.438 -13.756 57.755 1.00 92.94 292 ILE A O 1
ATOM 2188 N N . ILE A 1 293 ? -72.265 -14.973 58.163 1.00 93.25 293 ILE A N 1
ATOM 2189 C CA . ILE A 1 293 ? -71.513 -16.165 58.592 1.00 93.25 293 ILE A CA 1
ATOM 2190 C C . ILE A 1 293 ? -70.605 -16.694 57.465 1.00 93.25 293 ILE A C 1
ATOM 2192 O O . ILE A 1 293 ? -69.478 -17.137 57.724 1.00 93.25 293 ILE A O 1
ATOM 2196 N N . LYS A 1 294 ? -71.062 -16.665 56.204 1.00 93.81 294 LYS A N 1
ATOM 2197 C CA . LYS A 1 294 ? -70.225 -17.016 55.041 1.00 93.81 294 LYS A CA 1
ATOM 2198 C C . LYS A 1 294 ? -69.087 -16.011 54.853 1.00 93.81 294 LYS A C 1
ATOM 2200 O O . LYS A 1 294 ? -67.956 -16.432 54.608 1.00 93.81 294 LYS A O 1
ATOM 2205 N N . ALA A 1 295 ? -69.357 -14.715 55.013 1.00 91.19 295 ALA A N 1
ATOM 2206 C CA . ALA A 1 295 ? -68.349 -13.663 54.936 1.00 91.19 295 ALA A CA 1
ATOM 2207 C C . ALA A 1 295 ? -67.274 -13.835 56.023 1.00 91.19 295 ALA A C 1
ATOM 2209 O O . ALA A 1 295 ? -66.091 -13.865 55.684 1.00 91.19 295 ALA A O 1
ATOM 2210 N N . ILE A 1 296 ? -67.660 -14.075 57.282 1.00 92.69 296 ILE A N 1
ATOM 2211 C CA . ILE A 1 296 ? -66.740 -14.356 58.398 1.00 92.69 296 ILE A CA 1
ATOM 2212 C C . ILE A 1 296 ? -65.874 -15.582 58.093 1.00 92.69 296 ILE A C 1
ATOM 2214 O O . ILE A 1 296 ? -64.656 -15.525 58.250 1.00 92.69 296 ILE A O 1
ATOM 2218 N N . ARG A 1 297 ? -66.458 -16.682 57.593 1.00 93.25 297 ARG A N 1
ATOM 2219 C CA . ARG A 1 297 ? -65.677 -17.863 57.178 1.00 93.25 297 ARG A CA 1
ATOM 2220 C C . ARG A 1 297 ? -64.685 -17.534 56.064 1.00 93.25 297 ARG A C 1
ATOM 2222 O O . ARG A 1 297 ? -63.526 -17.930 56.153 1.00 93.25 297 ARG A O 1
ATOM 2229 N N . SER A 1 298 ? -65.105 -16.769 55.057 1.00 92.19 298 SER A N 1
ATOM 2230 C CA . SER A 1 298 ? -64.223 -16.346 53.963 1.00 92.19 298 SER A CA 1
ATOM 2231 C C . SER A 1 298 ? -63.081 -15.442 54.446 1.00 92.19 298 SER A C 1
ATOM 2233 O O . SER A 1 298 ? -61.952 -15.577 53.979 1.00 92.19 298 SER A O 1
ATOM 2235 N N . LEU A 1 299 ? -63.331 -14.560 55.420 1.00 91.81 299 LEU A N 1
ATOM 2236 C CA . LEU A 1 299 ? -62.306 -13.719 56.039 1.00 91.81 299 LEU A CA 1
ATOM 2237 C C . LEU A 1 299 ? -61.347 -14.565 56.884 1.00 91.81 299 LEU A C 1
ATOM 2239 O O . LEU A 1 299 ? -60.136 -14.422 56.739 1.00 91.81 299 LEU A O 1
ATOM 2243 N N . LYS A 1 300 ? -61.859 -15.534 57.656 1.00 91.00 300 LYS A N 1
ATOM 2244 C CA . LYS A 1 300 ? -61.039 -16.476 58.437 1.00 91.00 300 LYS A CA 1
ATOM 2245 C C . LYS A 1 300 ? -60.113 -17.326 57.549 1.00 91.00 300 LYS A C 1
ATOM 2247 O O . LYS A 1 300 ? -58.965 -17.563 57.909 1.00 91.00 300 LYS A O 1
ATOM 2252 N N . THR A 1 301 ? -60.529 -17.703 56.336 1.00 89.88 301 THR A N 1
ATOM 2253 C CA . THR A 1 301 ? -59.624 -18.392 55.387 1.00 89.88 301 THR A CA 1
ATOM 2254 C C . THR A 1 301 ? -58.497 -17.505 54.842 1.00 89.88 301 THR A C 1
ATOM 2256 O O . THR A 1 301 ? -57.480 -18.020 54.381 1.00 89.88 301 THR A O 1
ATOM 2259 N N . LYS A 1 302 ? -58.632 -16.174 54.920 1.00 90.06 302 LYS A N 1
ATOM 2260 C CA . LYS A 1 302 ? -57.647 -15.219 54.392 1.00 90.06 302 LYS A CA 1
ATOM 2261 C C . LYS A 1 302 ? -56.507 -14.899 55.367 1.00 90.06 302 LYS A C 1
ATOM 2263 O O . LYS A 1 302 ? -55.514 -14.337 54.913 1.00 90.06 302 LYS A O 1
ATOM 2268 N N . TYR A 1 303 ? -56.563 -15.309 56.643 1.00 88.38 303 TYR A N 1
ATOM 2269 C CA . TYR A 1 303 ? -55.433 -15.121 57.579 1.00 88.38 303 TYR A CA 1
ATOM 2270 C C . TYR A 1 303 ? -54.139 -15.746 57.065 1.00 88.38 303 TYR A C 1
ATOM 2272 O O . TYR A 1 303 ? -53.103 -15.090 57.075 1.00 88.38 303 TYR A O 1
ATOM 2280 N N . ALA A 1 304 ? -54.203 -16.979 56.557 1.00 87.88 304 ALA A N 1
ATOM 2281 C CA . ALA A 1 304 ? -53.028 -17.662 56.021 1.00 87.88 304 ALA A CA 1
ATOM 2282 C C . ALA A 1 304 ? -52.448 -16.939 54.790 1.00 87.88 304 ALA A C 1
ATOM 2284 O O . ALA A 1 304 ? -51.242 -16.968 54.562 1.00 87.88 304 ALA A O 1
ATOM 2285 N N . ALA A 1 305 ? -53.293 -16.274 53.994 1.00 89.25 305 ALA A N 1
ATOM 2286 C CA . ALA A 1 305 ? -52.843 -15.462 52.866 1.00 89.25 305 ALA A CA 1
ATOM 2287 C C . ALA A 1 305 ? -52.196 -14.144 53.330 1.00 89.25 305 ALA A C 1
ATOM 2289 O O . ALA A 1 305 ? -51.171 -13.755 52.777 1.00 89.25 305 ALA A O 1
ATOM 2290 N N . LEU A 1 306 ? -52.738 -13.498 54.372 1.00 89.69 306 LEU A N 1
ATOM 2291 C CA . LEU A 1 306 ? -52.140 -12.307 54.990 1.00 89.69 306 LEU A CA 1
ATOM 2292 C C . LEU A 1 306 ? -50.796 -12.599 55.655 1.00 89.69 306 LEU A C 1
ATOM 2294 O O . LEU A 1 306 ? -49.883 -11.787 55.569 1.00 89.69 306 LEU A O 1
ATOM 2298 N N . GLU A 1 307 ? -50.665 -13.747 56.312 1.00 89.19 307 GLU A N 1
ATOM 2299 C CA . GLU A 1 307 ? -49.418 -14.157 56.953 1.00 89.19 307 GLU A CA 1
ATOM 2300 C C . GLU A 1 307 ? -48.317 -14.415 55.923 1.00 89.19 307 GLU A C 1
ATOM 2302 O O . GLU A 1 307 ? -47.254 -13.808 56.011 1.00 89.19 307 GLU A O 1
ATOM 2307 N N . ARG A 1 308 ? -48.618 -15.174 54.861 1.00 90.12 308 ARG A N 1
ATOM 2308 C CA . ARG A 1 308 ? -47.698 -15.353 53.724 1.00 90.12 308 ARG A CA 1
ATOM 2309 C C . ARG A 1 308 ? -47.358 -14.033 53.036 1.00 90.12 308 ARG A C 1
ATOM 2311 O O . ARG A 1 308 ? -46.220 -13.837 52.617 1.00 90.12 308 ARG A O 1
ATOM 2318 N N . HIS A 1 309 ? -48.325 -13.119 52.910 1.00 91.19 309 HIS A N 1
ATOM 2319 C CA . HIS A 1 309 ? -48.079 -11.789 52.350 1.00 91.19 309 HIS A CA 1
ATOM 2320 C C . HIS A 1 309 ? -47.126 -10.985 53.235 1.00 91.19 309 HIS A C 1
ATOM 2322 O O . HIS A 1 309 ? -46.133 -10.479 52.722 1.00 91.19 309 HIS A O 1
ATOM 2328 N N . ALA A 1 310 ? -47.350 -10.945 54.549 1.00 90.06 310 ALA A N 1
ATOM 2329 C CA . ALA A 1 310 ? -46.478 -10.261 55.503 1.00 90.06 310 ALA A CA 1
ATOM 2330 C C . ALA A 1 310 ? -45.056 -10.848 55.515 1.00 90.06 310 ALA A C 1
ATOM 2332 O O . ALA A 1 310 ? -44.077 -10.099 55.488 1.00 90.06 310 ALA A O 1
ATOM 2333 N N . GLU A 1 311 ? -44.933 -12.175 55.474 1.00 90.12 311 GLU A N 1
ATOM 2334 C CA . GLU A 1 311 ? -43.654 -12.873 55.330 1.00 90.12 311 GLU A CA 1
ATOM 2335 C C . GLU A 1 311 ? -42.962 -12.488 54.016 1.00 90.12 311 GLU A C 1
ATOM 2337 O O . GLU A 1 311 ? -41.825 -12.018 54.038 1.00 90.12 311 GLU A O 1
ATOM 2342 N N . SER A 1 312 ? -43.658 -12.577 52.876 1.00 90.62 312 SER A N 1
ATOM 2343 C CA . SER A 1 312 ? -43.105 -12.198 51.567 1.00 90.62 312 SER A CA 1
ATOM 2344 C C . SER A 1 312 ? -42.732 -10.712 51.488 1.00 90.62 312 SER A C 1
ATOM 2346 O O . SER A 1 312 ? -41.703 -10.360 50.913 1.00 90.62 312 SER A O 1
ATOM 2348 N N . ALA A 1 313 ? -43.509 -9.834 52.125 1.00 90.06 313 ALA A N 1
ATOM 2349 C CA . ALA A 1 313 ? -43.247 -8.405 52.198 1.00 90.06 313 ALA A CA 1
ATOM 2350 C C . ALA A 1 313 ? -42.012 -8.105 53.046 1.00 90.06 313 ALA A C 1
ATOM 2352 O O . ALA A 1 313 ? -41.153 -7.340 52.608 1.00 90.06 313 ALA A O 1
ATOM 2353 N N . SER A 1 314 ? -41.868 -8.741 54.212 1.00 89.38 314 SER A N 1
ATOM 2354 C CA . SER A 1 314 ? -40.660 -8.605 55.033 1.00 89.38 314 SER A CA 1
ATOM 2355 C C . SER A 1 314 ? -39.415 -9.140 54.314 1.00 89.38 314 SER A C 1
ATOM 2357 O O . SER A 1 314 ? -38.387 -8.461 54.293 1.00 89.38 314 SER A O 1
ATOM 2359 N N . ALA A 1 315 ? -39.522 -10.284 53.629 1.00 88.94 315 ALA A N 1
ATOM 2360 C CA . ALA A 1 315 ? -38.437 -10.859 52.837 1.00 88.94 315 ALA A CA 1
ATOM 2361 C C . ALA A 1 315 ? -38.013 -9.933 51.686 1.00 88.94 315 ALA A C 1
ATOM 2363 O O . ALA A 1 315 ? -36.820 -9.723 51.466 1.00 88.94 315 ALA A O 1
ATOM 2364 N N . VAL A 1 316 ? -38.974 -9.312 50.991 1.00 91.25 316 VAL A N 1
ATOM 2365 C CA . VAL A 1 316 ? -38.692 -8.310 49.955 1.00 91.25 316 VAL A CA 1
ATOM 2366 C C . VAL A 1 316 ? -38.033 -7.067 50.547 1.00 91.25 316 VAL A C 1
ATOM 2368 O O . VAL A 1 316 ? -37.069 -6.577 49.968 1.00 91.25 316 VAL A O 1
ATOM 2371 N N . VAL A 1 317 ? -38.484 -6.562 51.701 1.00 88.25 317 VAL A N 1
ATOM 2372 C CA . VAL A 1 317 ? -37.846 -5.408 52.360 1.00 88.25 317 VAL A CA 1
ATOM 2373 C C . VAL A 1 317 ? -36.372 -5.703 52.652 1.00 88.25 317 VAL A C 1
ATOM 2375 O O . VAL A 1 317 ? -35.515 -4.908 52.261 1.00 88.25 317 VAL A O 1
ATOM 2378 N N . VAL A 1 318 ? -36.065 -6.872 53.223 1.00 86.94 318 VAL A N 1
ATOM 2379 C CA . VAL A 1 318 ? -34.683 -7.307 53.488 1.00 86.94 318 VAL A CA 1
ATOM 2380 C C . VAL A 1 318 ? -33.881 -7.441 52.189 1.00 86.94 318 VAL A C 1
ATOM 2382 O O . VAL A 1 318 ? -32.791 -6.882 52.085 1.00 86.94 318 VAL A O 1
ATOM 2385 N N . ALA A 1 319 ? -34.432 -8.094 51.160 1.00 82.94 319 ALA A N 1
ATOM 2386 C CA . ALA A 1 319 ? -33.769 -8.245 49.861 1.00 82.94 319 ALA A CA 1
ATOM 2387 C C . ALA A 1 319 ? -33.514 -6.897 49.158 1.00 82.94 319 ALA A C 1
ATOM 2389 O O . ALA A 1 319 ? -32.565 -6.752 48.390 1.00 82.94 319 ALA A O 1
ATOM 2390 N N . THR A 1 320 ? -34.343 -5.886 49.423 1.00 83.94 320 THR A N 1
ATOM 2391 C CA . THR A 1 320 ? -34.231 -4.569 48.781 1.00 83.94 320 THR A CA 1
ATOM 2392 C C . THR A 1 320 ? -33.232 -3.634 49.449 1.00 83.94 320 THR A C 1
ATOM 2394 O O . THR A 1 320 ? -32.853 -2.639 48.828 1.00 83.94 320 THR A O 1
ATOM 2397 N N . ALA A 1 321 ? -32.734 -3.970 50.644 1.00 85.56 321 ALA A N 1
ATOM 2398 C CA . ALA A 1 321 ? -31.677 -3.210 51.311 1.00 85.56 321 ALA A CA 1
ATOM 2399 C C . ALA A 1 321 ? -30.388 -3.144 50.462 1.00 85.56 321 ALA A C 1
ATOM 2401 O O . ALA A 1 321 ? -29.778 -2.084 50.361 1.00 85.56 321 ALA A O 1
ATOM 2402 N N . GLY A 1 322 ? -30.042 -4.224 49.746 1.00 86.50 322 GLY A N 1
ATOM 2403 C CA . GLY A 1 322 ? -28.894 -4.270 48.822 1.00 86.50 322 GLY A CA 1
ATOM 2404 C C . GLY A 1 322 ? -29.144 -3.639 47.443 1.00 86.50 322 GLY A C 1
ATOM 2405 O O . GLY A 1 322 ? -28.227 -3.507 46.632 1.00 86.50 322 GLY A O 1
ATOM 2406 N N . ARG A 1 323 ? -30.378 -3.207 47.142 1.00 92.19 323 ARG A N 1
ATOM 2407 C CA . ARG A 1 323 ? -30.724 -2.641 45.825 1.00 92.19 323 ARG A CA 1
ATOM 2408 C C . ARG A 1 323 ? -29.960 -1.351 45.540 1.00 92.19 323 ARG A C 1
ATOM 2410 O O . ARG A 1 323 ? -29.554 -1.125 44.404 1.00 92.19 323 ARG A O 1
ATOM 2417 N N . GLY A 1 324 ? -29.783 -0.503 46.555 1.00 92.00 324 GLY A N 1
ATOM 2418 C CA . GLY A 1 324 ? -29.068 0.768 46.411 1.00 92.00 324 GLY A CA 1
ATOM 2419 C C . GLY A 1 324 ? -27.615 0.567 45.976 1.00 92.00 324 GLY A C 1
ATOM 2420 O O . GLY A 1 324 ? -27.131 1.280 45.098 1.00 92.00 324 GLY A O 1
ATOM 2421 N N . GLU A 1 325 ? -26.955 -0.456 46.518 1.00 93.69 325 GLU A N 1
ATOM 2422 C CA . GLU A 1 325 ? -25.582 -0.832 46.169 1.00 93.69 325 GLU A CA 1
ATOM 2423 C C . GLU A 1 325 ? -25.497 -1.386 44.738 1.00 93.69 325 GLU A C 1
ATOM 2425 O O . GLU A 1 325 ? -24.624 -0.983 43.967 1.00 93.69 325 GLU A O 1
ATOM 2430 N N . LEU A 1 326 ? -26.452 -2.228 44.321 1.00 94.81 326 LEU A N 1
ATOM 2431 C CA . LEU A 1 326 ? -26.554 -2.696 42.930 1.00 94.81 326 LEU A CA 1
ATOM 2432 C C . LEU A 1 326 ? -26.786 -1.540 41.941 1.00 94.81 326 LEU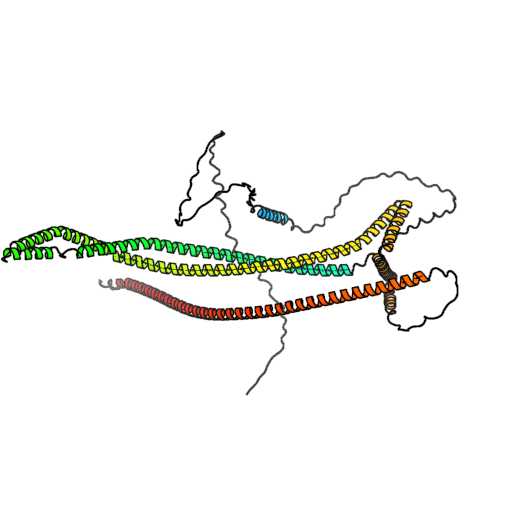 A C 1
ATOM 2434 O O . LEU A 1 326 ? -26.170 -1.483 40.879 1.00 94.81 326 LEU A O 1
ATOM 2438 N N . GLU A 1 327 ? -27.648 -0.579 42.276 1.00 95.62 327 GLU A N 1
ATOM 2439 C CA . GLU A 1 327 ? -27.870 0.594 41.423 1.00 95.62 327 GLU A CA 1
ATOM 2440 C C . GLU A 1 327 ? -26.625 1.489 41.351 1.00 95.62 327 GLU A C 1
ATOM 2442 O O . GLU A 1 327 ? -26.305 2.000 40.276 1.00 95.62 327 GLU A O 1
ATOM 2447 N N . ALA A 1 328 ? -25.905 1.664 42.462 1.00 96.69 328 ALA A N 1
ATOM 2448 C CA . ALA A 1 328 ? -24.659 2.423 42.501 1.00 96.69 328 ALA A CA 1
ATOM 2449 C C . ALA A 1 328 ? -23.546 1.749 41.680 1.00 96.69 328 ALA A C 1
ATOM 2451 O O . ALA A 1 328 ? -22.890 2.420 40.882 1.00 96.69 328 ALA A O 1
ATOM 2452 N N . THR A 1 329 ? -23.379 0.428 41.801 1.00 96.62 329 THR A N 1
ATOM 2453 C CA . THR A 1 329 ? -22.389 -0.341 41.025 1.00 96.62 329 THR A CA 1
ATOM 2454 C C . THR A 1 329 ? -22.697 -0.325 39.530 1.00 96.62 329 THR A C 1
ATOM 2456 O O . THR A 1 329 ? -21.805 -0.056 38.729 1.00 96.62 329 THR A O 1
ATOM 2459 N N . ILE A 1 330 ? -23.962 -0.503 39.127 1.00 97.88 330 ILE A N 1
ATOM 2460 C CA . ILE A 1 330 ? -24.369 -0.384 37.717 1.00 97.88 330 ILE A CA 1
ATOM 2461 C C . ILE A 1 330 ? -24.090 1.028 37.184 1.00 97.88 330 ILE A C 1
ATOM 2463 O O . ILE A 1 330 ? -23.614 1.169 36.059 1.00 97.88 330 ILE A O 1
ATOM 2467 N N . LYS A 1 331 ? -24.373 2.082 37.962 1.00 98.25 331 LYS A N 1
ATOM 2468 C CA . LYS A 1 331 ? -24.075 3.469 37.563 1.00 98.25 331 LYS A CA 1
ATOM 2469 C C . LYS A 1 331 ? -22.574 3.702 37.389 1.00 98.25 331 LYS A C 1
ATOM 2471 O O . LYS A 1 331 ? -22.189 4.290 36.382 1.00 98.25 331 LYS A O 1
ATOM 2476 N N . ALA A 1 332 ? -21.748 3.214 38.314 1.00 97.94 332 ALA A N 1
ATOM 2477 C CA . ALA A 1 332 ? -20.293 3.309 38.215 1.00 97.94 332 ALA A CA 1
ATOM 2478 C C . ALA A 1 332 ? -19.761 2.580 36.967 1.00 97.94 332 ALA A C 1
ATOM 2480 O O . ALA A 1 332 ? -19.042 3.177 36.170 1.00 97.94 332 ALA A O 1
ATOM 2481 N N . LEU A 1 333 ? -20.201 1.339 36.728 1.00 97.81 333 LEU A N 1
ATOM 2482 C CA . LEU A 1 333 ? -19.809 0.565 35.545 1.00 97.81 333 LEU A CA 1
ATOM 2483 C C . LEU A 1 333 ? -20.294 1.193 34.230 1.00 97.81 333 LEU A C 1
ATOM 2485 O O . LEU A 1 333 ? -19.589 1.128 33.227 1.00 97.81 333 LEU A O 1
ATOM 2489 N N . ASN A 1 334 ? -21.478 1.816 34.209 1.00 98.06 334 ASN A N 1
ATOM 2490 C CA . ASN A 1 334 ? -21.944 2.550 33.029 1.00 98.06 334 ASN A CA 1
ATOM 2491 C C . ASN A 1 334 ? -21.060 3.776 32.744 1.00 98.06 334 ASN A C 1
ATOM 2493 O O . ASN A 1 334 ? -20.755 4.028 31.584 1.00 98.06 334 ASN A O 1
ATOM 2497 N N . ALA A 1 335 ? -20.616 4.503 33.775 1.00 98.19 335 ALA A N 1
ATOM 2498 C CA . ALA A 1 335 ? -19.704 5.632 33.592 1.00 98.19 335 ALA A CA 1
ATOM 2499 C C . ALA A 1 335 ? -18.344 5.179 33.025 1.00 98.19 335 ALA A C 1
ATOM 2501 O O . ALA A 1 335 ? -17.825 5.807 32.105 1.00 98.19 335 ALA A O 1
ATOM 2502 N N . GLU A 1 336 ? -17.795 4.059 33.511 1.00 97.75 336 GLU A N 1
ATOM 2503 C CA . GLU A 1 336 ? -16.588 3.445 32.933 1.00 97.75 336 GLU A CA 1
ATOM 2504 C C . GLU A 1 336 ? -16.798 3.033 31.469 1.00 97.75 336 GLU A C 1
ATOM 2506 O O . GLU A 1 336 ? -15.950 3.284 30.614 1.00 97.75 336 GLU A O 1
ATOM 2511 N N . LEU A 1 337 ? -17.949 2.431 31.161 1.00 98.31 337 LEU A N 1
ATOM 2512 C CA . LEU A 1 337 ? -18.311 2.020 29.808 1.00 98.31 337 LEU A CA 1
ATOM 2513 C C . LEU A 1 337 ? -18.423 3.212 28.846 1.00 98.31 337 LEU A C 1
ATOM 2515 O O . LEU A 1 337 ? -18.012 3.100 27.691 1.00 98.31 337 LEU A O 1
ATOM 2519 N N . ASP A 1 338 ? -18.941 4.352 29.298 1.00 98.31 338 ASP A N 1
ATOM 2520 C CA . ASP A 1 338 ? -19.003 5.563 28.478 1.00 98.31 338 ASP A CA 1
ATOM 2521 C C . ASP A 1 338 ? -17.599 6.104 28.161 1.00 98.31 338 ASP A C 1
ATOM 2523 O O . ASP A 1 338 ? -17.337 6.499 27.022 1.00 98.31 338 ASP A O 1
ATOM 2527 N N . VAL A 1 339 ? -16.658 6.033 29.111 1.00 98.25 339 VAL A N 1
ATOM 2528 C CA . VAL A 1 339 ? -15.244 6.369 28.864 1.00 98.25 339 VAL A CA 1
ATOM 2529 C C . VAL A 1 339 ? -14.618 5.416 27.842 1.00 98.25 339 VAL A C 1
ATOM 2531 O O . VAL A 1 339 ? -13.985 5.878 26.890 1.00 98.25 339 VAL A O 1
ATOM 2534 N N . LEU A 1 340 ? -14.835 4.104 27.979 1.00 98.19 340 LEU A N 1
ATOM 2535 C CA . LEU A 1 340 ? -14.320 3.110 27.029 1.00 98.19 340 LEU A CA 1
ATOM 2536 C C . LEU A 1 340 ? -14.893 3.304 25.618 1.00 98.19 340 LEU A C 1
ATOM 2538 O O . LEU A 1 340 ? -14.165 3.194 24.638 1.00 98.19 340 LEU A O 1
ATOM 2542 N N . LYS A 1 341 ? -16.172 3.674 25.486 1.00 98.19 341 LYS A N 1
ATOM 2543 C CA . LYS A 1 341 ? -16.778 4.004 24.183 1.00 98.19 341 LYS A CA 1
ATOM 2544 C C . LYS A 1 341 ? -16.158 5.242 23.539 1.00 98.19 341 LYS A C 1
ATOM 2546 O O . LYS A 1 341 ? -15.994 5.282 22.319 1.00 98.19 341 LYS A O 1
ATOM 2551 N N . LEU A 1 342 ? -15.812 6.259 24.331 1.00 98.25 342 LEU A N 1
ATOM 2552 C CA . LEU A 1 342 ? -15.092 7.429 23.823 1.00 98.25 342 LEU A CA 1
ATOM 2553 C C . LEU A 1 342 ? -13.689 7.043 23.334 1.00 98.25 342 LEU A C 1
ATOM 2555 O O . LEU A 1 342 ? -13.268 7.507 22.271 1.00 98.25 342 LEU A O 1
ATOM 2559 N N . GLN A 1 343 ? -12.994 6.164 24.062 1.00 97.81 343 GLN A N 1
ATOM 2560 C CA . GLN A 1 343 ? -11.703 5.612 23.645 1.00 97.81 343 GLN A CA 1
ATOM 2561 C C . GLN A 1 343 ? -11.828 4.769 22.369 1.00 97.81 343 GLN A C 1
ATOM 2563 O O . GLN A 1 343 ? -11.068 4.995 21.428 1.00 97.81 343 GLN A O 1
ATOM 2568 N N . GLU A 1 344 ? -12.826 3.884 22.269 1.00 98.19 344 GLU A N 1
ATOM 2569 C CA . GLU A 1 344 ? -13.118 3.123 21.045 1.00 98.19 344 GLU A CA 1
ATOM 2570 C C . GLU A 1 344 ? -13.352 4.075 19.862 1.00 98.19 344 GLU A C 1
ATOM 2572 O O . GLU A 1 344 ? -12.778 3.901 18.786 1.00 98.19 344 GLU A O 1
ATOM 2577 N N . GLY A 1 345 ? -14.140 5.137 20.065 1.00 98.06 345 GLY A N 1
ATOM 2578 C CA . GLY A 1 345 ? -14.373 6.171 19.059 1.00 98.06 345 GLY A CA 1
ATOM 2579 C C . GLY A 1 345 ? -13.087 6.876 18.613 1.00 98.06 345 GLY A C 1
ATOM 2580 O O . GLY A 1 345 ? -12.910 7.138 17.420 1.00 98.06 345 GLY A O 1
ATOM 2581 N N . ALA A 1 346 ? -12.164 7.152 19.537 1.00 98.31 346 ALA A N 1
ATOM 2582 C CA . ALA A 1 346 ? -10.858 7.728 19.225 1.00 98.31 346 ALA A CA 1
ATOM 2583 C C . ALA A 1 346 ? -9.962 6.748 18.445 1.00 98.31 346 ALA A C 1
ATOM 2585 O O . ALA A 1 346 ? -9.373 7.133 17.433 1.00 98.31 346 ALA A O 1
ATOM 2586 N N . HIS A 1 347 ? -9.898 5.477 18.854 1.00 98.19 347 HIS A N 1
ATOM 2587 C CA . HIS A 1 347 ? -9.145 4.436 18.144 1.00 98.19 347 HIS A CA 1
ATOM 2588 C C . HIS A 1 347 ? -9.709 4.148 16.757 1.00 98.19 347 HIS A C 1
ATOM 2590 O O . HIS A 1 347 ? -8.937 3.977 15.816 1.00 98.19 347 HIS A O 1
ATOM 2596 N N . ARG A 1 348 ? -11.033 4.189 16.589 1.00 98.56 348 ARG A N 1
ATOM 2597 C CA . ARG A 1 348 ? -11.678 4.054 15.280 1.00 98.56 348 ARG A CA 1
ATOM 2598 C C . ARG A 1 348 ? -11.280 5.190 14.338 1.00 98.56 348 ARG A C 1
ATOM 2600 O O . ARG A 1 348 ? -10.907 4.926 13.202 1.00 98.56 348 ARG A O 1
ATOM 2607 N N . LYS A 1 349 ? -11.291 6.442 14.812 1.00 98.44 349 LYS A N 1
ATOM 2608 C CA . LYS A 1 349 ? -10.824 7.596 14.019 1.00 98.44 349 LYS A CA 1
ATOM 2609 C C . LYS A 1 349 ? -9.344 7.478 13.650 1.00 98.44 349 LYS A C 1
ATOM 2611 O O . LYS A 1 349 ? -8.984 7.752 12.512 1.00 98.44 349 LYS A O 1
ATOM 2616 N N . MET A 1 350 ? -8.497 7.044 14.588 1.00 97.62 350 MET A N 1
ATOM 2617 C CA . MET A 1 350 ? -7.081 6.784 14.305 1.00 97.62 350 MET A CA 1
ATOM 2618 C C . MET A 1 350 ? -6.900 5.687 13.251 1.00 97.62 350 MET A C 1
ATOM 2620 O O . MET A 1 350 ? -6.069 5.837 12.362 1.00 97.62 350 MET A O 1
ATOM 2624 N N . PHE A 1 351 ? -7.680 4.607 13.325 1.00 98.44 351 PHE A N 1
ATOM 2625 C CA . PHE A 1 351 ? -7.639 3.521 12.349 1.00 98.44 351 PHE A CA 1
ATOM 2626 C C . PHE A 1 351 ? -8.023 3.993 10.940 1.00 98.44 351 PHE A C 1
ATOM 2628 O O . PHE A 1 351 ? -7.277 3.724 10.001 1.00 98.44 351 PHE A O 1
ATOM 2635 N N . GLU A 1 352 ? -9.123 4.738 10.785 1.00 98.38 352 GLU A N 1
ATOM 2636 C CA . GLU A 1 352 ? -9.519 5.268 9.470 1.00 98.38 352 GLU A CA 1
ATOM 2637 C C . GLU A 1 352 ? -8.483 6.260 8.919 1.00 98.38 352 GLU A C 1
ATOM 2639 O O . GLU A 1 352 ? -8.086 6.138 7.765 1.00 98.38 352 GLU A O 1
ATOM 2644 N N . ALA A 1 353 ? -7.934 7.152 9.752 1.00 98.25 353 ALA A N 1
ATOM 2645 C CA . ALA A 1 353 ? -6.884 8.078 9.319 1.00 98.25 353 ALA A CA 1
ATOM 2646 C C . ALA A 1 353 ? -5.610 7.355 8.834 1.00 98.25 353 ALA A C 1
ATOM 2648 O O . ALA A 1 353 ? -4.971 7.785 7.877 1.00 98.25 353 ALA A O 1
ATOM 2649 N N . GLN A 1 354 ? -5.217 6.249 9.477 1.00 98.25 354 GLN A N 1
ATOM 2650 C CA . GLN A 1 354 ? -4.069 5.454 9.018 1.00 98.25 354 GLN A CA 1
ATOM 2651 C C . GLN A 1 354 ? -4.384 4.658 7.748 1.00 98.25 354 GLN A C 1
ATOM 2653 O O . GLN A 1 354 ? -3.518 4.469 6.895 1.00 98.25 354 GLN A O 1
ATOM 2658 N N . LYS A 1 355 ? -5.630 4.213 7.591 1.00 98.44 355 LYS A N 1
ATOM 2659 C CA . LYS A 1 355 ? -6.096 3.531 6.384 1.00 98.44 355 LYS A CA 1
ATOM 2660 C C . LYS A 1 355 ? -6.110 4.465 5.170 1.00 98.44 355 LYS A C 1
ATOM 2662 O O . LYS A 1 355 ? -5.715 4.031 4.091 1.00 98.44 355 LYS A O 1
ATOM 2667 N N . GLU A 1 356 ? -6.505 5.726 5.344 1.00 98.38 356 GLU A N 1
ATOM 2668 C CA . GLU A 1 356 ? -6.423 6.763 4.304 1.00 98.38 356 GLU A CA 1
ATOM 2669 C C . GLU A 1 356 ? -4.969 7.015 3.882 1.00 98.38 356 GLU A C 1
ATOM 2671 O O . GLU A 1 356 ? -4.653 6.891 2.701 1.00 98.38 356 GLU A O 1
ATOM 2676 N N . LYS A 1 357 ? -4.051 7.213 4.837 1.00 97.88 357 LYS A N 1
ATOM 2677 C CA . LYS A 1 357 ? -2.608 7.352 4.545 1.00 97.88 357 LYS A CA 1
ATOM 2678 C C . LYS A 1 357 ? -2.025 6.148 3.809 1.00 97.88 357 LYS A C 1
ATOM 2680 O O . LYS A 1 357 ? -1.171 6.292 2.940 1.00 97.88 357 LYS A O 1
ATOM 2685 N N . LEU A 1 358 ? -2.471 4.939 4.149 1.00 98.38 358 LEU A N 1
ATOM 2686 C CA . LEU A 1 358 ? -2.070 3.730 3.435 1.00 98.38 358 LEU A CA 1
ATOM 2687 C C . LEU A 1 358 ? -2.599 3.719 1.994 1.00 98.38 358 LEU A C 1
ATOM 2689 O O . LEU A 1 358 ? -1.899 3.246 1.099 1.00 98.38 358 LEU A O 1
ATOM 2693 N N . ALA A 1 359 ? -3.814 4.217 1.755 1.00 98.50 359 ALA A N 1
ATOM 2694 C CA . ALA A 1 359 ? -4.363 4.349 0.409 1.00 98.50 359 ALA A CA 1
ATOM 2695 C C . ALA A 1 359 ? -3.574 5.376 -0.422 1.00 98.50 359 ALA A C 1
ATOM 2697 O O . ALA A 1 359 ? -3.209 5.071 -1.556 1.00 98.50 359 ALA A O 1
ATOM 2698 N N . GLU A 1 360 ? -3.228 6.525 0.164 1.00 98.12 360 GLU A N 1
ATOM 2699 C CA . GLU A 1 360 ? -2.359 7.539 -0.452 1.00 98.12 360 GLU A CA 1
ATOM 2700 C C . GLU A 1 360 ? -0.979 6.957 -0.799 1.00 98.12 360 GLU A C 1
ATOM 2702 O O . GLU A 1 360 ? -0.552 7.010 -1.952 1.00 98.12 360 GLU A O 1
ATOM 2707 N N . ALA A 1 361 ? -0.324 6.283 0.153 1.00 98.19 361 ALA A N 1
ATOM 2708 C CA . ALA A 1 361 ? 0.972 5.642 -0.077 1.00 98.19 361 ALA A CA 1
ATOM 2709 C C . ALA A 1 361 ? 0.914 4.544 -1.156 1.00 98.19 361 ALA A C 1
ATOM 2711 O O . ALA A 1 361 ? 1.882 4.334 -1.888 1.00 98.19 361 ALA A O 1
ATOM 2712 N N . ASN A 1 362 ? -0.209 3.827 -1.283 1.00 98.31 362 ASN A N 1
ATOM 2713 C CA . ASN A 1 362 ? -0.401 2.870 -2.374 1.00 98.31 362 ASN A CA 1
ATOM 2714 C C . ASN A 1 362 ? -0.472 3.570 -3.735 1.00 98.31 362 ASN A C 1
ATOM 2716 O O . ASN A 1 362 ? 0.215 3.131 -4.657 1.00 98.31 362 ASN A O 1
ATOM 2720 N N . ALA A 1 363 ? -1.245 4.654 -3.848 1.00 98.50 363 ALA A N 1
ATOM 2721 C CA . ALA A 1 363 ? -1.360 5.423 -5.085 1.00 98.50 363 ALA A CA 1
ATOM 2722 C C . ALA A 1 363 ? -0.003 6.012 -5.514 1.00 98.50 363 ALA A C 1
ATOM 2724 O O . ALA A 1 363 ? 0.391 5.891 -6.673 1.00 98.50 363 ALA A O 1
ATOM 2725 N N . GLU A 1 364 ? 0.771 6.554 -4.570 1.00 97.88 364 GLU A N 1
ATOM 2726 C CA . GLU A 1 364 ? 2.114 7.080 -4.846 1.00 97.88 364 GLU A CA 1
ATOM 2727 C C . GLU A 1 364 ? 3.097 6.007 -5.337 1.00 97.88 364 GLU A C 1
ATOM 2729 O O . GLU A 1 364 ? 3.976 6.290 -6.163 1.00 97.88 364 GLU A O 1
ATOM 2734 N N . VAL A 1 365 ? 2.991 4.783 -4.806 1.00 98.38 365 VAL A N 1
ATOM 2735 C CA . VAL A 1 365 ? 3.795 3.635 -5.248 1.00 98.38 365 VAL A CA 1
ATOM 2736 C C . VAL A 1 365 ? 3.398 3.216 -6.661 1.00 98.38 365 VAL A C 1
ATOM 2738 O O . VAL A 1 365 ? 4.282 2.934 -7.469 1.00 98.38 365 VAL A O 1
ATOM 2741 N N . GLU A 1 366 ? 2.105 3.191 -6.980 1.00 98.31 366 GLU A N 1
ATOM 2742 C CA . GLU A 1 366 ? 1.616 2.867 -8.325 1.00 98.31 366 GLU A CA 1
ATOM 2743 C C . GLU A 1 366 ? 2.102 3.878 -9.369 1.00 98.31 366 GLU A C 1
ATOM 2745 O O . GLU A 1 366 ? 2.646 3.472 -10.399 1.00 98.31 366 GLU A O 1
ATOM 2750 N N . GLU A 1 367 ? 2.015 5.175 -9.065 1.00 98.25 367 GLU A N 1
ATOM 2751 C CA . GLU A 1 367 ? 2.571 6.250 -9.896 1.00 98.25 367 GLU A CA 1
ATOM 2752 C C . GLU A 1 367 ? 4.081 6.054 -10.117 1.00 98.25 367 GLU A C 1
ATOM 2754 O O . GLU A 1 367 ? 4.560 6.019 -11.249 1.00 98.25 367 GLU A O 1
ATOM 2759 N N . SER A 1 368 ? 4.839 5.798 -9.047 1.00 97.81 368 SER A N 1
ATOM 2760 C CA . SER A 1 368 ? 6.290 5.608 -9.153 1.00 97.81 368 SER A CA 1
ATOM 2761 C C . SER A 1 368 ? 6.684 4.351 -9.940 1.00 97.81 368 SER A C 1
ATOM 2763 O O . SER A 1 368 ? 7.722 4.328 -10.608 1.00 97.81 368 SER A O 1
ATOM 2765 N N . ILE A 1 369 ? 5.868 3.294 -9.894 1.00 97.81 369 ILE A N 1
ATOM 2766 C CA . ILE A 1 369 ? 6.059 2.101 -10.726 1.00 97.81 369 ILE A CA 1
ATOM 2767 C C . ILE A 1 369 ? 5.775 2.423 -12.197 1.00 97.81 369 ILE A C 1
ATOM 2769 O O . ILE A 1 369 ? 6.514 1.945 -13.064 1.00 97.81 369 ILE A O 1
ATOM 2773 N N . ALA A 1 370 ? 4.746 3.223 -12.487 1.00 98.31 370 ALA A N 1
ATOM 2774 C CA . ALA A 1 370 ? 4.444 3.673 -13.842 1.00 98.31 370 ALA A CA 1
ATOM 2775 C C . ALA A 1 370 ? 5.604 4.498 -14.425 1.00 98.31 370 ALA A C 1
ATOM 2777 O O . ALA A 1 370 ? 6.083 4.167 -15.513 1.00 98.31 370 ALA A O 1
ATOM 2778 N N . ASP A 1 371 ? 6.137 5.457 -13.663 1.00 97.81 371 ASP A N 1
ATOM 2779 C CA . ASP A 1 371 ? 7.307 6.260 -14.046 1.00 97.81 371 ASP A CA 1
ATOM 2780 C C . ASP A 1 371 ? 8.534 5.387 -14.313 1.00 97.81 371 ASP A C 1
ATOM 2782 O O . ASP A 1 371 ? 9.202 5.511 -15.342 1.00 97.81 371 ASP A O 1
ATOM 2786 N N . ARG A 1 372 ? 8.812 4.431 -13.417 1.00 98.31 372 ARG A N 1
ATOM 2787 C CA . ARG A 1 372 ? 9.918 3.481 -13.590 1.00 98.31 372 ARG A CA 1
ATOM 2788 C C . ARG A 1 372 ? 9.772 2.693 -14.889 1.00 98.31 372 ARG A C 1
ATOM 2790 O O . ARG A 1 372 ? 10.754 2.483 -15.596 1.00 98.31 372 ARG A O 1
ATOM 2797 N N . ASN A 1 373 ? 8.561 2.236 -15.201 1.00 98.19 373 ASN A N 1
ATOM 2798 C CA . ASN A 1 373 ? 8.300 1.480 -16.421 1.00 98.19 373 ASN A CA 1
ATOM 2799 C C . ASN A 1 373 ? 8.422 2.367 -17.672 1.00 98.19 373 ASN A C 1
ATOM 2801 O O . ASN A 1 373 ? 8.897 1.881 -18.697 1.00 98.19 373 ASN A O 1
ATOM 2805 N N . ALA A 1 374 ? 8.031 3.643 -17.600 1.00 98.44 374 ALA A N 1
ATOM 2806 C CA . ALA A 1 374 ? 8.206 4.605 -18.687 1.00 98.44 374 ALA A CA 1
ATOM 2807 C C . ALA A 1 374 ? 9.695 4.854 -18.981 1.00 98.44 374 ALA A C 1
ATOM 2809 O O . ALA A 1 374 ? 10.134 4.656 -20.113 1.00 98.44 374 ALA A O 1
ATOM 2810 N N . VAL A 1 375 ? 10.499 5.154 -17.956 1.00 98.38 375 VAL A N 1
ATOM 2811 C CA . VAL A 1 375 ? 11.949 5.366 -18.119 1.00 98.38 375 VAL A CA 1
ATOM 2812 C C . VAL A 1 375 ? 12.659 4.092 -18.585 1.00 98.38 375 VAL A C 1
ATOM 2814 O O . VAL A 1 375 ? 13.575 4.153 -19.400 1.00 98.38 375 VAL A O 1
ATOM 2817 N N . GLN A 1 376 ? 12.223 2.913 -18.131 1.00 98.31 376 GLN A N 1
ATOM 2818 C CA . GLN A 1 376 ? 12.790 1.650 -18.607 1.00 98.31 376 GLN A CA 1
ATOM 2819 C C . GLN A 1 376 ? 12.513 1.410 -20.099 1.00 98.31 376 GLN A C 1
ATOM 2821 O O . GLN A 1 376 ? 13.367 0.847 -20.783 1.00 98.31 376 GLN A O 1
ATOM 2826 N N . LYS A 1 377 ? 11.349 1.828 -20.615 1.00 98.50 377 LYS A N 1
ATOM 2827 C CA . LYS A 1 377 ? 11.063 1.781 -22.058 1.00 98.50 377 LYS A CA 1
ATOM 2828 C C . LYS A 1 377 ? 11.996 2.714 -22.823 1.00 98.50 377 LYS A C 1
ATOM 2830 O O . LYS A 1 377 ? 12.678 2.240 -23.722 1.00 98.50 377 LYS A O 1
ATOM 2835 N N . GLU A 1 378 ? 12.132 3.969 -22.384 1.00 98.31 378 GLU A N 1
ATOM 2836 C CA . GLU A 1 378 ? 13.080 4.921 -22.989 1.00 98.31 378 GLU A CA 1
ATOM 2837 C C . GLU A 1 378 ? 14.513 4.375 -23.015 1.00 98.31 378 GLU A C 1
ATOM 2839 O O . GLU A 1 378 ? 15.242 4.557 -23.990 1.00 98.31 378 GLU A O 1
ATOM 2844 N N . LEU A 1 379 ? 14.923 3.695 -21.940 1.00 98.31 379 LEU A N 1
ATOM 2845 C CA . LEU A 1 379 ? 16.242 3.086 -21.840 1.00 98.31 379 LEU A CA 1
ATOM 2846 C C . LEU A 1 379 ? 16.412 1.950 -22.854 1.00 98.31 379 LEU A C 1
ATOM 2848 O O . LEU A 1 379 ? 17.432 1.884 -23.537 1.00 98.31 379 LEU A O 1
ATOM 2852 N N . ASN A 1 380 ? 15.417 1.068 -22.966 1.00 98.25 380 ASN A N 1
ATOM 2853 C CA . ASN A 1 380 ? 15.433 -0.034 -23.925 1.00 98.25 380 ASN A CA 1
ATOM 2854 C C . ASN A 1 380 ? 15.477 0.480 -25.372 1.00 98.25 380 ASN A C 1
ATOM 2856 O O . ASN A 1 380 ? 16.241 -0.057 -26.174 1.00 98.25 380 ASN A O 1
ATOM 2860 N N . ASP A 1 381 ? 14.718 1.533 -25.677 1.00 98.31 381 ASP A N 1
ATOM 2861 C CA . ASP A 1 381 ? 14.695 2.168 -26.997 1.00 98.31 381 ASP A CA 1
ATOM 2862 C C . ASP A 1 381 ? 16.064 2.788 -27.324 1.00 98.31 381 ASP A C 1
ATOM 2864 O O . ASP A 1 381 ? 16.635 2.522 -28.382 1.00 98.31 381 ASP A O 1
ATOM 2868 N N . ALA A 1 382 ? 16.673 3.512 -26.375 1.00 98.19 382 ALA A N 1
ATOM 2869 C CA . ALA A 1 382 ? 18.015 4.073 -26.544 1.00 98.19 382 ALA A CA 1
ATOM 2870 C C . ALA A 1 382 ? 19.094 2.986 -26.744 1.00 98.19 382 ALA A C 1
ATOM 2872 O O . ALA A 1 382 ? 20.006 3.151 -27.559 1.00 98.19 382 ALA A O 1
ATOM 2873 N N . TYR A 1 383 ? 18.990 1.849 -26.047 1.00 98.50 383 TYR A N 1
ATOM 2874 C CA . TYR A 1 383 ? 19.880 0.704 -26.268 1.00 98.50 383 TYR A CA 1
ATOM 2875 C C . TYR A 1 383 ? 19.669 0.041 -27.633 1.00 98.50 383 TYR A C 1
ATOM 2877 O O . TYR A 1 383 ? 20.646 -0.410 -28.239 1.00 98.50 383 TYR A O 1
ATOM 2885 N N . ALA A 1 384 ? 18.426 -0.038 -28.116 1.00 98.50 384 ALA A N 1
ATOM 2886 C CA . ALA A 1 384 ? 18.120 -0.574 -29.437 1.00 98.50 384 ALA A CA 1
ATOM 2887 C C . ALA A 1 384 ? 18.756 0.292 -30.534 1.00 98.50 384 ALA A C 1
ATOM 2889 O O . ALA A 1 384 ? 19.516 -0.235 -31.349 1.00 98.50 384 ALA A O 1
ATOM 2890 N N . GLU A 1 385 ? 18.568 1.614 -30.473 1.00 98.06 385 GLU A N 1
ATOM 2891 C CA . GLU A 1 385 ? 19.198 2.574 -31.391 1.00 98.06 385 GLU A CA 1
ATOM 2892 C C . GLU A 1 385 ? 20.735 2.468 -31.365 1.00 98.06 385 GLU A C 1
ATOM 2894 O O . GLU A 1 385 ? 21.393 2.386 -32.407 1.00 98.06 385 GLU A O 1
ATOM 2899 N N . LEU A 1 386 ? 21.332 2.403 -30.167 1.00 98.19 386 LEU A N 1
ATOM 2900 C CA . LEU A 1 386 ? 22.781 2.253 -30.009 1.00 98.19 386 LEU A CA 1
ATOM 2901 C C . LEU A 1 386 ? 23.293 0.953 -30.648 1.00 98.19 386 LEU A C 1
ATOM 2903 O O . LEU A 1 386 ? 24.349 0.932 -31.292 1.00 98.19 386 LEU A O 1
ATOM 2907 N N . LYS A 1 387 ? 22.561 -0.149 -30.458 1.00 98.44 387 LYS A N 1
ATOM 2908 C CA . LYS A 1 387 ? 22.903 -1.461 -31.014 1.00 98.44 387 LYS A CA 1
ATOM 2909 C C . LYS A 1 387 ? 22.826 -1.455 -32.539 1.00 98.44 387 LYS A C 1
ATOM 2911 O O . LYS A 1 387 ? 23.711 -2.027 -33.179 1.00 98.44 387 LYS A O 1
ATOM 2916 N N . GLU A 1 388 ? 21.818 -0.808 -33.116 1.00 98.25 388 GLU A N 1
ATOM 2917 C CA . GLU A 1 388 ? 21.676 -0.655 -34.566 1.00 98.25 388 GLU A CA 1
ATOM 2918 C C . GLU A 1 388 ? 22.840 0.144 -35.159 1.00 98.25 388 GLU A C 1
ATOM 2920 O O . GLU A 1 388 ? 23.522 -0.363 -36.053 1.00 98.25 388 GLU A O 1
ATOM 2925 N N . ALA A 1 389 ? 23.173 1.306 -34.586 1.00 97.81 389 ALA A N 1
ATOM 2926 C CA . ALA A 1 389 ? 24.295 2.132 -35.039 1.00 97.81 389 ALA A CA 1
ATOM 2927 C C . ALA A 1 389 ? 25.649 1.393 -34.961 1.00 97.81 389 ALA A C 1
ATOM 2929 O O . ALA A 1 389 ? 26.456 1.428 -35.898 1.00 97.81 389 ALA A O 1
ATOM 2930 N N . LYS A 1 390 ? 25.896 0.650 -33.870 1.00 97.69 390 LYS A N 1
ATOM 2931 C CA . LYS A 1 390 ? 27.084 -0.217 -33.737 1.00 97.69 390 LYS A CA 1
ATOM 2932 C C . LYS A 1 390 ? 27.083 -1.346 -34.771 1.00 97.69 390 LYS A C 1
ATOM 2934 O O . LYS A 1 390 ? 28.133 -1.664 -35.335 1.00 97.69 390 LYS A O 1
ATOM 2939 N N . GLY A 1 391 ? 25.917 -1.926 -35.052 1.00 97.50 391 GLY A N 1
ATOM 2940 C CA . GLY A 1 391 ? 25.730 -2.944 -36.081 1.00 97.50 391 GLY A CA 1
ATOM 2941 C C . GLY A 1 391 ? 26.027 -2.428 -37.491 1.00 97.50 391 GLY A C 1
ATOM 2942 O O . GLY A 1 391 ? 26.706 -3.110 -38.259 1.00 97.50 391 GLY A O 1
ATOM 2943 N N . GLU A 1 392 ? 25.579 -1.221 -37.832 1.00 96.06 392 GLU A N 1
ATOM 2944 C CA . GLU A 1 392 ? 25.878 -0.569 -39.112 1.00 96.06 392 GLU A CA 1
ATOM 2945 C C . GLU A 1 392 ? 27.370 -0.295 -39.284 1.00 96.06 392 GLU A C 1
ATOM 2947 O O . GLU A 1 392 ? 27.946 -0.642 -40.320 1.00 96.06 392 GLU A O 1
ATOM 2952 N N . LYS A 1 393 ? 28.019 0.255 -38.250 1.00 95.81 393 LYS A N 1
ATOM 2953 C CA . LYS A 1 393 ? 29.472 0.459 -38.248 1.00 95.81 393 LYS A CA 1
ATOM 2954 C C . LYS A 1 393 ? 30.209 -0.861 -38.469 1.00 95.81 393 LYS A C 1
ATOM 2956 O O . LYS A 1 393 ? 31.060 -0.946 -39.351 1.00 95.81 393 LYS A O 1
ATOM 2961 N N . TYR A 1 394 ? 29.834 -1.910 -37.734 1.00 96.81 394 TYR A N 1
ATOM 2962 C CA . TYR A 1 394 ? 30.431 -3.237 -37.883 1.00 96.81 394 TYR A CA 1
ATOM 2963 C C . TYR A 1 394 ? 30.246 -3.806 -39.296 1.00 96.81 394 TYR A C 1
ATOM 2965 O O . TYR A 1 394 ? 31.196 -4.341 -39.860 1.00 96.81 394 TYR A O 1
ATOM 2973 N N . LYS A 1 395 ? 29.056 -3.675 -39.902 1.00 94.94 395 LYS A N 1
ATOM 2974 C CA . LYS A 1 395 ? 28.800 -4.132 -41.281 1.00 94.94 395 LYS A CA 1
ATOM 2975 C C . LYS A 1 395 ? 29.716 -3.431 -42.290 1.00 94.94 395 LYS A C 1
ATOM 2977 O O . LYS A 1 395 ? 30.283 -4.113 -43.143 1.00 94.94 395 LYS A O 1
ATOM 2982 N N . LYS A 1 396 ? 29.901 -2.109 -42.168 1.00 91.25 396 LYS A N 1
ATOM 2983 C CA . LYS A 1 396 ? 30.817 -1.336 -43.028 1.00 91.25 396 LYS A CA 1
ATOM 2984 C C . LYS A 1 396 ? 32.275 -1.761 -42.821 1.00 91.25 396 LYS A C 1
ATOM 2986 O O . LYS A 1 396 ? 32.969 -2.082 -43.784 1.00 91.25 396 LYS A O 1
ATOM 2991 N N . ASP A 1 397 ? 32.718 -1.851 -41.568 1.00 93.44 397 ASP A N 1
ATOM 2992 C CA . ASP A 1 397 ? 34.091 -2.234 -41.222 1.00 93.44 397 ASP A CA 1
ATOM 2993 C C . ASP A 1 397 ? 34.415 -3.693 -41.608 1.00 93.44 397 ASP A C 1
ATOM 2995 O O . ASP A 1 397 ? 35.536 -3.997 -42.024 1.00 93.44 397 ASP A O 1
ATOM 2999 N N . LYS A 1 398 ? 33.441 -4.612 -41.529 1.00 95.62 398 LYS A N 1
ATOM 3000 C CA . LYS A 1 398 ? 33.617 -6.045 -41.827 1.00 95.62 398 LYS A CA 1
ATOM 3001 C C . LYS A 1 398 ? 34.173 -6.288 -43.230 1.00 95.62 398 LYS A C 1
ATOM 3003 O O . LYS A 1 398 ? 35.044 -7.142 -43.391 1.00 95.62 398 LYS A O 1
ATOM 3008 N N . VAL A 1 399 ? 33.701 -5.542 -44.230 1.00 90.69 399 VAL A N 1
ATOM 3009 C CA . VAL A 1 399 ? 34.163 -5.675 -45.625 1.00 90.69 399 VAL A CA 1
ATOM 3010 C C . VAL A 1 399 ? 35.643 -5.304 -45.741 1.00 90.69 399 VAL A C 1
ATOM 3012 O O . VAL A 1 399 ? 36.430 -6.018 -46.369 1.00 90.69 399 VAL A O 1
ATOM 3015 N N . TRP A 1 400 ? 36.051 -4.227 -45.070 1.00 93.06 400 TRP A N 1
ATOM 3016 C CA . TRP A 1 400 ? 37.443 -3.792 -45.039 1.00 93.06 400 TRP A CA 1
ATOM 3017 C C . TRP A 1 400 ? 38.349 -4.803 -44.324 1.00 93.06 400 TRP A C 1
ATOM 3019 O O . TRP A 1 400 ? 39.384 -5.200 -44.865 1.00 93.06 400 TRP A O 1
ATOM 3029 N N . TYR A 1 401 ? 37.943 -5.289 -43.146 1.00 95.38 401 TYR A N 1
ATOM 3030 C CA . TYR A 1 401 ? 38.706 -6.297 -42.402 1.00 95.38 401 TYR A CA 1
ATOM 3031 C C . TYR A 1 401 ? 38.822 -7.629 -43.157 1.00 95.38 401 TYR A C 1
ATOM 3033 O O . TYR A 1 401 ? 39.885 -8.251 -43.119 1.00 95.38 401 TYR A O 1
ATOM 3041 N N . ALA A 1 402 ? 37.775 -8.059 -43.873 1.00 94.62 402 ALA A N 1
ATOM 3042 C CA . ALA A 1 402 ? 37.819 -9.259 -44.711 1.00 94.62 402 ALA A CA 1
ATOM 3043 C C . ALA A 1 402 ? 38.882 -9.135 -45.815 1.00 94.62 402 ALA A C 1
ATOM 3045 O O . ALA A 1 402 ? 39.730 -10.018 -45.959 1.00 94.62 402 ALA A O 1
ATOM 3046 N N . THR A 1 403 ? 38.903 -7.989 -46.498 1.00 93.06 403 THR A N 1
ATOM 3047 C CA . THR A 1 403 ? 39.882 -7.664 -47.548 1.00 93.06 403 THR A CA 1
ATOM 3048 C C . THR A 1 403 ? 41.305 -7.613 -46.994 1.00 93.06 403 THR A C 1
ATOM 3050 O O . THR A 1 403 ? 42.237 -8.184 -47.559 1.00 93.06 403 THR A O 1
ATOM 3053 N N . ARG A 1 404 ? 41.491 -6.979 -45.829 1.00 94.69 404 ARG A N 1
ATOM 3054 C CA . ARG A 1 404 ? 42.793 -6.920 -45.152 1.00 94.69 404 ARG A CA 1
ATOM 3055 C C . ARG A 1 404 ? 43.296 -8.312 -44.766 1.00 94.69 404 ARG A C 1
ATOM 3057 O O . ARG A 1 404 ? 44.455 -8.631 -45.016 1.00 94.69 404 ARG A O 1
ATOM 3064 N N . LYS A 1 405 ? 42.420 -9.163 -44.225 1.00 96.25 405 LYS A N 1
ATOM 3065 C CA . LYS A 1 405 ? 42.747 -10.552 -43.876 1.00 96.25 405 LYS A CA 1
ATOM 3066 C C . LYS A 1 405 ? 43.136 -11.374 -45.110 1.00 96.25 405 LYS A C 1
ATOM 3068 O O . LYS A 1 405 ? 44.079 -12.160 -45.033 1.00 96.25 405 LYS A O 1
ATOM 3073 N N . GLN A 1 406 ? 42.442 -11.194 -46.237 1.00 95.19 406 GLN A N 1
ATOM 3074 C CA . GLN A 1 406 ? 42.799 -11.828 -47.513 1.00 95.19 406 GLN A CA 1
ATOM 3075 C C . GLN A 1 406 ? 44.182 -11.373 -47.988 1.00 95.19 406 GLN A C 1
ATOM 3077 O O . GLN A 1 406 ? 45.019 -12.208 -48.317 1.00 95.19 406 GLN A O 1
ATOM 3082 N N . HIS A 1 407 ? 44.472 -10.076 -47.928 1.00 94.25 407 HIS A N 1
ATOM 3083 C CA . HIS A 1 407 ? 45.787 -9.544 -48.271 1.00 94.25 407 HIS A CA 1
ATOM 3084 C C . HIS A 1 407 ? 46.911 -10.094 -47.372 1.00 94.25 407 HIS A C 1
ATOM 3086 O O . HIS A 1 407 ? 47.967 -10.483 -47.871 1.00 94.25 407 HIS A O 1
ATOM 3092 N N . ASP A 1 408 ? 46.690 -10.196 -46.060 1.00 96.38 408 ASP A N 1
ATOM 3093 C CA . ASP A 1 408 ? 47.671 -10.792 -45.147 1.00 96.38 408 ASP A CA 1
ATOM 3094 C C . ASP A 1 408 ? 47.856 -12.298 -45.412 1.00 96.38 408 ASP A C 1
ATOM 3096 O O . ASP A 1 408 ? 48.971 -12.810 -45.313 1.00 96.38 408 ASP A O 1
ATOM 3100 N N . LYS A 1 409 ? 46.797 -13.010 -45.831 1.00 96.69 409 LYS A N 1
ATOM 3101 C CA . LYS A 1 409 ? 46.894 -14.402 -46.304 1.00 96.69 409 LYS A CA 1
ATOM 3102 C C . LYS A 1 409 ? 47.756 -14.502 -47.567 1.00 96.69 409 LYS A C 1
ATOM 3104 O O . LYS A 1 409 ? 48.633 -15.360 -47.617 1.00 96.69 409 LYS A O 1
ATOM 3109 N N . LEU A 1 410 ? 47.551 -13.620 -48.548 1.00 95.75 410 LEU A N 1
ATOM 3110 C CA . LEU A 1 410 ? 48.356 -13.570 -49.776 1.00 95.75 410 LEU A CA 1
ATOM 3111 C C . LEU A 1 410 ? 49.831 -13.287 -49.465 1.00 95.75 410 LEU A C 1
ATOM 3113 O O . LEU A 1 410 ? 50.698 -13.974 -49.990 1.00 95.75 410 LEU A O 1
ATOM 3117 N N . LYS A 1 411 ? 50.122 -12.358 -48.544 1.00 95.25 411 LYS A N 1
ATOM 3118 C CA . LYS A 1 411 ? 51.490 -12.095 -48.065 1.00 95.25 411 LYS A CA 1
ATOM 3119 C C . LYS A 1 411 ? 52.146 -13.320 -47.430 1.00 95.25 411 LYS A C 1
ATOM 3121 O O . LYS A 1 411 ? 53.309 -13.591 -47.704 1.00 95.25 411 LYS A O 1
ATOM 3126 N N . ARG A 1 412 ? 51.413 -14.066 -46.595 1.00 96.69 412 ARG A N 1
ATOM 3127 C CA . ARG A 1 412 ? 51.932 -15.296 -45.972 1.00 96.69 412 ARG A CA 1
ATOM 3128 C C . ARG A 1 412 ? 52.219 -16.389 -46.999 1.00 96.69 412 ARG A C 1
ATOM 3130 O O . ARG A 1 412 ? 53.237 -17.050 -46.874 1.00 96.69 412 ARG A O 1
ATOM 3137 N N . MET A 1 413 ? 51.350 -16.571 -47.995 1.00 95.31 413 MET A N 1
ATOM 3138 C CA . MET A 1 413 ? 51.575 -17.535 -49.084 1.00 95.31 413 MET A CA 1
ATOM 3139 C C . MET A 1 413 ? 52.752 -17.111 -49.971 1.00 95.31 413 MET A C 1
ATOM 3141 O O . MET A 1 413 ? 53.571 -17.940 -50.346 1.00 95.31 413 MET A O 1
ATOM 3145 N N . LEU A 1 414 ? 52.904 -15.807 -50.220 1.00 94.19 414 LEU A N 1
ATOM 3146 C CA . LEU A 1 414 ? 54.054 -15.278 -50.949 1.00 94.19 414 LEU A CA 1
ATOM 3147 C C . LEU A 1 414 ? 55.370 -15.529 -50.201 1.00 94.19 414 LEU A C 1
ATOM 3149 O O . LEU A 1 414 ? 56.349 -15.925 -50.819 1.00 94.19 414 LEU A O 1
ATOM 3153 N N . GLY A 1 415 ? 55.379 -15.365 -48.874 1.00 94.62 415 GLY A N 1
ATOM 3154 C CA . GLY A 1 415 ? 56.537 -15.689 -48.034 1.00 94.62 415 GLY A CA 1
ATOM 3155 C C . GLY A 1 415 ? 56.899 -17.180 -47.998 1.00 94.62 415 GLY A C 1
ATOM 3156 O O . GLY A 1 415 ? 58.013 -17.509 -47.614 1.00 94.62 415 GLY A O 1
ATOM 3157 N N . ARG A 1 416 ? 55.986 -18.075 -48.407 1.00 95.81 416 ARG A N 1
ATOM 3158 C CA . ARG A 1 416 ? 56.243 -19.519 -48.557 1.00 95.81 416 ARG A CA 1
ATOM 3159 C C . ARG A 1 416 ? 56.779 -19.905 -49.940 1.00 95.81 416 ARG A C 1
ATOM 3161 O O . ARG A 1 416 ? 57.212 -21.036 -50.101 1.00 95.81 416 ARG A O 1
ATOM 3168 N N . GLY A 1 417 ? 56.754 -18.993 -50.916 1.00 94.12 417 GLY A N 1
ATOM 3169 C CA . GLY A 1 417 ? 57.172 -19.265 -52.297 1.00 94.12 417 GLY A CA 1
ATOM 3170 C C . GLY A 1 417 ? 56.072 -19.812 -53.220 1.00 94.12 417 GLY A C 1
ATOM 3171 O O . GLY A 1 417 ? 56.348 -20.113 -54.378 1.00 94.12 417 GLY A O 1
ATOM 3172 N N . ASP A 1 418 ? 54.812 -19.888 -52.768 1.00 94.38 418 ASP A N 1
ATOM 3173 C CA . ASP A 1 418 ? 53.683 -20.448 -53.538 1.00 94.38 418 ASP A CA 1
ATOM 3174 C C . ASP A 1 418 ? 53.137 -19.459 -54.596 1.00 94.38 418 ASP A C 1
ATOM 3176 O O . ASP A 1 418 ? 51.980 -19.030 -54.557 1.00 94.38 418 ASP A O 1
ATOM 3180 N N . HIS A 1 419 ? 53.971 -19.027 -55.545 1.00 91.56 419 HIS A N 1
ATOM 3181 C CA . HIS A 1 419 ? 53.656 -17.904 -56.438 1.00 91.56 419 HIS A CA 1
ATOM 3182 C C . HIS A 1 419 ? 52.407 -18.110 -57.314 1.00 91.56 419 HIS A C 1
ATOM 3184 O O . HIS A 1 419 ? 51.676 -17.149 -57.563 1.00 91.56 419 HIS A O 1
ATOM 3190 N N . GLU A 1 420 ? 52.142 -19.331 -57.782 1.00 93.69 420 GLU A N 1
ATOM 3191 C CA . GLU A 1 420 ? 50.981 -19.634 -58.632 1.00 93.69 420 GLU A CA 1
ATOM 3192 C C . GLU A 1 420 ? 49.671 -19.576 -57.845 1.00 93.69 420 GLU A C 1
ATOM 3194 O O . GLU A 1 420 ? 48.746 -18.861 -58.237 1.00 93.69 420 GLU A O 1
ATOM 3199 N N . ALA A 1 421 ? 49.640 -20.200 -56.665 1.00 94.81 421 ALA A N 1
ATOM 3200 C CA . ALA A 1 421 ? 48.489 -20.156 -55.767 1.00 94.81 421 ALA A CA 1
ATOM 3201 C C . ALA A 1 421 ? 48.164 -18.719 -55.319 1.00 94.81 421 ALA A C 1
ATOM 3203 O O . ALA A 1 421 ? 46.996 -18.337 -55.213 1.00 94.81 421 ALA A O 1
ATOM 3204 N N . VAL A 1 422 ? 49.187 -17.881 -55.095 1.00 95.81 422 VAL A N 1
ATOM 3205 C CA . VAL A 1 422 ? 48.988 -16.456 -54.780 1.00 95.81 422 VAL A CA 1
ATOM 3206 C C . VAL A 1 422 ? 48.388 -15.707 -55.972 1.00 95.81 422 VAL A C 1
ATOM 3208 O O . VAL A 1 422 ? 47.502 -14.876 -55.766 1.00 95.81 422 VAL A O 1
ATOM 3211 N N . ARG A 1 423 ? 48.820 -15.991 -57.212 1.00 94.81 423 ARG A N 1
ATOM 3212 C CA . ARG A 1 423 ? 48.245 -15.368 -58.419 1.00 94.81 423 ARG A CA 1
ATOM 3213 C C . ARG A 1 423 ? 46.773 -15.727 -58.587 1.00 94.81 423 ARG A C 1
ATOM 3215 O O . ARG A 1 423 ? 45.971 -14.832 -58.841 1.00 94.81 423 ARG A O 1
ATOM 3222 N N . GLU A 1 424 ? 46.411 -16.995 -58.429 1.00 95.88 424 GLU A N 1
ATOM 3223 C CA . GLU A 1 424 ? 45.020 -17.444 -58.549 1.00 95.88 424 GLU A CA 1
ATOM 3224 C C . GLU A 1 424 ? 44.134 -16.849 -57.454 1.00 95.88 424 GLU A C 1
ATOM 3226 O O . GLU A 1 424 ? 43.081 -16.283 -57.749 1.00 95.88 424 GLU A O 1
ATOM 3231 N N . ALA A 1 425 ? 44.590 -16.877 -56.198 1.00 96.12 425 ALA A N 1
ATOM 3232 C CA . ALA A 1 425 ? 43.853 -16.294 -55.082 1.00 96.12 425 ALA A CA 1
ATOM 3233 C C . ALA A 1 425 ? 43.699 -14.767 -55.211 1.00 96.12 425 ALA A C 1
ATOM 3235 O O . ALA A 1 425 ? 42.655 -14.221 -54.850 1.00 96.12 425 ALA A O 1
ATOM 3236 N N . ALA A 1 426 ? 44.710 -14.070 -55.743 1.00 96.06 426 ALA A N 1
ATOM 3237 C CA . ALA A 1 426 ? 44.632 -12.640 -56.034 1.00 96.06 426 ALA A CA 1
ATOM 3238 C C . ALA A 1 426 ? 43.651 -12.336 -57.177 1.00 96.06 426 ALA A C 1
ATOM 3240 O O . ALA A 1 426 ? 42.860 -11.402 -57.054 1.00 96.06 426 ALA A O 1
ATOM 3241 N N . ARG A 1 427 ? 43.662 -13.131 -58.259 1.00 95.88 427 ARG A N 1
ATOM 3242 C CA . ARG A 1 427 ? 42.706 -13.004 -59.373 1.00 95.88 427 ARG A CA 1
ATOM 3243 C C . ARG A 1 427 ? 41.274 -13.216 -58.897 1.00 95.88 427 ARG A C 1
ATOM 3245 O O . ARG A 1 427 ? 40.463 -12.314 -59.056 1.00 95.88 427 ARG A O 1
ATOM 3252 N N . ALA A 1 428 ? 41.006 -14.322 -58.203 1.00 96.62 428 ALA A N 1
ATOM 3253 C CA . ALA A 1 428 ? 39.680 -14.628 -57.671 1.00 96.62 428 ALA A CA 1
ATOM 3254 C C . ALA A 1 428 ? 39.152 -13.520 -56.741 1.00 96.62 428 ALA A C 1
ATOM 3256 O O . ALA A 1 428 ? 37.982 -13.148 -56.807 1.00 96.62 428 ALA A O 1
ATOM 3257 N N . HIS A 1 429 ? 40.019 -12.948 -55.900 1.00 95.06 429 HIS A N 1
ATOM 3258 C CA . HIS A 1 429 ? 39.652 -11.830 -55.035 1.00 95.06 429 HIS A CA 1
ATOM 3259 C C . HIS A 1 429 ? 39.346 -10.541 -55.816 1.00 95.06 429 HIS A C 1
ATOM 3261 O O . HIS A 1 429 ? 38.361 -9.862 -55.523 1.00 95.06 429 HIS A O 1
ATOM 3267 N N . ASN A 1 430 ? 40.167 -10.203 -56.815 1.00 95.38 430 ASN A N 1
ATOM 3268 C CA . ASN A 1 430 ? 39.923 -9.040 -57.666 1.00 95.38 430 ASN A CA 1
ATOM 3269 C C . ASN A 1 430 ? 38.615 -9.208 -58.452 1.00 95.38 430 ASN A C 1
ATOM 3271 O O . ASN A 1 430 ? 37.829 -8.267 -58.514 1.00 95.38 430 ASN A O 1
ATOM 3275 N N . ASP A 1 431 ? 38.344 -10.402 -58.981 1.00 96.19 431 ASP A N 1
ATOM 3276 C CA . ASP A 1 431 ? 37.106 -10.715 -59.699 1.00 96.19 431 ASP A CA 1
ATOM 3277 C C . ASP A 1 431 ? 35.875 -10.585 -58.790 1.00 96.19 431 ASP A C 1
ATOM 3279 O O . ASP A 1 431 ? 34.870 -10.008 -59.207 1.00 96.19 431 ASP A O 1
ATOM 3283 N N . GLU A 1 432 ? 35.960 -11.028 -57.527 1.00 95.19 432 GLU A N 1
ATOM 3284 C CA . GLU A 1 432 ? 34.902 -10.841 -56.520 1.00 95.19 432 GLU A CA 1
ATOM 3285 C C . GLU A 1 432 ? 34.623 -9.349 -56.263 1.00 95.19 432 GLU A C 1
ATOM 3287 O O . GLU A 1 432 ? 33.466 -8.917 -56.233 1.00 95.19 432 GLU A O 1
ATOM 3292 N N . ILE A 1 433 ? 35.673 -8.537 -56.103 1.00 94.00 433 ILE A N 1
ATOM 3293 C CA . ILE A 1 433 ? 35.536 -7.088 -55.899 1.00 94.00 433 ILE A CA 1
ATOM 3294 C C . ILE A 1 433 ? 34.962 -6.413 -57.151 1.00 94.00 433 ILE A C 1
ATOM 3296 O O . ILE A 1 433 ? 34.051 -5.590 -57.042 1.00 94.00 433 ILE A O 1
ATOM 3300 N N . HIS A 1 434 ? 35.455 -6.760 -58.340 1.00 92.94 434 HIS A N 1
ATOM 3301 C CA . HIS A 1 434 ? 34.968 -6.207 -59.601 1.00 92.94 434 HIS A CA 1
ATOM 3302 C C . HIS A 1 434 ? 33.525 -6.623 -59.898 1.00 92.94 434 HIS A C 1
ATOM 3304 O O . HIS A 1 434 ? 32.766 -5.813 -60.426 1.00 92.94 434 HIS A O 1
ATOM 3310 N N . ALA A 1 435 ? 33.113 -7.842 -59.540 1.00 96.12 435 ALA A N 1
ATOM 3311 C CA . ALA A 1 435 ? 31.712 -8.254 -59.584 1.00 96.12 435 ALA A CA 1
ATOM 3312 C C . ALA A 1 435 ? 30.858 -7.352 -58.681 1.00 96.12 435 ALA A C 1
ATOM 3314 O O . ALA A 1 435 ? 29.950 -6.692 -59.177 1.00 96.12 435 ALA A O 1
ATOM 3315 N N . ARG A 1 436 ? 31.242 -7.173 -57.408 1.00 93.69 436 ARG A N 1
ATOM 3316 C CA . ARG A 1 436 ? 30.529 -6.266 -56.487 1.00 93.69 436 ARG A CA 1
ATOM 3317 C C . ARG A 1 436 ? 30.445 -4.826 -56.993 1.00 93.69 436 ARG A C 1
ATOM 3319 O O . ARG A 1 436 ? 29.400 -4.205 -56.860 1.00 93.69 436 ARG A O 1
ATOM 3326 N N . MET A 1 437 ? 31.508 -4.285 -57.589 1.00 93.38 437 MET A N 1
ATOM 3327 C CA . MET A 1 437 ? 31.490 -2.930 -58.164 1.00 93.38 437 MET A CA 1
ATOM 3328 C C . MET A 1 437 ? 30.612 -2.796 -59.411 1.00 93.38 437 MET A C 1
ATOM 3330 O O . MET A 1 437 ? 30.150 -1.691 -59.713 1.00 93.38 437 MET A O 1
ATOM 3334 N N . ARG A 1 438 ? 30.427 -3.880 -60.172 1.00 95.50 438 ARG A N 1
ATOM 3335 C CA . ARG A 1 438 ? 29.515 -3.907 -61.320 1.00 95.50 438 ARG A CA 1
ATOM 3336 C C . ARG A 1 438 ? 28.067 -3.984 -60.850 1.00 95.50 438 ARG A C 1
ATOM 3338 O O . ARG A 1 438 ? 27.261 -3.178 -61.310 1.00 95.50 438 ARG A O 1
ATOM 3345 N N . ASP A 1 439 ? 27.791 -4.886 -59.913 1.00 96.81 439 ASP A N 1
ATOM 3346 C CA . ASP A 1 439 ? 26.439 -5.212 -59.459 1.00 96.81 439 ASP A CA 1
ATOM 3347 C C . ASP A 1 439 ? 25.859 -4.145 -58.513 1.00 96.81 439 ASP A C 1
ATOM 3349 O O . ASP A 1 439 ? 24.677 -3.817 -58.606 1.00 96.81 439 ASP A O 1
ATOM 3353 N N . ASP A 1 440 ? 26.682 -3.553 -57.637 1.00 95.25 440 ASP A N 1
ATOM 3354 C CA . ASP A 1 440 ? 26.258 -2.548 -56.657 1.00 95.25 440 ASP A CA 1
ATOM 3355 C C . ASP A 1 440 ? 26.820 -1.152 -56.992 1.00 95.25 440 ASP A C 1
ATOM 3357 O O . ASP A 1 440 ? 27.990 -0.817 -56.765 1.00 95.25 440 ASP A O 1
ATOM 3361 N N . ALA A 1 441 ? 25.946 -0.302 -57.537 1.00 95.88 441 ALA A N 1
ATOM 3362 C CA . ALA A 1 441 ? 26.274 1.079 -57.876 1.00 95.88 441 ALA A CA 1
ATOM 3363 C C . ALA A 1 441 ? 26.594 1.942 -56.642 1.00 95.88 441 ALA A C 1
ATOM 3365 O O . ALA A 1 441 ? 27.449 2.827 -56.734 1.00 95.88 441 ALA A O 1
ATOM 3366 N N . ALA A 1 442 ? 25.954 1.680 -55.497 1.00 91.38 442 ALA A N 1
ATOM 3367 C CA . ALA A 1 442 ? 26.201 2.417 -54.260 1.00 91.38 442 ALA A CA 1
ATOM 3368 C C . ALA A 1 442 ? 27.574 2.054 -53.685 1.00 91.38 442 ALA A C 1
ATOM 3370 O O . ALA A 1 442 ? 28.342 2.939 -53.301 1.00 91.38 442 ALA A O 1
ATOM 3371 N N . TYR A 1 443 ? 27.929 0.765 -53.717 1.00 90.62 443 TYR A N 1
ATOM 3372 C CA . TYR A 1 443 ? 29.268 0.305 -53.355 1.00 90.62 443 TYR A CA 1
ATOM 3373 C C . TYR A 1 443 ? 30.349 0.955 -54.225 1.00 90.62 443 TYR A C 1
ATOM 3375 O O . TYR A 1 443 ? 31.366 1.419 -53.707 1.00 90.62 443 TYR A O 1
ATOM 3383 N N . ARG A 1 444 ? 30.123 1.045 -55.542 1.00 93.12 444 ARG A N 1
ATOM 3384 C CA . ARG A 1 444 ? 31.060 1.691 -56.472 1.00 93.12 444 ARG A CA 1
ATOM 3385 C C . ARG A 1 444 ? 31.257 3.178 -56.164 1.00 93.12 444 ARG A C 1
ATOM 3387 O O . ARG A 1 444 ? 32.400 3.628 -56.131 1.00 93.12 444 ARG A O 1
ATOM 3394 N N . ALA A 1 445 ? 30.180 3.928 -55.927 1.00 92.00 445 ALA A N 1
ATOM 3395 C CA . ALA A 1 445 ? 30.268 5.346 -55.572 1.00 92.00 445 ALA A CA 1
ATOM 3396 C C . ALA A 1 445 ? 31.051 5.548 -54.264 1.00 92.00 445 ALA A C 1
ATOM 3398 O O . ALA A 1 445 ? 32.036 6.286 -54.245 1.00 92.00 445 ALA A O 1
ATOM 3399 N N . ALA A 1 446 ? 30.700 4.793 -53.217 1.00 88.19 446 ALA A N 1
ATOM 3400 C CA . ALA A 1 446 ? 31.390 4.841 -51.931 1.00 88.19 446 ALA A CA 1
ATOM 3401 C C . ALA A 1 446 ? 32.869 4.435 -52.045 1.00 88.19 446 ALA A C 1
ATOM 3403 O O . ALA A 1 446 ? 33.731 5.004 -51.380 1.00 88.19 446 ALA A O 1
ATOM 3404 N N . TYR A 1 447 ? 33.199 3.450 -52.883 1.00 90.38 447 TYR A N 1
ATOM 3405 C CA . TYR A 1 447 ? 34.585 3.055 -53.123 1.00 90.38 447 TYR A CA 1
ATOM 3406 C C . TYR A 1 447 ? 35.403 4.194 -53.741 1.00 90.38 447 TYR A C 1
ATOM 3408 O O . TYR A 1 447 ? 36.500 4.481 -53.263 1.00 90.38 447 TYR A O 1
ATOM 3416 N N . VAL A 1 448 ? 34.863 4.868 -54.761 1.00 90.62 448 VAL A N 1
ATOM 3417 C CA . VAL A 1 448 ? 35.529 6.004 -55.416 1.00 90.62 448 VAL A CA 1
ATOM 3418 C C . VAL A 1 448 ? 35.708 7.169 -54.444 1.00 90.62 448 VAL A C 1
ATOM 3420 O O . VAL A 1 448 ? 36.794 7.741 -54.387 1.00 90.62 448 VAL A O 1
ATOM 3423 N N . GLU A 1 449 ? 34.694 7.498 -53.644 1.00 89.50 449 GLU A N 1
ATOM 3424 C CA . GLU A 1 449 ? 34.806 8.545 -52.619 1.00 89.50 449 GLU A CA 1
ATOM 3425 C C . GLU A 1 449 ? 35.858 8.215 -51.559 1.00 89.50 449 GLU A C 1
ATOM 3427 O O . GLU A 1 449 ? 36.710 9.050 -51.263 1.00 89.50 449 GLU A O 1
ATOM 3432 N N . ASN A 1 450 ? 35.878 6.980 -51.051 1.00 87.88 450 ASN A N 1
ATOM 3433 C CA . ASN A 1 450 ? 36.878 6.554 -50.069 1.00 87.88 450 ASN A CA 1
ATOM 3434 C C . ASN A 1 450 ? 38.304 6.511 -50.648 1.00 87.88 450 ASN A C 1
ATOM 3436 O O . ASN A 1 450 ? 39.283 6.647 -49.913 1.00 87.88 450 ASN A O 1
ATOM 3440 N N . ILE A 1 451 ? 38.456 6.294 -51.960 1.00 87.19 451 ILE A N 1
ATOM 3441 C CA . ILE A 1 451 ? 39.753 6.456 -52.625 1.00 87.19 451 ILE A CA 1
ATOM 3442 C C . ILE A 1 451 ? 40.140 7.926 -52.668 1.00 87.19 451 ILE A C 1
ATOM 3444 O O . ILE A 1 451 ? 41.271 8.231 -52.308 1.00 87.19 451 ILE A O 1
ATOM 3448 N N . LYS A 1 452 ? 39.227 8.817 -53.078 1.00 85.25 452 LYS A N 1
ATOM 3449 C CA . LYS A 1 452 ? 39.487 10.262 -53.158 1.00 85.25 452 LYS A CA 1
ATOM 3450 C C . LYS A 1 452 ? 39.894 10.829 -51.799 1.00 85.25 452 LYS A C 1
ATOM 3452 O O . LYS A 1 452 ? 40.919 11.500 -51.704 1.00 85.25 452 LYS A O 1
ATOM 3457 N N . SER A 1 453 ? 39.152 10.501 -50.741 1.00 81.56 453 SER A N 1
ATOM 3458 C CA . SER A 1 453 ? 39.471 10.950 -49.380 1.00 81.56 453 SER A CA 1
ATOM 3459 C C . SER A 1 453 ? 40.836 10.435 -48.921 1.00 81.56 453 SER A C 1
ATOM 3461 O O . SER A 1 453 ? 41.634 11.184 -48.358 1.00 81.56 453 SER A O 1
ATOM 3463 N N . ARG A 1 454 ? 41.173 9.181 -49.241 1.00 79.50 454 ARG A N 1
ATOM 3464 C CA . ARG A 1 454 ? 42.476 8.600 -48.908 1.00 79.50 454 ARG A CA 1
ATOM 3465 C C . ARG A 1 454 ? 43.621 9.158 -49.748 1.00 79.50 454 ARG A C 1
ATOM 3467 O O . ARG A 1 454 ? 44.715 9.305 -49.215 1.00 79.50 454 ARG A O 1
ATOM 3474 N N . SER A 1 455 ? 43.419 9.430 -51.037 1.00 78.88 455 SER A N 1
ATOM 3475 C CA . SER A 1 455 ? 44.449 10.045 -51.879 1.00 78.88 455 SER A CA 1
ATOM 3476 C C . SER A 1 455 ? 44.748 11.462 -51.413 1.00 78.88 455 SER A C 1
ATOM 3478 O O . SER A 1 455 ? 45.914 11.823 -51.350 1.00 78.88 455 SER A O 1
ATOM 3480 N N . VAL A 1 456 ? 43.723 12.213 -50.997 1.00 75.50 456 VAL A N 1
ATOM 3481 C CA . VAL A 1 456 ? 43.884 13.536 -50.378 1.00 75.50 456 VAL A CA 1
ATOM 3482 C C . VAL A 1 456 ? 44.653 13.428 -49.057 1.00 75.50 456 VAL A C 1
ATOM 3484 O O . VAL A 1 456 ? 45.647 14.120 -48.881 1.00 75.50 456 VAL A O 1
ATOM 3487 N N . GLN A 1 457 ? 44.291 12.493 -48.171 1.00 73.75 457 GLN A N 1
ATOM 3488 C CA . GLN A 1 457 ? 45.034 12.257 -46.921 1.00 73.75 457 GLN A CA 1
ATOM 3489 C C . GLN A 1 457 ? 46.482 11.805 -47.154 1.00 73.75 457 GLN A C 1
ATOM 3491 O O . GLN A 1 457 ? 47.386 12.208 -46.428 1.00 73.75 457 GLN A O 1
ATOM 3496 N N . TRP A 1 458 ? 46.715 10.947 -48.150 1.00 79.50 458 TRP A N 1
ATOM 3497 C CA . TRP A 1 458 ? 48.058 10.497 -48.500 1.00 79.50 458 TRP A CA 1
ATOM 3498 C C . TRP A 1 458 ? 48.896 11.654 -49.046 1.00 79.50 458 TRP A C 1
ATOM 3500 O O . TRP A 1 458 ? 50.018 11.835 -48.582 1.00 79.50 458 TRP A O 1
ATOM 3510 N N . LEU A 1 459 ? 48.344 12.467 -49.951 1.00 75.00 459 LEU A N 1
ATOM 3511 C CA . LEU A 1 459 ? 49.001 13.672 -50.460 1.00 75.00 459 LEU A CA 1
ATOM 3512 C C . LEU A 1 459 ? 49.322 14.649 -49.323 1.00 75.00 459 LEU A C 1
ATOM 3514 O O . LEU A 1 459 ? 50.473 15.050 -49.203 1.00 75.00 459 LEU A O 1
ATOM 3518 N N . ALA A 1 460 ? 48.378 14.927 -48.421 1.00 70.50 460 ALA A N 1
ATOM 3519 C CA . ALA A 1 460 ? 48.628 15.751 -47.235 1.00 70.50 460 ALA A CA 1
ATOM 3520 C C . ALA A 1 460 ? 49.758 15.178 -46.351 1.00 70.50 460 ALA A C 1
ATOM 3522 O O . ALA A 1 460 ? 50.629 15.907 -45.885 1.00 70.50 460 ALA A O 1
ATOM 3523 N N . SER A 1 461 ? 49.817 13.851 -46.174 1.00 75.56 461 SER A N 1
ATOM 3524 C CA . SER A 1 461 ? 50.880 13.205 -45.387 1.00 75.56 461 SER A CA 1
ATOM 3525 C C . SER A 1 461 ? 52.256 13.198 -46.065 1.00 75.56 461 SER A C 1
ATOM 3527 O O . SER A 1 461 ? 53.273 13.219 -45.377 1.00 75.56 461 SER A O 1
ATOM 3529 N N . VAL A 1 462 ? 52.301 13.144 -47.400 1.00 79.75 462 VAL A N 1
ATOM 3530 C CA . VAL A 1 462 ? 53.546 13.087 -48.183 1.00 79.75 462 VAL A CA 1
ATOM 3531 C C . VAL A 1 462 ? 54.108 14.483 -48.439 1.00 79.75 462 VAL A C 1
ATOM 3533 O O . VAL A 1 462 ? 55.325 14.644 -48.443 1.00 79.75 462 VAL A O 1
ATOM 3536 N N . LEU A 1 463 ? 53.244 15.485 -48.626 1.00 73.62 463 LEU A N 1
ATOM 3537 C CA . LEU A 1 463 ? 53.651 16.874 -48.842 1.00 73.62 463 LEU A CA 1
ATOM 3538 C C . LEU A 1 463 ? 53.856 17.665 -47.533 1.00 73.62 463 LEU A C 1
ATOM 3540 O O . LEU A 1 463 ? 54.457 18.738 -47.565 1.00 73.62 463 LEU A O 1
ATOM 3544 N N . GLY A 1 464 ? 53.434 17.143 -46.375 1.00 70.31 464 GLY A N 1
ATOM 3545 C CA . GLY A 1 464 ? 53.618 17.815 -45.082 1.00 70.31 464 GLY A CA 1
ATOM 3546 C C . GLY A 1 464 ? 52.876 19.163 -45.005 1.00 70.31 464 GLY A C 1
ATOM 3547 O O . GLY A 1 464 ? 51.902 19.352 -45.729 1.00 70.31 464 GLY A O 1
ATOM 3548 N N . PRO A 1 465 ? 53.330 20.130 -44.176 1.00 61.59 465 PRO A N 1
ATOM 3549 C CA . PRO A 1 465 ? 52.685 21.447 -44.030 1.00 61.59 465 PRO A CA 1
ATOM 3550 C C . PRO A 1 465 ? 52.566 22.260 -45.330 1.00 61.59 465 PRO A C 1
ATOM 3552 O O . PRO A 1 465 ? 51.842 23.241 -45.370 1.00 61.59 465 PRO A O 1
ATOM 3555 N N . TRP A 1 466 ? 53.276 21.859 -46.388 1.00 60.97 466 TRP A N 1
ATOM 3556 C CA . TRP A 1 466 ? 53.246 22.497 -47.706 1.00 60.97 466 TRP A CA 1
ATOM 3557 C C . TRP A 1 466 ? 52.088 21.982 -48.582 1.00 60.97 466 TRP A C 1
ATOM 3559 O O . TRP A 1 466 ? 51.906 22.450 -49.702 1.00 60.97 466 TRP A O 1
ATOM 3569 N N . GLY A 1 467 ? 51.334 20.982 -48.108 1.00 58.62 467 GLY A N 1
ATOM 3570 C CA . GLY A 1 467 ? 50.180 20.410 -48.801 1.00 58.62 467 GLY A CA 1
ATOM 3571 C C . GLY A 1 467 ? 48.831 21.045 -48.444 1.00 58.62 467 GLY A C 1
ATOM 3572 O O . GLY A 1 467 ? 47.893 20.876 -49.220 1.00 58.62 467 GLY A O 1
ATOM 3573 N N . ASP A 1 468 ? 48.726 21.764 -47.319 1.00 57.53 468 ASP A N 1
ATOM 3574 C CA . ASP A 1 468 ? 47.468 22.404 -46.893 1.00 57.53 468 ASP A CA 1
ATOM 3575 C C . ASP A 1 468 ? 47.108 23.600 -47.796 1.00 57.53 468 ASP A C 1
ATOM 3577 O O . ASP A 1 468 ? 45.958 23.717 -48.220 1.00 57.53 468 ASP A O 1
ATOM 3581 N N . ASP A 1 469 ? 48.099 24.395 -48.221 1.00 59.78 469 ASP A N 1
ATOM 3582 C CA . ASP A 1 469 ? 47.892 25.556 -49.107 1.00 59.78 469 ASP A CA 1
ATOM 3583 C C . ASP A 1 469 ? 47.332 25.160 -50.494 1.00 59.78 469 ASP A C 1
ATOM 3585 O O . ASP A 1 469 ? 46.526 25.877 -51.085 1.00 59.78 469 ASP A O 1
ATOM 3589 N N . LEU A 1 470 ? 47.699 23.977 -51.005 1.00 58.81 470 LEU A N 1
ATOM 3590 C CA . LEU A 1 470 ? 47.215 23.455 -52.295 1.00 58.81 470 LEU A CA 1
ATOM 3591 C C . LEU A 1 470 ? 45.790 22.880 -52.223 1.00 58.81 470 LEU A C 1
ATOM 3593 O O . LEU A 1 470 ? 45.123 22.747 -53.251 1.00 58.81 470 LEU A O 1
ATOM 3597 N N . LEU A 1 471 ? 45.325 22.502 -51.029 1.00 58.47 471 LEU A N 1
ATOM 3598 C CA . LEU A 1 471 ? 43.978 21.964 -50.822 1.00 58.47 471 LEU A CA 1
ATOM 3599 C C . LEU A 1 471 ? 42.939 23.078 -50.626 1.00 58.47 471 LEU A C 1
ATOM 3601 O O . LEU A 1 471 ? 41.812 22.916 -51.098 1.00 58.47 471 LEU A O 1
ATOM 3605 N N . GLU A 1 472 ? 43.312 24.210 -50.017 1.00 60.66 472 GLU A N 1
ATOM 3606 C CA . GLU A 1 472 ? 42.450 25.402 -49.944 1.00 60.66 472 GLU A CA 1
ATOM 3607 C C . GLU A 1 472 ? 42.257 26.054 -51.327 1.00 60.66 472 GLU A C 1
ATOM 3609 O O . GLU A 1 472 ? 41.128 26.392 -51.689 1.00 60.66 472 GLU A O 1
ATOM 3614 N N . GLU A 1 473 ? 43.299 26.114 -52.168 1.00 56.53 473 GLU A N 1
ATOM 3615 C CA . GLU A 1 473 ? 43.179 26.622 -53.548 1.00 56.53 473 GLU A CA 1
ATOM 3616 C C . GLU A 1 473 ? 42.231 25.784 -54.423 1.00 56.53 473 GLU A C 1
ATOM 3618 O O . GLU A 1 473 ? 41.507 26.336 -55.251 1.00 56.53 473 GLU A O 1
ATOM 3623 N N . ALA A 1 474 ? 42.173 24.463 -54.230 1.00 57.91 474 ALA A N 1
ATOM 3624 C CA . ALA A 1 474 ? 41.281 23.596 -55.003 1.00 57.91 474 ALA A CA 1
ATOM 3625 C C . ALA A 1 474 ? 39.798 23.735 -54.602 1.00 57.91 474 ALA A C 1
ATOM 3627 O O . ALA A 1 474 ? 38.920 23.486 -55.427 1.00 57.91 474 ALA A O 1
ATOM 3628 N N . ALA A 1 475 ? 39.503 24.144 -53.363 1.00 56.75 475 ALA A N 1
ATOM 3629 C CA . ALA A 1 475 ? 38.134 24.359 -52.890 1.00 56.75 475 ALA A CA 1
ATOM 3630 C C . ALA A 1 475 ? 37.553 25.723 -53.320 1.00 56.75 475 ALA A C 1
ATOM 3632 O O . ALA A 1 475 ? 36.333 25.885 -53.362 1.00 56.75 475 ALA A O 1
ATOM 3633 N N . GLN A 1 476 ? 38.404 26.692 -53.677 1.00 52.41 476 GLN A N 1
ATOM 3634 C CA . GLN A 1 476 ? 37.995 28.058 -54.028 1.00 52.41 476 GLN A CA 1
ATOM 3635 C C . GLN A 1 476 ? 37.506 28.222 -55.487 1.00 52.41 476 GLN A C 1
ATOM 3637 O O . GLN A 1 476 ? 36.910 29.247 -55.815 1.00 52.41 476 GLN A O 1
ATOM 3642 N N . VAL A 1 477 ? 37.747 27.249 -56.378 1.00 53.16 477 VAL A N 1
ATOM 3643 C CA . VAL A 1 477 ? 37.559 27.417 -57.840 1.00 53.16 477 VAL A CA 1
ATOM 3644 C C . VAL A 1 477 ? 36.148 27.060 -58.345 1.00 53.16 477 VAL A C 1
ATOM 3646 O O . VAL A 1 477 ? 35.769 27.483 -59.434 1.00 53.16 477 VAL A O 1
ATOM 3649 N N . ASP A 1 478 ? 35.302 26.394 -57.555 1.00 51.41 478 ASP A N 1
ATOM 3650 C CA . ASP A 1 478 ? 33.935 26.017 -57.981 1.00 51.41 478 ASP A CA 1
ATOM 3651 C C . ASP A 1 478 ? 32.873 27.122 -57.757 1.00 51.41 478 ASP A C 1
ATOM 3653 O O . ASP A 1 478 ? 31.666 26.885 -57.849 1.00 51.41 478 ASP A O 1
ATOM 3657 N N . GLY A 1 479 ? 33.317 28.349 -57.468 1.00 48.47 479 GLY A N 1
ATOM 3658 C CA . GLY A 1 479 ? 32.478 29.456 -57.018 1.00 48.47 479 GLY A CA 1
ATOM 3659 C C . GLY A 1 479 ? 32.213 30.590 -58.008 1.00 48.47 479 GLY A C 1
ATOM 3660 O O . GLY A 1 479 ? 31.764 31.618 -57.537 1.00 48.47 479 GLY A O 1
ATOM 3661 N N . ASP A 1 480 ? 32.473 30.485 -59.318 1.00 43.28 480 ASP A N 1
ATOM 3662 C CA . ASP A 1 480 ? 32.062 31.538 -60.271 1.00 43.28 480 ASP A CA 1
ATOM 3663 C C . ASP A 1 480 ? 32.112 31.079 -61.745 1.00 43.28 480 ASP A C 1
ATOM 3665 O O . ASP A 1 480 ? 33.186 30.998 -62.334 1.00 43.28 480 ASP A O 1
ATOM 3669 N N . ALA A 1 481 ? 30.951 30.831 -62.376 1.00 42.06 481 ALA A N 1
ATOM 3670 C CA . ALA A 1 481 ? 30.679 31.241 -63.767 1.00 42.06 481 ALA A CA 1
ATOM 3671 C C . ALA A 1 481 ? 29.232 30.941 -64.237 1.00 42.06 481 ALA A C 1
ATOM 3673 O O . ALA A 1 481 ? 28.616 29.967 -63.802 1.00 42.06 481 ALA A O 1
ATOM 3674 N N . PRO A 1 482 ? 28.674 31.758 -65.160 1.00 47.47 482 PRO A N 1
ATOM 3675 C CA . PRO A 1 482 ? 27.238 31.982 -65.276 1.00 47.47 482 PRO A CA 1
ATOM 3676 C C . PRO A 1 482 ? 26.570 31.370 -66.521 1.00 47.47 482 PRO A C 1
ATOM 3678 O O . PRO A 1 482 ? 27.188 30.911 -67.480 1.00 47.47 482 PRO A O 1
ATOM 3681 N N . ALA A 1 483 ? 25.241 31.459 -66.506 1.00 46.09 483 ALA A N 1
ATOM 3682 C CA . ALA A 1 483 ? 24.306 31.114 -67.565 1.00 46.09 483 ALA A CA 1
ATOM 3683 C C . ALA A 1 483 ? 24.632 31.704 -68.958 1.00 46.09 483 ALA A C 1
ATOM 3685 O O . ALA A 1 483 ? 24.704 32.921 -69.131 1.00 46.09 483 ALA A O 1
ATOM 3686 N N . LYS A 1 484 ? 24.646 30.847 -69.995 1.00 44.09 484 LYS A N 1
ATOM 3687 C CA . LYS A 1 484 ? 24.301 31.238 -71.377 1.00 44.09 484 LYS A CA 1
ATOM 3688 C C . LYS A 1 484 ? 23.781 30.068 -72.228 1.00 44.09 484 LYS A C 1
ATOM 3690 O O . LYS A 1 484 ? 24.511 29.310 -72.848 1.00 44.09 484 LYS A O 1
ATOM 3695 N N . ALA A 1 485 ? 22.458 29.953 -72.209 1.00 38.72 485 ALA A N 1
ATOM 3696 C CA . ALA A 1 485 ? 21.545 29.747 -73.331 1.00 38.72 485 ALA A CA 1
ATOM 3697 C C . ALA A 1 485 ? 22.079 29.248 -74.707 1.00 38.72 485 ALA A C 1
ATOM 3699 O O . ALA A 1 485 ? 22.779 29.955 -75.422 1.00 38.72 485 ALA A O 1
ATOM 3700 N N . LYS A 1 486 ? 21.462 28.145 -75.167 1.00 46.09 486 LYS A N 1
ATOM 3701 C CA . LYS A 1 486 ? 20.534 28.133 -76.324 1.00 46.09 486 LYS A CA 1
ATOM 3702 C C . LYS A 1 486 ? 21.128 28.469 -77.709 1.00 46.09 486 LYS A C 1
ATOM 3704 O O . LYS A 1 486 ? 20.962 29.584 -78.191 1.00 46.09 486 LYS A O 1
ATOM 3709 N N . ARG A 1 487 ? 21.653 27.457 -78.418 1.00 36.19 487 ARG A N 1
ATOM 3710 C CA . ARG A 1 487 ? 21.568 27.315 -79.895 1.00 36.19 487 ARG A CA 1
ATOM 3711 C C . ARG A 1 487 ? 22.239 26.017 -80.365 1.00 36.19 487 ARG A C 1
ATOM 3713 O O . ARG A 1 487 ? 23.456 25.949 -80.364 1.00 36.19 487 ARG A O 1
ATOM 3720 N N . ALA A 1 488 ? 21.445 25.028 -80.776 1.00 37.56 488 ALA A N 1
ATOM 3721 C CA . ALA A 1 488 ? 21.785 24.029 -81.806 1.00 37.56 488 ALA A CA 1
ATOM 3722 C C . ALA A 1 488 ? 20.609 23.049 -81.964 1.00 37.56 488 ALA A C 1
ATOM 3724 O O . ALA A 1 488 ? 20.687 21.868 -81.645 1.00 37.56 488 ALA A O 1
ATOM 3725 N N . ALA A 1 489 ? 19.478 23.578 -82.422 1.00 37.22 489 ALA A N 1
ATOM 3726 C CA . ALA A 1 489 ? 18.440 22.794 -83.070 1.00 37.22 489 ALA A CA 1
ATOM 3727 C C . ALA A 1 489 ? 18.223 23.432 -84.449 1.00 37.22 489 ALA A C 1
ATOM 3729 O O . ALA A 1 489 ? 18.081 24.652 -84.515 1.00 37.22 489 ALA A O 1
ATOM 3730 N N . ALA A 1 490 ? 18.189 22.586 -85.485 1.00 31.53 490 ALA A N 1
ATOM 3731 C CA . ALA A 1 490 ? 17.913 22.852 -86.907 1.00 31.53 490 ALA A CA 1
ATOM 3732 C C . ALA A 1 490 ? 19.121 23.033 -87.861 1.00 31.53 490 ALA A C 1
ATOM 3734 O O . ALA A 1 490 ? 19.604 24.142 -88.060 1.00 31.53 490 ALA A O 1
ATOM 3735 N N . ALA A 1 491 ? 19.522 21.918 -88.495 1.00 36.00 491 ALA A N 1
ATOM 3736 C CA . ALA A 1 491 ? 19.833 21.737 -89.933 1.00 36.00 491 ALA A CA 1
ATOM 3737 C C . ALA A 1 491 ? 20.172 20.234 -90.148 1.00 36.00 491 ALA A C 1
ATOM 3739 O O . ALA A 1 491 ? 21.147 19.756 -89.581 1.00 36.00 491 ALA A O 1
ATOM 3740 N N . ALA A 1 492 ? 19.246 19.379 -90.611 1.00 40.44 492 ALA A N 1
ATOM 3741 C CA . ALA A 1 492 ? 18.943 19.032 -92.020 1.00 40.44 492 ALA A CA 1
ATOM 3742 C C . ALA A 1 492 ? 20.133 18.327 -92.732 1.00 40.44 492 ALA A C 1
ATOM 3744 O O . ALA A 1 492 ? 21.161 18.960 -92.910 1.00 40.44 492 ALA A O 1
ATOM 3745 N N . VAL A 1 493 ? 20.144 16.994 -92.926 1.00 40.66 493 VAL A N 1
ATOM 3746 C CA . VAL A 1 493 ? 19.454 16.132 -93.936 1.00 40.66 493 VAL A CA 1
ATOM 3747 C C . VAL A 1 493 ? 20.334 15.847 -95.169 1.00 40.66 493 VAL A C 1
ATOM 3749 O O . VAL A 1 493 ? 20.646 16.769 -95.903 1.00 40.66 493 VAL A O 1
ATOM 3752 N N . GLU A 1 494 ? 20.683 14.562 -95.351 1.00 36.31 494 GLU A N 1
ATOM 3753 C CA . GLU A 1 494 ? 20.838 13.719 -96.572 1.00 36.31 494 GLU A CA 1
ATOM 3754 C C . GLU A 1 494 ? 21.769 12.538 -96.187 1.00 36.31 494 GLU A C 1
ATOM 3756 O O . GLU A 1 494 ? 22.745 12.749 -95.480 1.00 36.31 494 GLU A O 1
ATOM 3761 N N . ALA A 1 495 ? 21.547 11.250 -96.468 1.00 34.28 495 ALA A N 1
ATOM 3762 C CA . ALA A 1 495 ? 20.868 10.560 -97.557 1.00 34.28 495 ALA A CA 1
ATOM 3763 C C . ALA A 1 495 ? 20.367 9.164 -97.101 1.00 34.28 495 ALA A C 1
ATOM 3765 O O . ALA A 1 495 ? 20.756 8.672 -96.042 1.00 34.28 495 ALA A O 1
ATOM 3766 N N . GLY A 1 496 ? 19.550 8.505 -97.931 1.00 33.72 496 GLY A N 1
ATOM 3767 C CA . GLY A 1 496 ? 19.318 7.056 -97.846 1.00 33.72 496 GLY A CA 1
ATOM 3768 C C . GLY A 1 496 ? 17.852 6.644 -97.924 1.00 33.72 496 GLY A C 1
ATOM 3769 O O . GLY A 1 496 ? 17.253 6.254 -96.924 1.00 33.72 496 GLY A O 1
ATOM 3770 N N . ALA A 1 497 ? 17.279 6.743 -99.121 1.00 37.47 497 ALA A N 1
ATOM 3771 C CA . ALA A 1 497 ? 16.000 6.148 -99.471 1.00 37.47 497 ALA A CA 1
ATOM 3772 C C . ALA A 1 497 ? 16.207 4.688 -99.897 1.00 37.47 497 ALA A C 1
ATOM 3774 O O . ALA A 1 497 ? 16.750 4.443 -100.966 1.00 37.47 497 ALA A O 1
ATOM 3775 N N . GLU A 1 498 ? 15.726 3.742 -99.094 1.00 41.66 498 GLU A N 1
ATOM 3776 C CA . GLU A 1 498 ? 15.186 2.465 -99.571 1.00 41.66 498 GLU A CA 1
ATOM 3777 C C . GLU A 1 498 ? 14.282 1.854 -98.481 1.00 41.66 498 GLU A C 1
ATOM 3779 O O . GLU A 1 498 ? 14.376 2.215 -97.310 1.00 41.66 498 GLU A O 1
ATOM 3784 N N . GLU A 1 499 ? 13.350 0.989 -98.880 1.00 40.12 499 GLU A N 1
ATOM 3785 C CA . GLU A 1 499 ? 12.291 0.361 -98.066 1.00 40.12 499 GLU A CA 1
ATOM 3786 C C . GLU A 1 499 ? 11.094 1.238 -97.646 1.00 40.12 499 GLU A C 1
ATOM 3788 O O . GLU A 1 499 ? 10.768 1.479 -96.476 1.00 40.12 499 GLU A O 1
ATOM 3793 N N . ALA A 1 500 ? 10.322 1.622 -98.662 1.00 46.56 500 ALA A N 1
ATOM 3794 C CA . ALA A 1 500 ? 8.897 1.885 -98.535 1.00 46.56 500 ALA A CA 1
ATOM 3795 C C . ALA A 1 500 ? 8.107 0.594 -98.821 1.00 46.56 500 ALA A C 1
ATOM 3797 O O . ALA A 1 500 ? 7.955 0.227 -99.983 1.00 46.56 500 ALA A O 1
ATOM 3798 N N . LYS A 1 501 ? 7.614 -0.076 -97.762 1.00 47.28 501 LYS A N 1
ATOM 3799 C CA . LYS A 1 501 ? 6.345 -0.855 -97.752 1.00 47.28 501 LYS A CA 1
ATOM 3800 C C . LYS A 1 501 ? 5.870 -1.388 -96.381 1.00 47.28 501 LYS A C 1
ATOM 3802 O O . LYS A 1 501 ? 4.876 -2.099 -96.331 1.00 47.28 501 LYS A O 1
ATOM 3807 N N . SER A 1 502 ? 6.468 -0.988 -95.251 1.00 48.62 502 SER A N 1
ATOM 3808 C CA . SER A 1 502 ? 6.020 -1.409 -93.899 1.00 48.62 502 SER A CA 1
ATOM 3809 C C . SER A 1 502 ? 5.649 -0.265 -92.931 1.00 48.62 502 SER A C 1
ATOM 3811 O O . SER A 1 502 ? 5.339 -0.506 -91.765 1.00 48.62 502 SER A O 1
ATOM 3813 N N . LYS A 1 503 ? 5.635 1.001 -93.380 1.00 48.03 503 LYS A N 1
ATOM 3814 C CA . LYS A 1 503 ? 5.500 2.183 -92.494 1.00 48.03 503 LYS A CA 1
ATOM 3815 C C . LYS A 1 503 ? 4.079 2.738 -92.303 1.00 48.03 503 LYS A C 1
ATOM 3817 O O . LYS A 1 503 ? 3.911 3.653 -91.496 1.00 48.03 503 LYS A O 1
ATOM 3822 N N . GLU A 1 504 ? 3.061 2.190 -92.961 1.00 48.31 504 GLU A N 1
ATOM 3823 C CA . GLU A 1 504 ? 1.679 2.686 -92.827 1.00 48.31 504 GLU A CA 1
ATOM 3824 C C . GLU A 1 504 ? 0.907 1.980 -91.693 1.00 48.31 504 GLU A C 1
ATOM 3826 O O . GLU A 1 504 ? 0.315 2.651 -90.849 1.00 48.31 504 GLU A O 1
ATOM 3831 N N . ALA A 1 505 ? 1.084 0.663 -91.517 1.00 51.41 505 ALA A N 1
ATOM 3832 C CA . ALA A 1 505 ? 0.519 -0.085 -90.382 1.00 51.41 505 ALA A CA 1
ATOM 3833 C C . ALA A 1 505 ? 1.164 0.277 -89.022 1.00 51.41 505 ALA A C 1
ATOM 3835 O O . ALA A 1 505 ? 0.510 0.264 -87.978 1.00 51.41 505 ALA A O 1
ATOM 3836 N N . ALA A 1 506 ? 2.441 0.681 -89.014 1.00 53.19 506 ALA A N 1
ATOM 3837 C CA . ALA A 1 506 ? 3.141 1.090 -87.792 1.00 53.19 506 ALA A CA 1
ATOM 3838 C C . ALA A 1 506 ? 2.753 2.503 -87.303 1.00 53.19 506 ALA A C 1
ATOM 3840 O O . ALA A 1 506 ? 2.877 2.792 -86.110 1.00 53.19 506 ALA A O 1
ATOM 3841 N N . LYS A 1 507 ? 2.270 3.392 -88.188 1.00 57.81 507 LYS A N 1
ATOM 3842 C CA . LYS A 1 507 ? 1.808 4.743 -87.814 1.00 57.81 507 LYS A CA 1
ATOM 3843 C C . LYS A 1 507 ? 0.381 4.744 -87.256 1.00 57.81 507 LYS A C 1
ATOM 3845 O O . LYS A 1 507 ? 0.118 5.523 -86.338 1.00 57.81 507 LYS A O 1
ATOM 3850 N N . GLU A 1 508 ? -0.498 3.852 -87.716 1.00 57.22 508 GLU A N 1
ATOM 3851 C CA . GLU A 1 508 ? -1.815 3.657 -87.089 1.00 57.22 508 GLU A CA 1
ATOM 3852 C C . GLU A 1 508 ? -1.722 2.945 -85.734 1.00 57.22 508 GLU A C 1
ATOM 3854 O O . GLU A 1 508 ? -2.310 3.420 -84.760 1.00 57.22 508 GLU A O 1
ATOM 3859 N N . ALA A 1 509 ? -0.892 1.901 -85.607 1.00 58.69 509 ALA A N 1
ATOM 3860 C CA . ALA A 1 509 ? -0.688 1.221 -84.324 1.00 58.69 509 ALA A CA 1
ATOM 3861 C C . ALA A 1 509 ? -0.087 2.153 -83.248 1.00 58.69 509 ALA A C 1
ATOM 3863 O O . ALA A 1 509 ? -0.475 2.090 -82.079 1.00 58.69 509 ALA A O 1
ATOM 3864 N N . LYS A 1 510 ? 0.802 3.088 -83.628 1.00 63.56 510 LYS A N 1
ATOM 3865 C CA . LYS A 1 510 ? 1.341 4.102 -82.701 1.00 63.56 510 LYS A CA 1
ATOM 3866 C C . LYS A 1 510 ? 0.313 5.162 -82.294 1.00 63.56 510 LYS A C 1
ATOM 38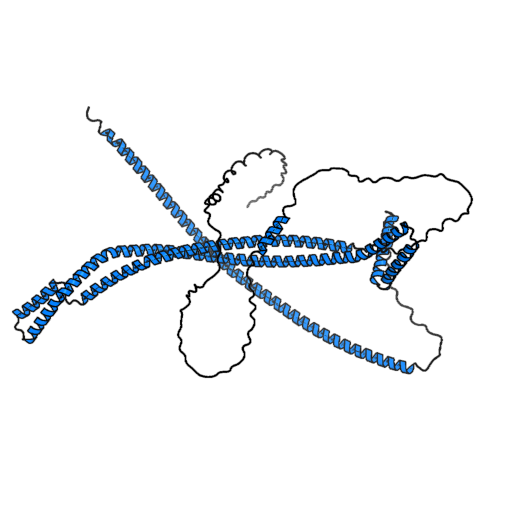68 O O . LYS A 1 510 ? 0.364 5.616 -81.153 1.00 63.56 510 LYS A O 1
ATOM 3873 N N . LYS A 1 511 ? -0.622 5.547 -83.174 1.00 67.00 511 LYS A N 1
ATOM 3874 C CA . LYS A 1 511 ? -1.701 6.494 -82.829 1.00 67.00 511 LYS A CA 1
ATOM 3875 C C . LYS A 1 511 ? -2.744 5.862 -81.903 1.00 67.00 511 LYS A C 1
ATOM 3877 O O . LYS A 1 511 ? -3.122 6.494 -80.921 1.00 67.00 511 LYS A O 1
ATOM 3882 N N . LEU A 1 512 ? -3.125 4.604 -82.136 1.00 62.59 512 LEU A N 1
ATOM 3883 C CA . LEU A 1 512 ? -4.038 3.863 -81.254 1.00 62.59 512 LEU A CA 1
ATOM 3884 C C . LEU A 1 512 ? -3.411 3.547 -79.884 1.00 62.59 512 LEU A C 1
ATOM 3886 O O . LEU A 1 512 ? -4.093 3.636 -78.864 1.00 62.59 512 LEU A O 1
ATOM 3890 N N . ALA A 1 513 ? -2.104 3.266 -79.822 1.00 63.16 513 ALA A N 1
ATOM 3891 C CA . ALA A 1 513 ? -1.394 3.092 -78.551 1.00 63.16 513 ALA A CA 1
ATOM 3892 C C . ALA A 1 513 ? -1.205 4.413 -77.777 1.00 63.16 513 ALA A C 1
ATOM 3894 O O . ALA A 1 513 ? -1.261 4.418 -76.547 1.00 63.16 513 ALA A O 1
ATOM 3895 N N . ALA A 1 514 ? -1.012 5.541 -78.472 1.00 65.50 514 ALA A N 1
ATOM 3896 C CA . ALA A 1 514 ? -0.930 6.859 -77.840 1.00 65.50 514 ALA A CA 1
ATOM 3897 C C . ALA A 1 514 ? -2.291 7.325 -77.292 1.00 65.50 514 ALA A C 1
ATOM 3899 O O . ALA A 1 514 ? -2.341 7.858 -76.185 1.00 65.50 514 ALA A O 1
ATOM 3900 N N . ALA A 1 515 ? -3.387 7.057 -78.013 1.00 68.75 515 ALA A N 1
ATOM 3901 C CA . ALA A 1 515 ? -4.744 7.351 -77.552 1.00 68.75 515 ALA A CA 1
ATOM 3902 C C . ALA A 1 515 ? -5.098 6.544 -76.289 1.00 68.75 515 ALA A C 1
ATOM 3904 O O . ALA A 1 515 ? -5.478 7.138 -75.280 1.00 68.75 515 ALA A O 1
ATOM 3905 N N . LYS A 1 516 ? -4.837 5.227 -76.282 1.00 72.50 516 LYS A N 1
ATOM 3906 C CA . LYS A 1 516 ? -5.074 4.369 -75.105 1.00 72.50 516 LYS A CA 1
ATOM 3907 C C . LYS A 1 516 ? -4.250 4.787 -73.882 1.00 72.50 516 LYS A C 1
ATOM 3909 O O . LYS A 1 516 ? -4.784 4.842 -72.781 1.00 72.50 516 LYS A O 1
ATOM 3914 N N . ARG A 1 517 ? -2.982 5.181 -74.065 1.00 71.31 517 ARG A N 1
ATOM 3915 C CA . ARG A 1 517 ? -2.151 5.704 -72.961 1.00 71.31 517 ARG A CA 1
ATOM 3916 C C . ARG A 1 517 ? -2.637 7.052 -72.430 1.00 71.31 517 ARG A C 1
ATOM 3918 O O . ARG A 1 517 ? -2.478 7.322 -71.244 1.00 71.31 517 ARG A O 1
ATOM 3925 N N . SER A 1 518 ? -3.214 7.903 -73.280 1.00 75.00 518 SER A N 1
ATOM 3926 C CA . SER A 1 518 ? -3.767 9.189 -72.838 1.00 75.00 518 SER A CA 1
ATOM 3927 C C . SER A 1 518 ? -5.073 9.032 -72.054 1.00 75.00 518 SER A C 1
ATOM 3929 O O . SER A 1 518 ? -5.295 9.766 -71.093 1.00 75.00 518 SER A O 1
ATOM 3931 N N . GLU A 1 519 ? -5.886 8.034 -72.399 1.00 79.69 519 GLU A N 1
ATOM 3932 C CA . GLU A 1 519 ? -7.134 7.709 -71.707 1.00 79.69 519 GLU A CA 1
ATOM 3933 C C . GLU A 1 519 ? -6.866 7.012 -70.362 1.00 79.69 519 GLU A C 1
ATOM 3935 O O . GLU A 1 519 ? -7.418 7.404 -69.334 1.00 79.69 519 GLU A O 1
ATOM 3940 N N . GLU A 1 520 ? -5.907 6.083 -70.322 1.00 79.44 520 GLU A N 1
ATOM 3941 C CA . GLU A 1 520 ? -5.445 5.445 -69.082 1.00 79.44 520 GLU A CA 1
ATOM 3942 C C . GLU A 1 520 ? -4.781 6.458 -68.128 1.00 79.44 520 GLU A C 1
ATOM 3944 O O . GLU A 1 520 ? -5.041 6.455 -66.924 1.00 79.44 520 GLU A O 1
ATOM 3949 N N . ALA A 1 521 ? -4.005 7.413 -68.656 1.00 76.81 521 ALA A N 1
ATOM 3950 C CA . ALA A 1 521 ? -3.453 8.510 -67.861 1.00 76.81 521 ALA A CA 1
ATOM 3951 C C . ALA A 1 521 ? -4.531 9.489 -67.356 1.00 76.81 521 ALA A C 1
ATOM 3953 O O . ALA A 1 521 ? -4.375 10.069 -66.277 1.00 76.81 521 ALA A O 1
ATOM 3954 N N . ALA A 1 522 ? -5.624 9.686 -68.102 1.00 79.06 522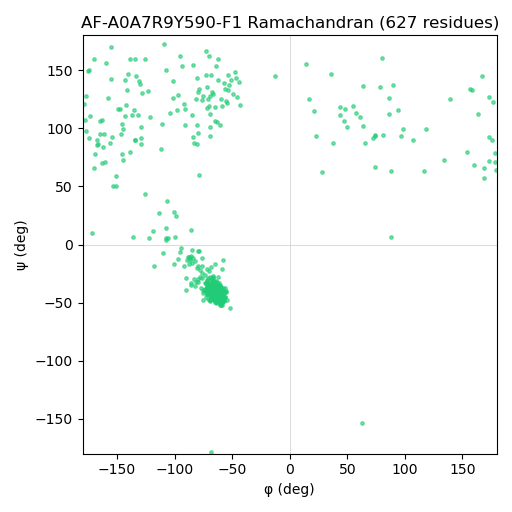 ALA A N 1
ATOM 3955 C CA . ALA A 1 522 ? -6.752 10.506 -67.665 1.00 79.06 522 ALA A CA 1
ATOM 3956 C C . ALA A 1 522 ? -7.544 9.820 -66.540 1.00 79.06 522 ALA A C 1
ATOM 3958 O O . ALA A 1 522 ? -7.845 10.468 -65.534 1.00 79.06 522 ALA A O 1
ATOM 3959 N N . LEU A 1 523 ? -7.787 8.510 -66.651 1.00 78.38 523 LEU A N 1
ATOM 3960 C CA . LEU A 1 523 ? -8.422 7.705 -65.604 1.00 78.38 523 LEU A CA 1
ATOM 3961 C C . LEU A 1 523 ? -7.556 7.630 -64.337 1.00 78.38 523 LEU A C 1
ATOM 3963 O O . LEU A 1 523 ? -8.065 7.825 -63.234 1.00 78.38 523 LEU A O 1
ATOM 3967 N N . ALA A 1 524 ? -6.234 7.477 -64.472 1.00 79.38 524 ALA A N 1
ATOM 3968 C CA . ALA A 1 524 ? -5.314 7.514 -63.334 1.00 79.38 524 ALA A CA 1
ATOM 3969 C C . ALA A 1 524 ? -5.300 8.886 -62.631 1.00 79.38 524 ALA A C 1
ATOM 3971 O O . ALA A 1 524 ? -5.255 8.961 -61.403 1.00 79.38 524 ALA A O 1
ATOM 3972 N N . ARG A 1 525 ? -5.394 9.990 -63.388 1.00 81.00 525 ARG A N 1
ATOM 3973 C CA . ARG A 1 525 ? -5.501 11.347 -62.821 1.00 81.00 525 ARG A CA 1
ATOM 3974 C C . ARG A 1 525 ? -6.850 11.600 -62.147 1.00 81.00 525 ARG A C 1
ATOM 3976 O O . ARG A 1 525 ? -6.881 12.325 -61.156 1.00 81.00 525 ARG A O 1
ATOM 3983 N N . ALA A 1 526 ? -7.941 11.022 -62.650 1.00 80.12 526 ALA A N 1
ATOM 3984 C CA . ALA A 1 526 ? -9.251 11.093 -62.003 1.00 80.12 526 ALA A CA 1
ATOM 3985 C C . ALA A 1 526 ? -9.256 10.317 -60.675 1.00 80.12 526 ALA A C 1
ATOM 3987 O O . ALA A 1 526 ? -9.608 10.887 -59.643 1.00 80.12 526 ALA A O 1
ATOM 3988 N N . ALA A 1 527 ? -8.729 9.088 -60.669 1.00 80.19 527 ALA A N 1
ATOM 3989 C CA . ALA A 1 527 ? -8.594 8.277 -59.458 1.00 80.19 527 ALA A CA 1
ATOM 3990 C C . ALA A 1 527 ? -7.660 8.921 -58.413 1.00 80.19 527 ALA A C 1
ATOM 3992 O O . ALA A 1 527 ? -7.924 8.861 -57.213 1.00 80.19 527 ALA A O 1
ATOM 3993 N N . ALA A 1 528 ? -6.584 9.590 -58.846 1.00 81.12 528 ALA A N 1
ATOM 3994 C CA . ALA A 1 528 ? -5.701 10.332 -57.944 1.00 81.12 528 ALA A CA 1
ATOM 3995 C C . ALA A 1 528 ? -6.390 11.558 -57.318 1.00 81.12 528 ALA A C 1
ATOM 3997 O O . ALA A 1 528 ? -6.167 11.854 -56.145 1.00 81.12 528 ALA A O 1
ATOM 3998 N N . LYS A 1 529 ? -7.252 12.258 -58.070 1.00 86.44 529 LYS A N 1
ATOM 3999 C CA . LYS A 1 529 ? -8.036 13.387 -57.543 1.00 86.44 529 LYS A CA 1
ATOM 4000 C C . LYS A 1 529 ? -9.092 12.938 -56.535 1.00 86.44 529 LYS A C 1
ATOM 4002 O O . LYS A 1 529 ? -9.306 13.641 -55.553 1.00 86.44 529 LYS A O 1
ATOM 4007 N N . GLU A 1 530 ? -9.712 11.782 -56.750 1.00 86.62 530 GLU A N 1
ATOM 4008 C CA . GLU A 1 530 ? -10.693 11.214 -55.822 1.00 86.62 530 GLU A CA 1
ATOM 4009 C C . GLU A 1 530 ? -10.039 10.774 -54.505 1.00 86.62 530 GLU A C 1
ATOM 4011 O O . GLU A 1 530 ? -10.485 11.187 -53.435 1.00 86.62 530 GLU A O 1
ATOM 4016 N N . LYS A 1 531 ? -8.899 10.070 -54.570 1.00 84.62 531 LYS A N 1
ATOM 4017 C CA . LYS A 1 531 ? -8.121 9.703 -53.373 1.00 84.62 531 LYS A CA 1
ATOM 4018 C C . LYS A 1 531 ? -7.636 10.926 -52.593 1.00 84.62 531 LYS A C 1
ATOM 4020 O O . LYS A 1 531 ? -7.762 10.959 -51.374 1.00 84.62 531 LYS A O 1
ATOM 4025 N N . ALA A 1 532 ? -7.162 11.964 -53.285 1.00 85.12 532 ALA A N 1
ATOM 4026 C CA . ALA A 1 532 ? -6.749 13.211 -52.640 1.00 85.12 532 ALA A CA 1
ATOM 4027 C C . ALA A 1 532 ? -7.927 13.973 -51.998 1.00 85.12 532 ALA A C 1
ATOM 4029 O O . ALA A 1 532 ? -7.745 14.667 -50.997 1.00 85.12 532 ALA A O 1
ATOM 4030 N N . ALA A 1 533 ? -9.138 13.866 -52.555 1.00 88.25 533 ALA A N 1
ATOM 4031 C CA . ALA A 1 533 ? -10.336 14.452 -51.960 1.00 88.25 533 ALA A CA 1
ATOM 4032 C C . ALA A 1 533 ? -10.796 13.677 -50.715 1.00 88.25 533 ALA A C 1
ATOM 4034 O O . ALA A 1 533 ? -11.205 14.295 -49.732 1.00 88.25 533 ALA A O 1
ATOM 4035 N N . GLU A 1 534 ? -10.695 12.347 -50.727 1.00 89.44 534 GLU A N 1
ATOM 4036 C CA . GLU A 1 534 ? -11.019 11.505 -49.571 1.00 89.44 534 GLU A CA 1
ATOM 4037 C C . GLU A 1 534 ? -10.018 11.702 -48.421 1.00 89.44 534 GLU A C 1
ATOM 4039 O O . GLU A 1 534 ? -10.420 11.856 -47.269 1.00 89.44 534 GLU A O 1
ATOM 4044 N N . GLU A 1 535 ? -8.724 11.801 -48.728 1.00 88.94 535 GLU A N 1
ATOM 4045 C CA . GLU A 1 535 ? -7.674 12.064 -47.737 1.00 88.94 535 GLU A CA 1
ATOM 4046 C C . GLU A 1 535 ? -7.846 13.440 -47.071 1.00 88.94 535 GLU A C 1
ATOM 4048 O O . GLU A 1 535 ? -7.714 13.567 -45.854 1.00 88.94 535 GLU A O 1
ATOM 4053 N N . ARG A 1 536 ? -8.263 14.463 -47.833 1.00 88.19 536 ARG A N 1
ATOM 4054 C CA . ARG A 1 536 ? -8.606 15.783 -47.275 1.00 88.19 536 ARG A CA 1
ATOM 4055 C C . ARG A 1 536 ? -9.820 15.746 -46.349 1.00 88.19 536 ARG A C 1
ATOM 4057 O O . ARG A 1 536 ? -9.809 16.449 -45.344 1.00 88.19 536 ARG A O 1
ATOM 4064 N N . LYS A 1 537 ? -10.842 14.938 -46.652 1.00 90.00 537 LYS A N 1
ATOM 4065 C CA . LYS A 1 537 ? -12.005 14.766 -45.762 1.00 90.00 537 LYS A CA 1
ATOM 4066 C C . LYS A 1 537 ? -11.611 14.075 -44.457 1.00 90.00 537 LYS A C 1
ATOM 4068 O O . LYS A 1 537 ? -11.988 14.549 -43.392 1.00 90.00 537 LYS A O 1
ATOM 4073 N N . ARG A 1 538 ? -10.782 13.026 -44.523 1.00 86.81 538 ARG A N 1
ATOM 4074 C CA . ARG A 1 538 ? -10.265 12.343 -43.322 1.00 86.81 538 ARG A CA 1
ATOM 4075 C C . ARG A 1 538 ? -9.408 13.271 -42.460 1.00 86.81 538 ARG A C 1
ATOM 4077 O O . ARG A 1 538 ? -9.599 13.305 -41.250 1.00 86.81 538 ARG A O 1
ATOM 4084 N N . ALA A 1 539 ? -8.547 14.082 -43.077 1.00 86.50 539 ALA A N 1
ATOM 4085 C CA . ALA A 1 539 ? -7.745 15.074 -42.362 1.00 86.50 539 ALA A CA 1
ATOM 4086 C C . ALA A 1 539 ? -8.604 16.170 -41.698 1.00 86.50 539 ALA A C 1
ATOM 4088 O O . ALA A 1 539 ? -8.286 16.620 -40.600 1.00 86.50 539 ALA A O 1
ATOM 4089 N N . GLN A 1 540 ? -9.708 16.587 -42.333 1.00 86.25 540 GLN A N 1
ATOM 4090 C CA . GLN A 1 540 ? -10.656 17.535 -41.736 1.00 86.25 540 GLN A CA 1
ATOM 4091 C C . GLN A 1 540 ? -11.405 16.923 -40.543 1.00 86.25 540 GLN A C 1
ATOM 4093 O O . GLN A 1 540 ? -11.470 17.551 -39.490 1.00 86.25 540 GLN A O 1
ATOM 4098 N N . GLU A 1 541 ? -11.893 15.685 -40.659 1.00 90.69 541 GLU A N 1
ATOM 4099 C CA . GLU A 1 541 ? -12.551 14.985 -39.546 1.00 90.69 541 GLU A CA 1
ATOM 4100 C C . GLU A 1 541 ? -11.598 14.714 -38.370 1.00 90.69 541 GLU A C 1
ATOM 4102 O O . GLU A 1 541 ? -12.003 14.789 -37.208 1.00 90.69 541 GLU A O 1
ATOM 4107 N N . GLU A 1 542 ? -10.329 14.403 -38.642 1.00 88.62 542 GLU A N 1
ATOM 4108 C CA . GLU A 1 542 ? -9.311 14.205 -37.607 1.00 88.62 542 GLU A CA 1
ATOM 4109 C C . GLU A 1 542 ? -8.971 15.521 -36.892 1.00 88.62 542 GLU A C 1
ATOM 4111 O O . GLU A 1 542 ? -8.936 15.558 -35.660 1.00 88.62 542 GLU A O 1
ATOM 4116 N N . ALA A 1 543 ? -8.845 16.628 -37.633 1.00 89.75 543 ALA A N 1
ATOM 4117 C CA . ALA A 1 543 ? -8.633 17.955 -37.057 1.00 89.75 543 ALA A CA 1
ATOM 4118 C C . ALA A 1 543 ? -9.822 18.423 -36.195 1.00 89.75 543 ALA A C 1
ATOM 4120 O O . ALA A 1 543 ? -9.624 19.021 -35.133 1.00 89.75 543 ALA A O 1
ATOM 4121 N N . GLU A 1 544 ? -11.062 18.129 -36.602 1.00 90.81 544 GLU A N 1
ATOM 4122 C CA . GLU A 1 544 ? -12.258 18.436 -35.807 1.00 90.81 544 GLU A CA 1
ATOM 4123 C C . GLU A 1 544 ? -12.326 17.602 -34.520 1.00 90.81 544 GLU A C 1
ATOM 4125 O O . GLU A 1 544 ? -12.637 18.142 -33.451 1.00 90.81 544 GLU A O 1
ATOM 4130 N N . LYS A 1 545 ? -11.962 16.313 -34.580 1.00 88.19 545 LYS A N 1
ATOM 4131 C CA . LYS A 1 545 ? -11.861 15.446 -33.394 1.00 88.19 545 LYS A CA 1
ATOM 4132 C C . LYS A 1 545 ? -10.764 15.916 -32.439 1.00 88.19 545 LYS A C 1
ATOM 4134 O O . LYS A 1 545 ? -10.996 15.966 -31.231 1.00 88.19 545 LYS A O 1
ATOM 4139 N N . GLU A 1 546 ? -9.606 16.328 -32.953 1.00 88.06 546 GLU A N 1
ATOM 4140 C CA . GLU A 1 546 ? -8.516 16.864 -32.132 1.00 88.06 546 GLU A CA 1
ATOM 4141 C C . GLU A 1 546 ? -8.905 18.204 -31.478 1.00 88.06 546 GLU A C 1
ATOM 4143 O O . GLU A 1 546 ? -8.635 18.434 -30.295 1.00 88.06 546 GLU A O 1
ATOM 4148 N N . ALA A 1 547 ? -9.611 19.079 -32.202 1.00 88.62 547 ALA A N 1
ATOM 4149 C CA . ALA A 1 547 ? -10.127 20.334 -31.659 1.00 88.62 547 ALA A CA 1
ATOM 4150 C C . ALA A 1 547 ? -11.199 20.106 -30.576 1.00 88.62 547 ALA A C 1
ATOM 4152 O O . ALA A 1 547 ? -11.196 20.797 -29.550 1.00 88.62 547 ALA A O 1
ATOM 4153 N N . ALA A 1 548 ? -12.090 19.127 -30.762 1.00 87.44 548 ALA A N 1
ATOM 4154 C CA . ALA A 1 548 ? -13.076 18.733 -29.758 1.00 87.44 548 ALA A CA 1
ATOM 4155 C C . ALA A 1 548 ? -12.408 18.138 -28.505 1.00 87.44 548 ALA A C 1
ATOM 4157 O O . ALA A 1 548 ? -12.757 18.522 -27.387 1.00 87.44 548 ALA A O 1
ATOM 4158 N N . ALA A 1 549 ? -11.388 17.290 -28.675 1.00 86.50 549 ALA A N 1
ATOM 4159 C CA . ALA A 1 549 ? -10.616 16.721 -27.571 1.00 86.50 549 ALA A CA 1
ATOM 4160 C C . ALA A 1 549 ? -9.869 17.802 -26.767 1.00 86.50 549 ALA A C 1
ATOM 4162 O O . ALA A 1 549 ? -9.915 17.797 -25.537 1.00 86.50 549 ALA A O 1
ATOM 4163 N N . LYS A 1 550 ? -9.257 18.793 -27.433 1.00 89.00 550 LYS A N 1
ATOM 4164 C CA . LYS A 1 550 ? -8.606 19.936 -26.761 1.00 89.00 550 LYS A CA 1
ATOM 4165 C C . LYS A 1 550 ? -9.606 20.803 -25.982 1.00 89.00 550 LYS A C 1
ATOM 4167 O O . LYS A 1 550 ? -9.303 21.250 -24.871 1.00 89.00 550 LYS A O 1
ATOM 4172 N N . LYS A 1 551 ? -10.818 21.017 -26.508 1.00 88.31 551 LYS A N 1
ATOM 4173 C CA . LYS A 1 551 ? -11.896 21.720 -25.783 1.00 88.31 551 LYS A CA 1
ATOM 4174 C C . LYS A 1 551 ? -12.394 20.923 -24.570 1.00 88.31 551 LYS A C 1
ATOM 4176 O O . LYS A 1 551 ? -12.566 21.503 -23.502 1.00 88.31 551 LYS A O 1
ATOM 4181 N N . ALA A 1 552 ? -12.554 19.606 -24.694 1.00 85.50 552 ALA A N 1
ATOM 4182 C CA . ALA A 1 552 ? -12.936 18.745 -23.575 1.00 85.50 552 ALA A CA 1
ATOM 4183 C C . ALA A 1 552 ? -11.852 18.700 -22.482 1.00 85.50 552 ALA A C 1
ATOM 4185 O O . ALA A 1 552 ? -12.162 18.856 -21.303 1.00 85.50 552 ALA A O 1
ATOM 4186 N N . ALA A 1 553 ? -10.576 18.587 -22.862 1.00 83.31 553 ALA A N 1
ATOM 4187 C CA . ALA A 1 553 ? -9.454 18.582 -21.922 1.00 83.31 553 ALA A CA 1
ATOM 4188 C C . ALA A 1 553 ? -9.320 19.910 -21.156 1.00 83.31 553 ALA A C 1
ATOM 4190 O O . ALA A 1 553 ? -9.066 19.917 -19.953 1.00 83.31 553 ALA A O 1
ATOM 4191 N N . THR A 1 554 ? -9.537 21.048 -21.824 1.00 83.56 554 THR A N 1
ATOM 4192 C CA . THR A 1 554 ? -9.514 22.362 -21.158 1.00 83.56 554 THR A CA 1
ATOM 4193 C C . THR A 1 554 ? -10.718 22.580 -20.239 1.00 83.56 554 THR A C 1
ATOM 4195 O O . THR A 1 554 ? -10.557 23.190 -19.183 1.00 83.56 554 THR A O 1
ATOM 4198 N N . ALA A 1 555 ? -11.900 22.055 -20.580 1.00 85.31 555 ALA A N 1
ATOM 4199 C CA . ALA A 1 555 ? -13.063 22.067 -19.690 1.00 85.31 555 ALA A CA 1
ATOM 4200 C C . ALA A 1 555 ? -12.852 21.175 -18.452 1.00 85.31 555 ALA A C 1
ATOM 4202 O O . ALA A 1 555 ? -13.123 21.614 -17.336 1.00 85.31 555 ALA A O 1
ATOM 4203 N N . ALA A 1 556 ? -12.293 19.973 -18.631 1.00 83.50 556 ALA A N 1
ATOM 4204 C CA . ALA A 1 556 ? -11.960 19.068 -17.533 1.00 83.50 556 ALA A CA 1
ATOM 4205 C C . ALA A 1 556 ? -10.909 19.671 -16.588 1.00 83.50 556 ALA A C 1
ATOM 4207 O O . ALA A 1 556 ? -11.068 19.604 -15.372 1.00 83.50 556 ALA A O 1
ATOM 4208 N N . ARG A 1 557 ? -9.883 20.344 -17.130 1.00 84.25 557 ARG A N 1
ATOM 4209 C CA . ARG A 1 557 ? -8.876 21.041 -16.315 1.00 84.25 557 ARG A CA 1
ATOM 4210 C C . ARG A 1 557 ? -9.490 22.174 -15.490 1.00 84.25 557 ARG A C 1
ATOM 4212 O O . ARG A 1 557 ? -9.220 22.258 -14.303 1.00 84.25 557 ARG A O 1
ATOM 4219 N N . LYS A 1 558 ? -10.389 22.976 -16.075 1.00 87.00 558 LYS A N 1
ATOM 4220 C CA . LYS A 1 558 ? -11.117 24.024 -15.335 1.00 87.00 558 LYS A CA 1
ATOM 4221 C C . LYS A 1 558 ? -12.024 23.463 -14.235 1.00 87.00 558 LYS A C 1
ATOM 4223 O O . LYS A 1 558 ? -12.157 24.099 -13.195 1.00 87.00 558 LYS A O 1
ATOM 4228 N N . ALA A 1 559 ? -12.643 22.301 -14.453 1.00 82.62 559 ALA A N 1
ATOM 4229 C CA . ALA A 1 559 ? -13.444 21.633 -13.428 1.00 82.62 559 ALA A CA 1
ATOM 4230 C C . ALA A 1 559 ? -12.565 21.115 -12.275 1.00 82.62 559 ALA A C 1
ATOM 4232 O O . ALA A 1 559 ? -12.878 21.375 -11.117 1.00 82.62 559 ALA A O 1
ATOM 4233 N N . ALA A 1 560 ? -11.428 20.486 -12.587 1.00 82.81 560 ALA A N 1
ATOM 4234 C CA . ALA A 1 560 ? -10.464 20.034 -11.583 1.00 82.81 560 ALA A CA 1
ATOM 4235 C C . ALA A 1 560 ? -9.856 21.205 -10.788 1.00 82.81 560 ALA A C 1
ATOM 4237 O O . ALA A 1 560 ? -9.741 21.134 -9.565 1.00 82.81 560 ALA A O 1
ATOM 4238 N N . ASP A 1 561 ? -9.541 22.319 -11.458 1.00 81.81 561 ASP A N 1
ATOM 4239 C CA . ASP A 1 561 ? -9.049 23.532 -10.801 1.00 81.81 561 ASP A CA 1
ATOM 4240 C C . ASP A 1 561 ? -10.116 24.110 -9.843 1.00 81.81 561 ASP A C 1
ATOM 4242 O O . ASP A 1 561 ? -9.791 24.494 -8.719 1.00 81.81 561 ASP A O 1
ATOM 4246 N N . ALA A 1 562 ? -11.402 24.094 -10.223 1.00 83.38 562 ALA A N 1
ATOM 4247 C CA . ALA A 1 562 ? -12.504 24.541 -9.365 1.00 83.38 562 ALA A CA 1
ATOM 4248 C C . ALA A 1 562 ? -12.744 23.618 -8.153 1.00 83.38 562 ALA A C 1
ATOM 4250 O O . ALA A 1 562 ? -12.960 24.108 -7.042 1.00 83.38 562 ALA A O 1
ATOM 4251 N N . GLU A 1 563 ? -12.665 22.297 -8.331 1.00 84.00 563 GLU A N 1
ATOM 4252 C CA . GLU A 1 563 ? -12.765 21.335 -7.224 1.00 84.00 563 GLU A CA 1
ATOM 4253 C C . GLU A 1 563 ? -11.582 21.454 -6.256 1.00 84.00 563 GLU A C 1
ATOM 4255 O O . GLU A 1 563 ? -11.779 21.469 -5.039 1.00 84.00 563 GLU A O 1
ATOM 4260 N N . SER A 1 564 ? -10.363 21.632 -6.778 1.00 82.75 564 SER A N 1
ATOM 4261 C CA . SER A 1 564 ? -9.167 21.836 -5.954 1.00 82.75 564 SER A CA 1
ATOM 4262 C C . SER A 1 564 ? -9.243 23.135 -5.141 1.00 82.75 564 SER A C 1
ATOM 4264 O O . SER A 1 564 ? -8.871 23.150 -3.966 1.00 82.75 564 SER A O 1
ATOM 4266 N N . ALA A 1 565 ? -9.819 24.201 -5.709 1.00 84.75 565 ALA A N 1
ATOM 4267 C CA . ALA A 1 565 ? -10.061 25.455 -5.001 1.00 84.75 565 ALA A CA 1
ATOM 4268 C C . ALA A 1 565 ? -11.103 25.299 -3.878 1.00 84.75 565 ALA A C 1
ATOM 4270 O O . ALA A 1 565 ? -10.909 25.828 -2.782 1.00 84.75 565 ALA A O 1
ATOM 4271 N N . LEU A 1 566 ? -12.182 24.538 -4.108 1.00 84.44 566 LEU A N 1
ATOM 4272 C CA . LEU A 1 566 ? -13.180 24.243 -3.070 1.00 84.44 566 LEU A CA 1
ATOM 4273 C C . LEU A 1 566 ? -12.596 23.382 -1.942 1.00 84.44 566 LEU A C 1
ATOM 4275 O O . LEU A 1 566 ? -12.899 23.615 -0.768 1.00 84.44 566 LEU A O 1
ATOM 4279 N N . PHE A 1 567 ? -11.738 22.415 -2.275 1.00 82.44 567 PHE A N 1
ATOM 4280 C CA . PHE A 1 567 ? -11.047 21.599 -1.280 1.00 82.44 567 PHE A CA 1
ATOM 4281 C C . PHE A 1 567 ? -10.056 22.433 -0.458 1.00 82.44 567 PHE A C 1
ATOM 4283 O O . PHE A 1 567 ? -10.048 22.339 0.769 1.00 82.44 567 PHE A O 1
ATOM 4290 N N . ALA A 1 568 ? -9.294 23.323 -1.102 1.00 82.94 568 ALA A N 1
ATOM 4291 C CA . ALA A 1 568 ? -8.386 24.246 -0.423 1.00 82.94 568 ALA A CA 1
ATOM 4292 C C . ALA A 1 568 ? -9.127 25.211 0.523 1.00 82.94 568 ALA A C 1
ATOM 4294 O O . ALA A 1 568 ? -8.663 25.450 1.638 1.00 82.94 568 ALA A O 1
ATOM 4295 N N . ALA A 1 569 ? -10.303 25.714 0.126 1.00 84.25 569 ALA A N 1
ATOM 4296 C CA . ALA A 1 569 ? -11.135 26.563 0.981 1.00 84.25 569 ALA A CA 1
ATOM 4297 C C . ALA A 1 569 ? -11.637 25.813 2.230 1.00 84.25 569 ALA A C 1
ATOM 4299 O O . ALA A 1 569 ? -11.486 26.309 3.348 1.00 84.25 569 ALA A O 1
ATOM 4300 N N . ARG A 1 570 ? -12.142 24.580 2.072 1.00 85.88 570 ARG A N 1
ATOM 4301 C CA . ARG A 1 570 ? -12.556 23.733 3.210 1.00 85.88 570 ARG A CA 1
ATOM 4302 C C . ARG A 1 570 ? -11.382 23.349 4.112 1.00 85.88 570 ARG A C 1
ATOM 4304 O O . ARG A 1 570 ? -11.525 23.338 5.334 1.00 85.88 570 ARG A O 1
ATOM 4311 N N . ALA A 1 571 ? -10.213 23.074 3.533 1.00 82.75 571 ALA A N 1
ATOM 4312 C CA . ALA A 1 571 ? -8.999 22.798 4.292 1.00 82.75 571 ALA A CA 1
ATOM 4313 C C . ALA A 1 571 ? -8.583 24.016 5.133 1.00 82.75 571 ALA A C 1
ATOM 4315 O O . ALA A 1 571 ? -8.280 23.856 6.316 1.00 82.75 571 ALA A O 1
ATOM 4316 N N . ALA A 1 572 ? -8.656 25.231 4.580 1.00 83.62 572 ALA A N 1
ATOM 4317 C CA . ALA A 1 572 ? -8.365 26.466 5.308 1.00 83.62 572 ALA A CA 1
ATOM 4318 C C . ALA A 1 572 ? -9.345 26.714 6.472 1.00 83.62 572 ALA A C 1
ATOM 4320 O O . ALA A 1 572 ? -8.910 27.058 7.573 1.00 83.62 572 ALA A O 1
ATOM 4321 N N . GLU A 1 573 ? -10.645 26.474 6.276 1.00 84.75 573 GLU A N 1
ATOM 4322 C CA . GLU A 1 573 ? -11.647 26.560 7.351 1.00 84.75 573 GLU A CA 1
ATOM 4323 C C . GLU A 1 573 ? -11.399 25.513 8.452 1.00 84.75 573 GLU A C 1
ATOM 4325 O O . GLU A 1 573 ? -11.416 25.829 9.647 1.00 84.75 573 GLU A O 1
ATOM 4330 N N . SER A 1 574 ? -11.078 24.271 8.075 1.00 84.50 574 SER A N 1
ATOM 4331 C CA . SER A 1 574 ? -10.743 23.213 9.038 1.00 84.50 574 SER A CA 1
ATOM 4332 C C . SER A 1 574 ? -9.450 23.512 9.813 1.00 84.50 574 SER A C 1
ATOM 4334 O O . SER A 1 574 ? -9.386 23.306 11.025 1.00 84.50 574 SER A O 1
ATOM 4336 N N . ALA A 1 575 ? -8.442 24.100 9.163 1.00 82.50 575 ALA A N 1
ATOM 4337 C CA . ALA A 1 575 ? -7.203 24.516 9.811 1.00 82.50 575 ALA A CA 1
ATOM 4338 C C . ALA A 1 575 ? -7.437 25.678 10.791 1.00 82.50 575 ALA A C 1
ATOM 4340 O O . ALA A 1 575 ? -6.865 25.689 11.883 1.00 82.50 575 ALA A O 1
ATOM 4341 N N . ALA A 1 576 ? -8.314 26.627 10.447 1.00 85.50 576 ALA A N 1
ATOM 4342 C CA . ALA A 1 576 ? -8.685 27.726 11.334 1.00 85.50 576 ALA A CA 1
ATOM 4343 C C . ALA A 1 576 ? -9.418 27.229 12.594 1.00 85.50 576 ALA A C 1
ATOM 4345 O O . ALA A 1 576 ? -9.093 27.658 13.706 1.00 85.50 576 ALA A O 1
ATOM 4346 N N . THR A 1 577 ? -10.351 26.282 12.449 1.00 85.44 577 THR A N 1
ATOM 4347 C CA . THR A 1 577 ? -11.054 25.674 13.596 1.00 85.44 577 THR A CA 1
ATOM 4348 C C . THR A 1 577 ? -10.120 24.826 14.466 1.00 85.44 577 THR A C 1
ATOM 4350 O O . THR A 1 577 ? -10.153 24.946 15.692 1.00 85.44 577 THR A O 1
ATOM 4353 N N . ALA A 1 578 ? -9.210 24.052 13.866 1.00 83.44 578 ALA A N 1
ATOM 4354 C CA . ALA A 1 578 ? -8.196 23.292 14.599 1.00 83.44 578 ALA A CA 1
ATOM 4355 C C . ALA A 1 578 ? -7.221 24.206 15.366 1.00 83.44 578 ALA A C 1
ATOM 4357 O O . ALA A 1 578 ? -6.891 23.939 16.524 1.00 83.44 578 ALA A O 1
ATOM 4358 N N . ALA A 1 579 ? -6.803 25.326 14.767 1.00 85.06 579 ALA A N 1
ATOM 4359 C CA . ALA A 1 579 ? -5.955 26.314 15.429 1.00 85.06 579 ALA A CA 1
ATOM 4360 C C . ALA A 1 579 ? -6.666 26.999 16.612 1.00 85.06 579 ALA A C 1
ATOM 4362 O O . ALA A 1 579 ? -6.031 27.280 17.632 1.00 85.06 579 ALA A O 1
ATOM 4363 N N . ALA A 1 580 ? -7.977 27.250 16.509 1.00 87.38 580 ALA A N 1
ATOM 4364 C CA . ALA A 1 580 ? -8.779 27.761 17.619 1.00 87.38 580 ALA A CA 1
ATOM 4365 C C . ALA A 1 580 ? -8.887 26.735 18.763 1.00 87.38 580 ALA A C 1
ATOM 4367 O O . ALA A 1 580 ? -8.631 27.082 19.917 1.00 87.38 580 ALA A O 1
ATOM 4368 N N . ALA A 1 581 ? -9.147 25.463 18.441 1.00 85.81 581 ALA A N 1
ATOM 4369 C CA . ALA A 1 581 ? -9.213 24.381 19.424 1.00 85.81 581 ALA A CA 1
ATOM 4370 C C . ALA A 1 581 ? -7.875 24.167 20.159 1.00 85.81 581 ALA A C 1
ATOM 4372 O O . ALA A 1 581 ? -7.857 24.013 21.379 1.00 85.81 581 ALA A O 1
ATOM 4373 N N . LEU A 1 582 ? -6.739 24.235 19.452 1.00 84.62 582 LEU A N 1
ATOM 4374 C CA . LEU A 1 582 ? -5.409 24.148 20.071 1.00 84.62 582 LEU A CA 1
ATOM 4375 C C . LEU A 1 582 ? -5.133 25.315 21.027 1.00 84.62 582 LEU A C 1
ATOM 4377 O O . LEU A 1 582 ? -4.548 25.115 22.094 1.00 84.62 582 LEU A O 1
ATOM 4381 N N . LYS A 1 583 ? -5.582 26.531 20.688 1.00 90.19 583 LYS A N 1
ATOM 4382 C CA . LYS A 1 583 ? -5.470 27.685 21.591 1.00 90.19 583 LYS A CA 1
ATOM 4383 C C . LYS A 1 583 ? -6.292 27.479 22.862 1.00 90.19 583 LYS A C 1
ATOM 4385 O O . LYS A 1 583 ? -5.775 27.757 23.942 1.00 90.19 583 LYS A O 1
ATOM 4390 N N . GLU A 1 584 ? -7.515 26.964 22.774 1.00 88.69 584 GLU A N 1
ATOM 4391 C CA . GLU A 1 584 ? -8.320 26.665 23.968 1.00 88.69 584 GLU A CA 1
ATOM 4392 C C . GLU A 1 584 ? -7.733 25.527 24.808 1.00 88.69 584 GLU A C 1
ATOM 4394 O O . GLU A 1 584 ? -7.593 25.677 26.023 1.00 88.69 584 GLU A O 1
ATOM 4399 N N . ALA A 1 585 ? -7.272 24.446 24.174 1.00 87.06 585 ALA A N 1
ATOM 4400 C CA . ALA A 1 585 ? -6.597 23.349 24.863 1.00 87.06 585 ALA A CA 1
ATOM 4401 C C . ALA A 1 585 ? -5.332 23.825 25.601 1.00 87.06 585 ALA A C 1
ATOM 4403 O O . ALA A 1 585 ? -5.094 23.430 26.743 1.00 87.06 585 ALA A O 1
ATOM 4404 N N . SER A 1 586 ? -4.551 24.731 24.998 1.00 89.19 586 SER A N 1
ATOM 4405 C CA . SER A 1 586 ? -3.364 25.308 25.645 1.00 89.19 586 SER A CA 1
ATOM 4406 C C . SER A 1 586 ? -3.707 26.162 26.873 1.00 89.19 586 SER A C 1
ATOM 4408 O O . SER A 1 586 ? -2.988 26.119 27.873 1.00 89.19 586 SER A O 1
ATOM 4410 N N . LYS A 1 587 ? -4.834 26.890 26.844 1.00 92.44 587 LYS A N 1
ATOM 4411 C CA . LYS A 1 587 ? -5.330 27.648 28.003 1.00 92.44 587 LYS A CA 1
ATOM 4412 C C . LYS A 1 587 ? -5.758 26.708 29.128 1.00 92.44 587 LYS A C 1
ATOM 4414 O O . LYS A 1 587 ? -5.353 26.918 30.268 1.00 92.44 587 LYS A O 1
ATOM 4419 N N . HIS A 1 588 ? -6.500 25.649 28.803 1.00 88.44 588 HIS A N 1
ATOM 4420 C CA . HIS A 1 588 ? -6.941 24.661 29.788 1.00 88.44 588 HIS A CA 1
ATOM 4421 C C . HIS A 1 588 ? -5.751 23.913 30.415 1.00 88.44 588 HIS A C 1
ATOM 4423 O O . HIS A 1 588 ? -5.705 23.710 31.627 1.00 88.44 588 HIS A O 1
ATOM 4429 N N . ALA A 1 589 ? -4.737 23.557 29.620 1.00 88.56 589 ALA A N 1
ATOM 4430 C CA . ALA A 1 589 ? -3.503 22.958 30.130 1.00 88.56 589 ALA A CA 1
ATOM 4431 C C . ALA A 1 589 ? -2.752 23.904 31.086 1.00 88.56 589 ALA A C 1
ATOM 4433 O O . ALA A 1 589 ? -2.273 23.477 32.138 1.00 88.56 589 ALA A O 1
ATOM 4434 N N . ALA A 1 590 ? -2.694 25.202 30.767 1.00 91.44 590 ALA A N 1
ATOM 4435 C CA . ALA A 1 590 ? -2.088 26.200 31.645 1.00 91.44 590 ALA A CA 1
ATOM 4436 C C . ALA A 1 590 ? -2.858 26.375 32.969 1.00 91.44 590 ALA A C 1
ATOM 4438 O O . ALA A 1 590 ? -2.233 26.598 34.007 1.00 91.44 590 ALA A O 1
ATOM 4439 N N . GLU A 1 591 ? -4.190 26.258 32.970 1.00 93.38 591 GLU A N 1
ATOM 4440 C CA . GLU A 1 591 ? -4.986 26.263 34.206 1.00 93.38 591 GLU A CA 1
ATOM 4441 C C . GLU A 1 591 ? -4.773 25.010 35.057 1.00 93.38 591 GLU A C 1
ATOM 4443 O O . GLU A 1 591 ? -4.606 25.133 36.272 1.00 93.38 591 GLU A O 1
ATOM 4448 N N . ILE A 1 592 ? -4.689 23.825 34.443 1.00 89.94 592 ILE A N 1
ATOM 4449 C CA . ILE A 1 592 ? -4.369 22.583 35.163 1.00 89.94 592 ILE A CA 1
ATOM 4450 C C . ILE A 1 592 ? -3.016 22.719 35.872 1.00 89.94 592 ILE A C 1
ATOM 4452 O O . ILE A 1 592 ? -2.934 22.479 37.075 1.00 89.94 592 ILE A O 1
ATOM 4456 N N . LEU A 1 593 ? -1.979 23.195 35.173 1.00 91.88 593 LEU A N 1
ATOM 4457 C CA . LEU A 1 593 ? -0.653 23.395 35.769 1.00 91.88 593 LEU A CA 1
ATOM 4458 C C . LEU A 1 593 ? -0.671 24.414 36.920 1.00 91.88 593 LEU A C 1
ATOM 4460 O O . LEU A 1 593 ? 0.031 24.235 37.917 1.00 91.88 593 LEU A O 1
ATOM 4464 N N . LYS A 1 594 ? -1.492 25.471 36.827 1.00 93.69 594 LYS A N 1
ATOM 4465 C CA . LYS A 1 594 ? -1.694 26.416 37.939 1.00 93.69 594 LYS A CA 1
ATOM 4466 C C . LYS A 1 594 ? -2.349 25.735 39.144 1.00 93.69 594 LYS A C 1
ATOM 4468 O O . LYS A 1 594 ? -1.899 25.953 40.269 1.00 93.69 594 LYS A O 1
ATOM 4473 N N . MET A 1 595 ? -3.367 24.900 38.927 1.00 92.88 595 MET A N 1
ATOM 4474 C CA . MET A 1 595 ? -4.027 24.155 40.004 1.00 92.88 595 MET A CA 1
ATOM 4475 C C . MET A 1 595 ? -3.100 23.123 40.656 1.00 92.88 595 MET A C 1
ATOM 4477 O O . MET A 1 595 ? -3.083 23.004 41.880 1.00 92.88 595 MET A O 1
ATOM 4481 N N . GLU A 1 596 ? -2.298 22.402 39.873 1.00 92.75 596 GLU A N 1
ATOM 4482 C CA . GLU A 1 596 ? -1.323 21.438 40.396 1.00 92.75 596 GLU A CA 1
ATOM 4483 C C . GLU A 1 596 ? -0.230 22.120 41.217 1.00 92.75 596 GLU A C 1
ATOM 4485 O O . GLU A 1 596 ? 0.096 21.660 42.314 1.00 92.75 596 GLU A O 1
ATOM 4490 N N . LYS A 1 597 ? 0.279 23.264 40.744 1.00 94.94 597 LYS A N 1
ATOM 4491 C CA . LYS A 1 597 ? 1.239 24.070 41.501 1.00 94.94 597 LYS A CA 1
ATOM 4492 C C . LYS A 1 597 ? 0.652 24.538 42.836 1.00 94.94 597 LYS A C 1
ATOM 4494 O O . LYS A 1 597 ? 1.304 24.381 43.866 1.00 94.94 597 LYS A O 1
ATOM 4499 N N . ALA A 1 598 ? -0.589 25.027 42.844 1.00 92.94 598 ALA A N 1
ATOM 4500 C CA . ALA A 1 598 ? -1.273 25.434 44.072 1.00 92.94 598 ALA A CA 1
ATOM 4501 C C . ALA A 1 598 ? -1.475 24.256 45.047 1.00 92.94 598 ALA A C 1
ATOM 4503 O O . ALA A 1 598 ? -1.248 24.400 46.248 1.00 92.94 598 ALA A O 1
ATOM 4504 N N . ARG A 1 599 ? -1.833 23.064 44.545 1.00 93.44 599 ARG A N 1
ATOM 4505 C CA . ARG A 1 599 ? -1.931 21.839 45.362 1.00 93.44 599 ARG A CA 1
ATOM 4506 C C . ARG A 1 599 ? -0.582 21.437 45.958 1.00 93.44 599 ARG A C 1
ATOM 4508 O O . ARG A 1 599 ? -0.519 21.048 47.125 1.00 93.44 599 ARG A O 1
ATOM 4515 N N . PHE A 1 600 ? 0.494 21.542 45.181 1.00 94.38 600 PHE A N 1
ATOM 4516 C CA . PHE A 1 600 ? 1.842 21.239 45.654 1.00 94.38 600 PHE A CA 1
ATOM 4517 C C . PHE A 1 600 ? 2.291 22.212 46.752 1.00 94.38 600 PHE A C 1
ATOM 4519 O O . PHE A 1 600 ? 2.793 21.779 47.790 1.00 94.38 600 PHE A O 1
ATOM 4526 N N . GLU A 1 601 ? 2.055 23.512 46.570 1.00 93.50 601 GLU A N 1
ATOM 4527 C CA . GLU A 1 601 ? 2.360 24.541 47.569 1.00 93.50 601 GLU A CA 1
ATOM 4528 C C . GLU A 1 601 ? 1.526 24.367 48.849 1.00 93.50 601 GLU A C 1
ATOM 4530 O O . GLU A 1 601 ? 2.082 24.439 49.946 1.00 93.50 601 GLU A O 1
ATOM 4535 N N . ALA A 1 602 ? 0.236 24.031 48.733 1.00 92.56 602 ALA A N 1
ATOM 4536 C CA . ALA A 1 602 ? -0.620 23.712 49.878 1.00 92.56 602 ALA A CA 1
ATOM 4537 C C . ALA A 1 602 ? -0.117 22.477 50.652 1.00 92.56 602 ALA A C 1
ATOM 4539 O O . ALA A 1 602 ? 0.011 22.519 51.875 1.00 92.56 602 ALA A O 1
ATOM 4540 N N . SER A 1 603 ? 0.264 21.404 49.949 1.00 94.31 603 SER A N 1
ATOM 4541 C CA . SER A 1 603 ? 0.861 20.207 50.564 1.00 94.31 603 SER A CA 1
ATOM 4542 C C . SER A 1 603 ? 2.209 20.499 51.237 1.00 94.31 603 SER A C 1
ATOM 4544 O O . SER A 1 603 ? 2.544 19.922 52.278 1.00 94.31 603 SER A O 1
ATOM 4546 N N . ALA A 1 604 ? 3.017 21.389 50.656 1.00 93.19 604 ALA A N 1
ATOM 4547 C CA . ALA A 1 604 ? 4.272 21.826 51.256 1.00 93.19 604 ALA A CA 1
ATOM 4548 C C . ALA A 1 604 ? 4.032 22.668 52.522 1.00 93.19 604 ALA A C 1
ATOM 4550 O O . ALA A 1 604 ? 4.732 22.478 53.520 1.00 93.19 604 ALA A O 1
ATOM 4551 N N . ALA A 1 605 ? 3.033 23.556 52.510 1.00 93.00 605 ALA A N 1
ATOM 4552 C CA . ALA A 1 605 ? 2.626 24.341 53.672 1.00 93.00 605 ALA A CA 1
ATOM 4553 C C . ALA A 1 605 ? 2.108 23.446 54.809 1.00 93.00 605 ALA A C 1
ATOM 4555 O O . ALA A 1 605 ? 2.542 23.602 55.949 1.00 93.00 605 ALA A O 1
ATOM 4556 N N . GLU A 1 606 ? 1.281 22.445 54.498 1.00 94.25 606 GLU A N 1
ATOM 4557 C CA . GLU A 1 606 ? 0.790 21.474 55.481 1.00 94.25 606 GLU A CA 1
ATOM 4558 C C . GLU A 1 606 ? 1.941 20.684 56.124 1.00 94.25 606 GLU A C 1
ATOM 4560 O O . GLU A 1 606 ? 1.999 20.527 57.345 1.00 94.25 606 GLU A O 1
ATOM 4565 N N . ARG A 1 607 ? 2.925 20.243 55.327 1.00 94.50 607 ARG A N 1
ATOM 4566 C CA . ARG A 1 607 ? 4.132 19.580 55.850 1.00 94.50 607 ARG A CA 1
ATOM 4567 C C . ARG A 1 607 ? 4.945 20.488 56.772 1.00 94.50 607 ARG A C 1
ATOM 4569 O O . ARG A 1 607 ? 5.412 20.024 57.810 1.00 94.50 607 ARG A O 1
ATOM 4576 N N . ARG A 1 608 ? 5.097 21.773 56.432 1.00 94.62 608 ARG A N 1
ATOM 4577 C CA . ARG A 1 608 ? 5.773 22.758 57.298 1.00 94.62 608 ARG A CA 1
ATOM 4578 C C . ARG A 1 608 ? 5.016 22.967 58.610 1.00 94.62 608 ARG A C 1
ATOM 4580 O O . ARG A 1 608 ? 5.653 22.948 59.659 1.00 94.62 608 ARG A O 1
ATOM 4587 N N . ALA A 1 609 ? 3.689 23.077 58.564 1.00 93.00 609 ALA A N 1
ATOM 4588 C CA . ALA A 1 609 ? 2.849 23.205 59.754 1.00 93.00 609 ALA A CA 1
ATOM 4589 C C . ALA A 1 609 ? 2.966 21.974 60.672 1.00 93.00 609 ALA A C 1
ATOM 4591 O O . ALA A 1 609 ? 3.180 22.121 61.872 1.00 93.00 609 ALA A O 1
ATOM 4592 N N . ARG A 1 610 ? 2.944 20.754 60.111 1.00 93.75 610 ARG A N 1
ATOM 4593 C CA . ARG A 1 610 ? 3.163 19.512 60.880 1.00 93.75 610 ARG A CA 1
ATOM 4594 C C . ARG A 1 610 ? 4.548 19.463 61.532 1.00 93.75 610 ARG A C 1
ATOM 4596 O O . ARG A 1 610 ? 4.671 19.028 62.673 1.00 93.75 610 ARG A O 1
ATOM 4603 N N . MET A 1 611 ? 5.590 19.916 60.833 1.00 93.31 611 MET A N 1
ATOM 4604 C CA . MET A 1 611 ? 6.948 19.985 61.390 1.00 93.31 611 MET A CA 1
ATOM 4605 C C . MET A 1 611 ? 7.064 21.024 62.513 1.00 93.31 611 MET A C 1
ATOM 4607 O O . MET A 1 611 ? 7.745 20.768 63.502 1.00 93.31 611 MET A O 1
ATOM 4611 N N . GLN A 1 612 ? 6.396 22.174 62.388 1.00 92.00 612 GLN A N 1
ATOM 4612 C CA . GLN A 1 612 ? 6.347 23.192 63.443 1.00 92.00 612 GLN A CA 1
ATOM 4613 C C . GLN A 1 612 ? 5.567 22.708 64.670 1.00 92.00 612 GLN A C 1
ATOM 4615 O O . GLN A 1 612 ? 6.048 22.886 65.783 1.00 92.00 612 GLN A O 1
ATOM 4620 N N . ALA A 1 613 ? 4.432 22.029 64.475 1.00 90.38 613 ALA A N 1
ATOM 4621 C CA . ALA A 1 613 ? 3.667 21.422 65.563 1.00 90.38 613 ALA A CA 1
ATOM 4622 C C . ALA A 1 613 ? 4.498 20.384 66.336 1.00 90.38 613 ALA A C 1
ATOM 4624 O O . ALA A 1 613 ? 4.538 20.425 67.560 1.00 90.38 613 ALA A O 1
ATOM 4625 N N . ARG A 1 614 ? 5.248 19.522 65.630 1.00 91.94 614 ARG A N 1
ATOM 4626 C CA . ARG A 1 614 ? 6.167 18.558 66.266 1.00 91.94 614 ARG A CA 1
ATOM 4627 C C . ARG A 1 614 ? 7.282 19.225 67.068 1.00 91.94 614 ARG A C 1
ATOM 4629 O O . ARG A 1 614 ? 7.651 18.708 68.113 1.00 91.94 614 ARG A O 1
ATOM 4636 N N . ARG A 1 615 ? 7.831 20.348 66.588 1.00 89.88 615 ARG A N 1
ATOM 4637 C CA . ARG A 1 615 ? 8.830 21.120 67.346 1.00 89.88 615 ARG A CA 1
ATOM 4638 C C . ARG A 1 615 ? 8.218 21.724 68.610 1.00 89.88 615 ARG A C 1
ATOM 4640 O O . ARG A 1 615 ? 8.765 21.532 69.682 1.00 89.88 615 ARG A O 1
ATOM 4647 N N . ALA A 1 616 ? 7.043 22.345 68.499 1.00 86.31 616 ALA A N 1
ATOM 4648 C CA . ALA A 1 616 ? 6.337 22.908 69.651 1.00 86.31 616 ALA A CA 1
ATOM 4649 C C . ALA A 1 616 ? 5.981 21.846 70.712 1.00 86.31 616 ALA A C 1
ATOM 4651 O O . ALA A 1 616 ? 6.075 22.115 71.904 1.00 86.31 616 ALA A O 1
ATOM 4652 N N . GLU A 1 617 ? 5.614 20.632 70.293 1.00 85.75 617 GLU A N 1
ATOM 4653 C CA . GLU A 1 617 ? 5.350 19.505 71.197 1.00 85.75 617 GLU A CA 1
ATOM 4654 C C . GLU A 1 617 ? 6.629 18.993 71.887 1.00 85.75 617 GLU A C 1
ATOM 4656 O O . GLU A 1 617 ? 6.595 18.644 73.064 1.00 85.75 617 GLU A O 1
ATOM 4661 N N . GLN A 1 618 ? 7.771 19.002 71.189 1.00 83.56 618 GLN A N 1
ATOM 4662 C CA . GLN A 1 618 ? 9.080 18.655 71.763 1.00 83.56 618 GLN A CA 1
ATOM 4663 C C . GLN A 1 618 ? 9.617 19.713 72.734 1.00 83.56 618 GLN A C 1
ATOM 4665 O O . GLN A 1 618 ? 10.334 19.358 73.668 1.00 83.56 618 GLN A O 1
ATOM 4670 N N . ASP A 1 619 ? 9.249 20.981 72.545 1.00 77.69 619 ASP A N 1
ATOM 4671 C CA . ASP A 1 619 ? 9.656 22.088 73.416 1.00 77.69 619 ASP A CA 1
ATOM 4672 C C . ASP A 1 619 ? 8.739 22.239 74.656 1.00 77.69 619 ASP A C 1
ATOM 4674 O O . ASP A 1 619 ? 9.122 22.866 75.646 1.00 77.69 619 ASP A O 1
ATOM 4678 N N . ALA A 1 620 ? 7.548 21.624 74.660 1.00 70.44 620 ALA A N 1
ATOM 4679 C CA . ALA A 1 620 ? 6.576 21.702 75.757 1.00 70.44 620 ALA A CA 1
ATOM 4680 C C . ALA A 1 620 ? 6.983 21.030 77.100 1.00 70.44 620 ALA A C 1
ATOM 4682 O O . ALA A 1 620 ? 6.645 21.587 78.148 1.00 70.44 620 ALA A O 1
ATOM 4683 N N . PRO A 1 621 ? 7.701 19.886 77.165 1.00 58.62 621 PRO A N 1
ATOM 4684 C CA . PRO A 1 621 ? 8.003 19.238 78.446 1.00 58.62 621 PRO A CA 1
ATOM 4685 C C . PRO A 1 621 ? 9.153 19.879 79.247 1.00 58.62 621 PRO A C 1
ATOM 4687 O O . PRO A 1 621 ? 9.365 19.494 80.396 1.00 58.62 621 PRO A O 1
ATOM 4690 N N . ALA A 1 622 ? 9.874 20.875 78.718 1.00 56.12 622 ALA A N 1
ATOM 4691 C CA . ALA A 1 622 ? 10.970 21.521 79.454 1.00 56.12 622 ALA A CA 1
ATOM 4692 C C . ALA A 1 622 ? 10.501 22.574 80.482 1.00 56.12 622 ALA A C 1
ATOM 4694 O O . ALA A 1 622 ? 11.241 22.893 81.410 1.00 56.12 622 ALA A O 1
ATOM 4695 N N . ALA A 1 623 ? 9.270 23.088 80.371 1.00 55.25 623 ALA A N 1
ATOM 4696 C CA . ALA A 1 623 ? 8.749 24.109 81.289 1.00 55.25 623 ALA A CA 1
ATOM 4697 C C . ALA A 1 623 ? 8.098 23.537 82.568 1.00 55.25 623 ALA A C 1
ATOM 4699 O O . ALA A 1 623 ? 7.883 24.279 83.522 1.00 55.25 623 ALA A O 1
ATOM 4700 N N . ALA A 1 624 ? 7.807 22.231 82.625 1.00 56.16 624 ALA A N 1
ATOM 4701 C CA . ALA A 1 624 ? 7.146 21.599 83.776 1.00 56.16 624 ALA A CA 1
ATOM 4702 C C . ALA A 1 624 ? 8.114 20.950 84.791 1.00 56.16 624 ALA A C 1
ATOM 4704 O O . ALA A 1 624 ? 7.680 20.524 85.856 1.00 56.16 624 ALA A O 1
ATOM 4705 N N . ALA A 1 625 ? 9.419 20.890 84.496 1.00 54.34 625 ALA A N 1
ATOM 4706 C CA . ALA A 1 625 ? 10.427 20.257 85.359 1.00 54.34 625 ALA A CA 1
ATOM 4707 C C . ALA A 1 625 ? 11.243 21.249 86.221 1.00 54.34 625 ALA A C 1
ATOM 4709 O O . ALA A 1 625 ? 12.194 20.848 86.885 1.00 54.34 625 ALA A O 1
ATOM 4710 N N . GLY A 1 626 ? 10.886 22.539 86.224 1.00 53.28 626 GLY A N 1
ATOM 4711 C CA . GLY A 1 626 ? 11.592 23.605 86.950 1.00 53.28 626 GLY A CA 1
ATOM 4712 C C . GLY A 1 626 ? 10.866 24.110 88.200 1.00 53.28 626 GLY A C 1
ATOM 4713 O O . GLY A 1 626 ? 10.862 25.311 88.446 1.00 53.28 626 GLY A O 1
ATOM 4714 N N . GLY A 1 627 ? 10.202 23.232 88.952 1.00 53.19 627 GLY A N 1
ATOM 4715 C CA . GLY A 1 627 ? 9.405 23.624 90.116 1.00 53.19 627 GLY A CA 1
ATOM 4716 C C . GLY A 1 627 ? 9.337 22.540 91.180 1.00 53.19 627 GLY A C 1
ATOM 4717 O O . GLY A 1 627 ? 8.251 22.066 91.472 1.00 53.19 627 GLY A O 1
ATOM 4718 N N . LEU A 1 628 ? 10.489 22.123 91.705 1.00 49.59 628 LEU A N 1
ATOM 4719 C CA . LEU A 1 628 ? 10.662 21.482 93.015 1.00 49.59 628 LEU A CA 1
ATOM 4720 C C . LEU A 1 628 ? 12.166 21.507 93.324 1.00 49.59 628 LEU A C 1
ATOM 4722 O O . LEU A 1 628 ? 12.913 20.594 92.972 1.00 49.59 628 LEU A O 1
ATOM 4726 N N . GLY A 1 629 ? 12.595 22.619 93.912 1.00 40.94 629 GLY A N 1
ATOM 4727 C CA . GLY A 1 629 ? 13.924 22.869 94.456 1.00 40.94 629 GLY A CA 1
ATOM 4728 C C . GLY A 1 629 ? 13.793 23.904 95.551 1.00 40.94 629 GLY A C 1
ATOM 4729 O O . GLY A 1 629 ? 13.303 25.005 95.212 1.00 40.94 629 GLY A O 1
#

Nearest PDB structures (foldseek):
  3ja6-assembly1_I  TM=4.657E-01  e=5.309E-03  Escherichia coli
  3zx6-assembly1_A  TM=3.091E-01  e=4.175E-02  Archaeoglobus fulgidus DSM 4304
  3ja6-assembly1_H  TM=2.675E-01  e=2.214E-02  Escherichia coli
  7sqc-assembly1_1J  TM=2.376E-01  e=7.085E-02  Chlamydomonas reinhardtii
  8c5v-assembly1_I  TM=3.303E-01  e=2.324E+00  Escherichia coli

Mean predicted aligned error: 20.65 Å

Foldseek 3Di:
DDDDDDDDDDDDDDDDDDDDDDDDDDDPPDDPDDDDDPPDPPPPPPDDDDDDDDDDDDDDDDDDDDDDDDDDDDDDDDDDDDDDDDDDDDDDDDPPPPPDDPPPVVVVVVVVVVVVPPDDDDDDDDDDDDDDDDDDDDDDDDDDDDDDDDDDDDPPPDPADDADFDAFFQFDCVVLVVVLVVLVVVLVVLVVVLVVLVVVLVVLVVLLVVLVVLLVVLVVQLVVLVVVLVVLVVVLVVLVVLLVVLVVLVVVLVVLCVVDPANDPVRLVVLLVVLVVCLVPPDDDPVVNVVSVVVSVVSVVCPVSNVVSVVSVVVSVVVCVCSVVSVVVSVVSVVVSVVSVVSSVVSVVSSVVSVVSSVVSVVSSVVSVVVSVVSVVVSVVSVVSSVVSVVVSCVSRVVNVVSVVLVVVLVVCVVVVVSVVSNVSSVVNVVVVVVCCVVDVVVVVSSVVSVVVVVLVVQCVVCDPNSVVVVVVVVPPVPDDDDDDDDDDDDDDDDDDDDPDPPPVVVVVVVVVVVVVVVVVVVVVVVVVVVVVVVVVVVVVVVVVVVVVVVVVVVVVVVVVVVVVVVVVVVVVVVVVVVVVVVVVVVVVVVVVVVVVVVVVVVVVVVVVVVVVVVVVVVPVVVPPPPDD

InterPro domains:
  IPR055282 Proton pump-interactor 1-4 [PTHR32219] (136-603)

Solvent-accessible surface area (backbone atoms only — not comparable to full-atom values): 39031 Å² total; per-residue (Å²): 134,82,88,79,90,82,86,88,81,91,80,93,75,92,78,89,82,88,86,78,90,91,87,87,90,88,90,84,88,88,89,85,88,88,79,81,85,94,80,81,87,83,80,87,83,82,78,87,75,89,83,79,91,78,89,80,84,82,89,78,90,88,84,87,87,87,90,90,83,86,89,86,83,89,77,90,79,89,84,85,87,88,80,90,82,92,85,80,95,75,84,80,86,77,81,79,79,81,89,75,83,89,74,66,69,64,60,59,55,55,57,56,52,59,70,66,70,77,75,85,87,83,86,82,90,78,95,74,94,80,89,81,86,87,88,82,82,86,89,86,81,81,88,81,82,85,82,92,80,80,89,77,80,92,68,74,74,75,75,76,81,85,79,74,68,82,76,72,57,69,71,88,49,65,72,54,50,54,50,43,54,56,36,51,53,50,41,51,56,41,49,54,52,41,52,53,39,50,50,52,36,51,53,38,49,52,52,32,52,53,32,49,53,51,32,51,54,32,49,50,55,32,50,52,41,48,51,53,47,49,54,52,49,63,60,47,51,58,55,52,52,52,52,49,50,55,54,46,54,54,46,53,52,50,52,57,54,66,75,43,97,50,94,47,71,66,56,45,50,51,51,43,50,54,55,53,49,46,66,76,75,47,95,68,54,77,68,56,52,53,51,50,54,50,49,47,52,56,53,64,66,40,51,67,54,52,51,53,45,52,52,52,47,52,51,47,56,61,65,49,66,57,45,61,58,54,54,49,51,50,51,53,53,48,55,53,47,54,53,43,51,53,48,34,53,51,32,48,52,52,28,53,56,33,49,50,54,33,52,52,33,48,53,55,34,52,52,34,49,51,52,42,53,51,44,50,50,55,40,51,51,41,49,50,53,41,50,50,51,52,48,54,51,48,60,57,49,48,58,35,53,52,51,51,52,52,52,52,48,43,51,55,38,50,75,71,65,43,59,65,64,37,48,52,55,31,48,55,50,42,52,53,51,52,48,48,44,68,76,32,64,66,58,36,53,53,50,53,50,33,44,52,56,47,53,52,53,48,46,38,67,73,50,42,86,73,30,57,68,62,53,56,59,66,69,63,67,86,76,78,88,82,94,79,82,91,89,90,81,91,82,84,92,87,87,85,91,79,85,90,85,69,69,66,70,57,52,54,53,50,52,56,52,50,51,53,53,53,52,53,51,49,51,52,50,50,54,51,51,52,52,54,51,51,52,50,51,53,53,50,55,50,51,52,50,52,52,50,49,53,52,49,53,54,52,51,49,54,50,51,54,51,51,51,51,54,50,52,51,52,50,51,53,51,49,53,53,51,53,51,51,52,53,52,52,53,51,53,51,54,50,51,54,51,52,52,51,52,52,51,52,51,53,51,50,51,52,51,50,53,53,50,52,54,50,53,59,69,58,54,69,69,75,76,74,79,80,87,130

Sequence (629 aa):
AASTSAAPHVGGASTRGRRGARTRARCAALVLAATAPAAAAAAMRRAGADVSKGGWCAVVDAFTDPQREDERWDLHGDDESLPVRDAGRAQPVVFRNDVRCGCVLTQLRECILDALGARGSAGADADADAGADEKGADDAEAVPSSPSSDDTKDSSPDPPPKIYTVRIPRPDTSDLQSKISLLESRVAGVTERADVVRNIARVKIVAKQTAQSDVSVARERLRETQAEVHAKLDVIKPLRAQLNAHRQQQRDVRDAGRELPCRTKEELDAKIASLEERIMHESLALSEEKEIIKAIRSLKTKYAALERHAESASAVVVATAGRGELEATIKALNAELDVLKLQEGAHRKMFEAQKEKLAEANAEVEESIADRNAVQKELNDAYAELKEAKGEKYKKDKVWYATRKQHDKLKRMLGRGDHEAVREAARAHNDEIHARMRDDAAYRAAYVENIKSRSVQWLASVLGPWGDDLLEEAAQVDGDAPAKAKRAAAAAVEAGAEEAKSKEAAKEAKKLAAAKRSEEAALARAAAKEKAAEERKRAQEEAEKEAAAKKAATAARKAADAESALFAARAAESAATAAAALKEASKHAAEILKMEKARFEASAAERRARMQARRAEQDAPAAAAGGLG